Protein AF-A0A1G0HCX0-F1 (afdb_monomer_lite)

Sequence (418 aa):
MPKNKQDSFAKQKWTPLGFGRFNNVYVNQDKTLVLKIQIKAGNETDAYDVPSRSVALWNKINADITPPARVVMSEMGEGWVCPYIEGEQSTDLEIQEAIIDIYNRTGRIVVDAPSPKNFVTRVNPETGERKAVCIDIGMALKLEQREEEALNQSFTSLAAWKLHRRGYIGFLARSTIGYPETSATIKALLFIQNNRSDMYDVTFLKTNPDLVKLCRDAYDKQVLGKDDKHKAIEKARQAIDERFQEHIKQKAPNQAESKDQSHPSAENRQHRSINVNAEKNALAALQKQREQNLVNTKDSCIHALNRYIAELGVSIEEGRSKMSFFKKSILSNADIRMKGADAAMALIKIIQSASSFDVMGNEIFELSKDQALLPVMNKTNLLPCLNQCMQMVVSANKVNVELEKKIQHESRGSSPPT

Secondary structure (DSSP, 8-state):
--THHHHHHHT--EEEEEE-SSEEEEEETTSSEEEEEE---SSGGGGSS-HHHHHHHHHHHTTTSSSPPEEEEETTEEEEEEE---SEEPPHHHHHHHHHHHHHHHS-EETTTTSTTSEEEEE-TTT--EEEEE---TTEE---SHHHHHHS--HHHHHHHHHHHHHHHHHHHHHTTT-HHHHHHHHHHHHHHHH-TT----GGGGG-HHHHHHHHHHHHHHHHT-TTHHHHHHHHHHHHHHHHHHHHHHHSGGGTS---S-PPPGGGHHHHHHHHHHHHHHHHHHHHHHHSSHHHHHHHHHHHHHHHHHHTT-EEETTEEE--HHHHHH-TTHHHHHHHHHHHHHHHHHHHH-SSHHHHHHHHHHHHH-TTTHHHHHHHTHHHHHHHHHHHHHHHHHHHHHHHHHHHHHHHTTPPP-

Foldseek 3Di:
DDPVVQVVVQPFDWDFPDDDPFWTWTATPVQFKIKTDGDPPVDPLNVLQQQVNVQVQQCQLVVVFPPRKDWHQYPSGTTIMDTRDDAAWDALLLLLLSQLVSLLRPVWGQLCSLDTPQWGWDQDPVPRDIHIHGPDRSLRARCDVLVCVVPVPRPNRNVCCVVCVVVSLVVLVVSCVRRVSSSLSSQLSVLCCVQPVVDRNPVLCSVCVVLSNLSNVLSNCVVVVPPCSVVSSVVSVVVSVVSVVVVVVVVPPVVPPPPDDDDDDDPVPPVPVVVVVVVVVVVVLVVVCVCQDLVNLLVVLLVLLVVLLVVLVWDQDPLATDHDPVCCVPDPCNVLSRVSNVLSSVLNVQSVPDPALVSNLVSLVVSLVPPVNVVSCVVRVSNVSSVVSNVSSVVSVVSVVVVVVVVVVVVVPPDDDD

Radius of gyration: 26.18 Å; chains: 1; bounding box: 50×76×70 Å

pLDDT: mean 85.3, std 15.46, range [42.22, 98.75]

Structure (mmCIF, N/CA/C/O backbone):
data_AF-A0A1G0HCX0-F1
#
_entry.id   AF-A0A1G0HCX0-F1
#
loop_
_atom_site.group_PDB
_atom_site.id
_atom_site.type_symbol
_atom_site.label_atom_id
_atom_site.label_alt_id
_atom_site.label_comp_id
_atom_site.label_asym_id
_atom_site.label_entity_id
_atom_site.label_seq_id
_atom_site.pdbx_PDB_ins_code
_atom_site.Cartn_x
_atom_site.Cartn_y
_atom_site.Cartn_z
_atom_site.occupancy
_atom_site.B_iso_or_equiv
_atom_site.auth_seq_id
_atom_site.auth_comp_id
_atom_site.auth_asym_id
_atom_site.auth_atom_id
_atom_site.pdbx_PDB_model_num
ATOM 1 N N . MET A 1 1 ? 23.134 -23.210 -8.788 1.00 45.88 1 MET A N 1
ATOM 2 C CA . MET A 1 1 ? 22.511 -23.071 -10.126 1.00 45.88 1 MET A CA 1
ATOM 3 C C . MET A 1 1 ? 23.515 -23.510 -11.185 1.00 45.88 1 MET A C 1
ATOM 5 O O . MET A 1 1 ? 24.686 -23.193 -11.017 1.00 45.88 1 MET A O 1
ATOM 9 N N . PRO A 1 2 ? 23.115 -24.251 -12.231 1.00 42.75 2 PRO A N 1
ATOM 10 C CA . PRO A 1 2 ? 24.036 -24.669 -13.288 1.00 42.75 2 PRO A CA 1
ATOM 11 C C . PRO A 1 2 ? 24.553 -23.448 -14.069 1.00 42.75 2 PRO A C 1
ATOM 13 O O . PRO A 1 2 ? 23.753 -22.624 -14.515 1.00 42.75 2 PRO A O 1
ATOM 16 N N . LYS A 1 3 ? 25.880 -23.349 -14.242 1.00 50.53 3 LYS A N 1
ATOM 17 C CA . LYS A 1 3 ? 26.586 -22.229 -14.905 1.00 50.53 3 LYS A CA 1
ATOM 18 C C . LYS A 1 3 ? 26.054 -21.903 -16.317 1.00 50.53 3 LYS A C 1
ATOM 20 O O . LYS A 1 3 ? 26.098 -20.753 -16.729 1.00 50.53 3 LYS A O 1
ATOM 25 N N . ASN A 1 4 ? 25.431 -22.864 -17.003 1.00 55.81 4 ASN A N 1
ATOM 26 C CA . ASN A 1 4 ? 24.962 -22.706 -18.386 1.00 55.81 4 ASN A CA 1
ATOM 27 C C . ASN A 1 4 ? 23.764 -21.758 -18.596 1.00 55.81 4 ASN A C 1
ATOM 29 O O . ASN A 1 4 ? 23.535 -21.338 -19.725 1.00 55.81 4 ASN A O 1
ATOM 33 N N . LYS A 1 5 ? 22.977 -21.408 -17.565 1.00 56.91 5 LYS A N 1
ATOM 34 C CA . LYS A 1 5 ? 21.820 -20.495 -17.746 1.00 56.91 5 LYS A CA 1
ATOM 35 C C . LYS A 1 5 ? 22.183 -19.008 -17.687 1.00 56.91 5 LYS A C 1
ATOM 37 O O . LYS A 1 5 ? 21.382 -18.174 -18.099 1.00 56.91 5 LYS A O 1
ATOM 42 N N . GLN A 1 6 ? 23.350 -18.664 -17.146 1.00 56.62 6 GLN A N 1
ATOM 43 C CA . GLN A 1 6 ? 23.765 -17.267 -17.009 1.00 56.62 6 GLN A CA 1
ATOM 44 C C . GLN A 1 6 ? 24.312 -16.728 -18.343 1.00 56.62 6 GLN A C 1
ATOM 46 O O . GLN A 1 6 ? 23.954 -15.621 -18.742 1.00 56.62 6 GLN A O 1
ATOM 51 N N . ASP A 1 7 ? 25.034 -17.565 -19.095 1.00 59.59 7 ASP A N 1
ATOM 52 C CA . ASP A 1 7 ? 25.611 -17.214 -20.402 1.00 59.59 7 ASP A CA 1
ATOM 53 C C . ASP A 1 7 ? 24.565 -17.002 -21.509 1.00 59.59 7 ASP A C 1
ATOM 55 O O . ASP A 1 7 ? 24.807 -16.253 -22.458 1.00 59.59 7 ASP A O 1
ATOM 59 N N . SER A 1 8 ? 23.382 -17.622 -21.407 1.00 69.06 8 SER A N 1
ATOM 60 C CA . SER A 1 8 ? 22.323 -17.447 -22.412 1.00 69.06 8 SER A CA 1
ATOM 61 C C . SER A 1 8 ? 21.626 -16.090 -22.311 1.00 69.06 8 SER A C 1
ATOM 63 O O . SER A 1 8 ? 21.100 -15.598 -23.304 1.00 69.06 8 SER A O 1
ATOM 65 N N . PHE A 1 9 ? 21.610 -15.474 -21.125 1.00 77.69 9 PHE A N 1
ATOM 66 C CA . PHE A 1 9 ? 20.895 -14.217 -20.903 1.00 77.69 9 PHE A CA 1
ATOM 67 C C . PHE A 1 9 ? 21.665 -13.003 -21.438 1.00 77.69 9 PHE A C 1
ATOM 69 O O . PHE A 1 9 ? 21.061 -12.094 -22.002 1.00 77.69 9 PHE A O 1
ATOM 76 N N . ALA A 1 10 ? 22.998 -13.019 -21.331 1.00 74.50 10 ALA A N 1
ATOM 77 C CA . ALA A 1 10 ? 23.858 -11.956 -21.855 1.00 74.50 10 ALA A CA 1
ATOM 78 C C . ALA A 1 10 ? 23.746 -11.793 -23.384 1.00 74.50 10 ALA A C 1
ATOM 80 O O . ALA A 1 10 ? 23.960 -10.705 -23.894 1.00 74.50 10 ALA A O 1
ATOM 81 N N . LYS A 1 11 ? 23.361 -12.853 -24.110 1.00 80.00 11 LYS A N 1
ATOM 82 C CA . LYS A 1 11 ? 23.219 -12.854 -25.578 1.00 80.00 11 LYS A CA 1
ATOM 83 C C . LYS A 1 11 ? 21.813 -12.493 -26.072 1.00 80.00 11 LYS A C 1
ATOM 85 O O . LYS A 1 11 ? 21.563 -12.508 -27.277 1.00 80.00 11 LYS A O 1
ATOM 90 N N . GLN A 1 12 ? 20.874 -12.231 -25.165 1.00 88.69 12 GLN A N 1
ATOM 91 C CA . GLN A 1 12 ? 19.499 -11.918 -25.533 1.00 88.69 12 GLN A CA 1
ATOM 92 C C . GLN A 1 12 ? 19.423 -10.507 -26.126 1.00 88.69 12 GLN A C 1
ATOM 94 O O . GLN A 1 12 ? 19.892 -9.552 -25.513 1.00 88.69 12 GLN A O 1
ATOM 99 N N . LYS A 1 13 ? 18.817 -10.359 -27.311 1.00 94.25 13 LYS A N 1
ATOM 100 C CA . LYS A 1 13 ? 18.599 -9.033 -27.902 1.00 94.25 13 LYS A CA 1
ATOM 101 C C . LYS A 1 13 ? 17.399 -8.355 -27.239 1.00 94.25 13 LYS A C 1
ATOM 103 O O . LYS A 1 13 ? 16.316 -8.941 -27.160 1.00 94.25 13 LYS A O 1
ATOM 108 N N . TRP A 1 14 ? 17.610 -7.118 -26.803 1.00 96.50 14 TRP A N 1
ATOM 109 C CA . TRP A 1 14 ? 16.633 -6.283 -26.108 1.00 96.50 14 TRP A CA 1
ATOM 110 C C . TRP A 1 14 ? 16.195 -5.123 -26.999 1.00 96.50 14 TRP A C 1
ATOM 112 O O . TRP A 1 14 ? 17.026 -4.429 -27.582 1.00 96.50 14 TRP A O 1
ATOM 122 N N . THR A 1 15 ? 14.888 -4.900 -27.100 1.00 97.62 15 THR A N 1
ATOM 123 C CA . THR A 1 15 ? 14.296 -3.775 -27.830 1.00 97.62 15 THR A CA 1
ATOM 124 C C . THR A 1 15 ? 13.695 -2.787 -26.831 1.00 97.62 15 THR A C 1
ATOM 126 O O . THR A 1 15 ? 12.998 -3.226 -25.914 1.00 97.62 15 THR A O 1
ATOM 129 N N . PRO A 1 16 ? 13.935 -1.470 -26.967 1.00 97.75 16 PRO A N 1
ATOM 130 C CA . PRO A 1 16 ? 13.323 -0.479 -26.089 1.00 97.75 16 PRO A CA 1
ATOM 131 C C . PRO A 1 16 ? 11.795 -0.568 -26.113 1.00 97.75 16 PRO A C 1
ATOM 133 O O . PRO A 1 16 ? 11.180 -0.556 -27.178 1.00 97.75 16 PRO A O 1
ATOM 136 N N . LEU A 1 17 ? 11.193 -0.651 -24.929 1.00 96.19 17 LEU A N 1
ATOM 137 C CA . LEU A 1 17 ? 9.745 -0.662 -24.726 1.00 96.19 17 LEU A CA 1
ATOM 138 C C . LEU A 1 17 ? 9.252 0.680 -24.163 1.00 96.19 17 LEU A C 1
ATOM 140 O O . LEU A 1 17 ? 8.148 1.118 -24.482 1.00 96.19 17 LEU A O 1
ATOM 144 N N . GLY A 1 18 ? 10.067 1.348 -23.343 1.00 94.75 18 GLY A N 1
ATOM 145 C CA . GLY A 1 18 ? 9.752 2.661 -22.791 1.00 94.75 18 GLY A CA 1
ATOM 146 C C . GLY A 1 18 ? 10.887 3.243 -21.954 1.00 94.75 18 GLY A C 1
ATOM 147 O O . GLY A 1 18 ? 11.740 2.518 -21.446 1.00 94.75 18 GLY A O 1
ATOM 148 N N . PHE A 1 19 ? 10.874 4.563 -21.795 1.00 93.62 19 PHE A N 1
ATOM 149 C CA . PHE A 1 19 ? 11.854 5.308 -21.008 1.00 93.62 19 PHE A CA 1
ATOM 150 C C . PHE A 1 19 ? 11.110 6.054 -19.904 1.00 93.62 19 PHE A C 1
ATOM 152 O O . PHE A 1 19 ? 10.318 6.957 -20.175 1.00 93.62 19 PHE A O 1
ATOM 159 N N . GLY A 1 20 ? 11.300 5.610 -18.665 1.00 88.75 20 GLY A N 1
ATOM 160 C CA . GLY A 1 20 ? 10.704 6.218 -17.486 1.00 88.75 20 GLY A CA 1
ATOM 161 C C . GLY A 1 20 ? 11.662 7.182 -16.798 1.00 88.75 20 GLY A C 1
ATOM 162 O O . GLY A 1 20 ? 12.818 7.337 -17.179 1.00 88.75 20 GLY A O 1
ATOM 163 N N . ARG A 1 21 ? 11.185 7.804 -15.718 1.00 86.62 21 ARG A N 1
ATOM 164 C CA . ARG A 1 21 ? 12.019 8.672 -14.875 1.00 86.62 21 ARG A CA 1
ATOM 165 C C . ARG A 1 21 ? 13.114 7.901 -14.133 1.00 86.62 21 ARG A C 1
ATOM 167 O O . ARG A 1 21 ? 14.184 8.450 -13.900 1.00 86.62 21 ARG A O 1
ATOM 174 N N . PHE A 1 22 ? 12.816 6.667 -13.738 1.00 87.44 22 PHE A N 1
ATOM 175 C CA . PHE A 1 22 ? 13.690 5.859 -12.885 1.00 87.44 22 PHE A CA 1
ATOM 176 C C . PHE A 1 22 ? 14.270 4.641 -13.596 1.00 87.44 22 PHE A C 1
ATOM 178 O O . PHE A 1 22 ? 15.309 4.132 -13.194 1.00 87.44 22 PHE A O 1
ATOM 185 N N . ASN A 1 23 ? 13.607 4.161 -14.649 1.00 92.25 23 ASN A N 1
ATOM 186 C CA . ASN A 1 23 ? 13.986 2.935 -15.332 1.00 92.25 23 ASN A CA 1
ATOM 187 C C . ASN A 1 23 ? 13.852 3.083 -16.846 1.00 92.25 23 ASN A C 1
ATOM 189 O O . ASN A 1 23 ? 12.847 3.594 -17.344 1.00 92.25 23 ASN A O 1
ATOM 193 N N . ASN A 1 24 ? 14.826 2.534 -17.562 1.00 95.44 24 ASN A N 1
ATOM 194 C CA . ASN A 1 24 ? 14.696 2.195 -18.970 1.00 95.44 24 ASN A CA 1
ATOM 195 C C . ASN A 1 24 ? 14.147 0.773 -19.073 1.00 95.44 24 ASN A C 1
ATOM 197 O O . ASN A 1 24 ? 14.637 -0.139 -18.404 1.00 95.44 24 ASN A O 1
ATOM 201 N N . VAL A 1 25 ? 13.113 0.592 -19.887 1.00 96.94 25 VAL A N 1
ATOM 202 C CA . VAL A 1 25 ? 12.375 -0.664 -20.008 1.00 96.94 25 VAL A CA 1
ATOM 203 C C . VAL A 1 25 ? 12.590 -1.228 -21.400 1.00 96.94 25 VAL A C 1
ATOM 205 O O . VAL A 1 25 ? 12.383 -0.542 -22.401 1.00 96.94 25 VAL A O 1
ATOM 208 N N . TYR A 1 26 ? 12.959 -2.499 -21.458 1.00 97.75 26 TYR A N 1
ATOM 209 C CA . TYR A 1 26 ? 13.213 -3.236 -22.683 1.00 97.75 26 TYR A CA 1
ATOM 210 C C . TYR A 1 26 ? 12.406 -4.525 -22.697 1.00 97.75 26 TYR A C 1
ATOM 212 O O . TYR A 1 26 ? 12.069 -5.071 -21.649 1.00 97.75 26 TYR A O 1
ATOM 220 N N . VAL A 1 27 ? 12.135 -5.038 -23.887 1.00 97.81 27 VAL A N 1
ATOM 221 C CA . VAL A 1 27 ? 11.497 -6.335 -24.105 1.00 97.81 27 VAL A CA 1
ATOM 222 C C . VAL A 1 27 ? 12.426 -7.215 -24.935 1.00 97.81 27 VAL A C 1
ATOM 224 O O . VAL A 1 27 ? 13.160 -6.709 -25.786 1.00 97.81 27 VAL A O 1
ATOM 227 N N . ASN A 1 28 ? 12.449 -8.519 -24.678 1.00 96.75 28 ASN A N 1
ATOM 228 C CA . ASN A 1 28 ? 13.193 -9.436 -25.540 1.00 96.75 28 ASN A CA 1
ATOM 229 C C . ASN A 1 28 ? 12.496 -9.622 -26.898 1.00 96.75 28 ASN A C 1
ATOM 231 O O . ASN A 1 28 ? 11.321 -9.299 -27.060 1.00 96.75 28 ASN A O 1
ATOM 235 N N . GLN A 1 29 ? 13.210 -10.206 -27.864 1.00 95.62 29 GLN A N 1
ATOM 236 C CA . GLN A 1 29 ? 12.683 -10.455 -29.215 1.00 95.62 29 GLN A CA 1
ATOM 237 C C . GLN A 1 29 ? 11.360 -11.234 -29.229 1.00 95.62 29 GLN A C 1
ATOM 239 O O . GLN A 1 29 ? 10.458 -10.870 -29.977 1.00 95.62 29 GLN A O 1
ATOM 244 N N . ASP A 1 30 ? 11.228 -12.248 -28.371 1.00 95.88 30 ASP A N 1
ATOM 245 C CA . ASP A 1 30 ? 10.035 -13.104 -28.316 1.00 95.88 30 ASP A CA 1
ATOM 246 C C . ASP A 1 30 ? 8.870 -12.474 -27.536 1.00 95.88 30 ASP A C 1
ATOM 248 O O . ASP A 1 30 ? 7.823 -13.097 -27.399 1.00 95.88 30 ASP A O 1
ATOM 252 N N . LYS A 1 31 ? 9.047 -11.265 -26.978 1.00 96.38 31 LYS A N 1
ATOM 253 C CA . LYS A 1 31 ? 8.071 -10.596 -26.102 1.00 96.38 31 LYS A CA 1
ATOM 254 C C . LYS A 1 31 ? 7.579 -11.464 -24.942 1.00 96.38 31 LYS A C 1
ATOM 256 O O . LYS A 1 31 ? 6.416 -11.427 -24.565 1.00 96.38 31 LYS A O 1
ATOM 261 N N . THR A 1 32 ? 8.481 -12.231 -24.346 1.00 96.62 32 THR A N 1
ATOM 262 C CA . THR A 1 32 ? 8.193 -13.084 -23.183 1.00 96.62 32 THR A CA 1
ATOM 263 C C . THR A 1 32 ? 8.737 -12.508 -21.881 1.00 96.62 32 THR A C 1
ATOM 265 O O . THR A 1 32 ? 8.243 -12.843 -20.806 1.00 96.62 32 THR A O 1
ATOM 268 N N . LEU A 1 33 ? 9.736 -11.627 -21.950 1.00 97.38 33 LEU A N 1
ATOM 269 C CA . LEU A 1 33 ? 10.415 -11.035 -20.804 1.00 97.38 33 LEU A CA 1
ATOM 270 C C . LEU A 1 33 ? 10.581 -9.528 -20.984 1.00 97.38 33 LEU A C 1
ATOM 272 O O . LEU A 1 33 ? 10.897 -9.039 -22.069 1.00 97.38 33 LEU A O 1
ATOM 276 N N . VAL A 1 34 ? 10.449 -8.809 -19.876 1.00 97.94 34 VAL A N 1
ATOM 277 C CA . VAL A 1 34 ? 10.791 -7.394 -19.744 1.00 97.94 34 VAL A CA 1
ATOM 278 C C . VAL A 1 34 ? 12.059 -7.277 -18.919 1.00 97.94 34 VAL A C 1
ATOM 280 O O . VAL A 1 34 ? 12.172 -7.922 -17.881 1.00 97.94 34 VAL A O 1
ATOM 283 N N . LEU A 1 35 ? 12.991 -6.439 -19.360 1.00 97.62 35 LEU A N 1
ATOM 284 C CA . LEU A 1 35 ? 14.175 -6.022 -18.617 1.00 97.62 35 LEU A CA 1
ATOM 285 C C . LEU A 1 35 ? 14.013 -4.558 -18.211 1.00 97.62 35 LEU A C 1
ATOM 287 O O . LEU A 1 35 ? 13.817 -3.697 -19.067 1.00 97.62 35 LEU A O 1
ATOM 291 N N . LYS A 1 36 ? 14.120 -4.267 -16.914 1.00 96.88 36 LYS A N 1
ATOM 292 C CA . LYS A 1 36 ? 14.175 -2.899 -16.391 1.00 96.88 36 LYS A CA 1
ATOM 293 C C . LYS A 1 36 ? 15.588 -2.600 -15.891 1.00 96.88 36 LYS A C 1
ATOM 295 O O . LYS A 1 36 ? 16.108 -3.307 -15.026 1.00 96.88 36 LYS A O 1
ATOM 300 N N . ILE A 1 37 ? 16.191 -1.558 -16.456 1.00 95.50 37 ILE A N 1
ATOM 301 C CA . ILE A 1 37 ? 17.507 -1.034 -16.081 1.00 95.50 37 ILE A CA 1
ATOM 302 C C . ILE A 1 37 ? 17.296 0.284 -15.348 1.00 95.50 37 ILE A C 1
ATOM 304 O O . ILE A 1 37 ? 16.711 1.212 -15.910 1.00 95.50 37 ILE A O 1
ATOM 308 N N . GLN A 1 38 ? 17.793 0.372 -14.119 1.00 91.75 38 GLN A N 1
ATOM 309 C CA . GLN A 1 38 ? 17.706 1.594 -13.333 1.00 91.75 38 GLN A CA 1
ATOM 310 C C . GLN A 1 38 ? 18.555 2.703 -13.968 1.00 91.75 38 GLN A C 1
ATOM 312 O O . GLN A 1 38 ? 19.723 2.502 -14.306 1.00 91.75 38 GLN A O 1
ATOM 317 N N . ILE A 1 39 ? 17.981 3.896 -14.102 1.00 88.88 39 ILE A N 1
ATOM 318 C CA . ILE A 1 39 ? 18.716 5.101 -14.478 1.00 88.88 39 ILE A CA 1
ATOM 319 C C . ILE A 1 39 ? 19.408 5.595 -13.209 1.00 88.88 39 ILE A C 1
ATOM 321 O O . ILE A 1 39 ? 18.739 6.042 -12.284 1.00 88.88 39 ILE A O 1
ATOM 325 N N . LYS A 1 40 ? 20.740 5.499 -13.143 1.00 76.69 40 LYS A N 1
ATOM 326 C CA . LYS A 1 40 ? 21.513 6.054 -12.022 1.00 76.69 40 LYS A CA 1
ATOM 327 C C . LYS A 1 40 ? 21.398 7.577 -12.058 1.00 76.69 40 LYS A C 1
ATOM 329 O O . LYS A 1 40 ? 22.077 8.217 -12.860 1.00 76.69 40 LYS A O 1
ATOM 334 N N . ALA A 1 41 ? 20.533 8.150 -11.226 1.00 61.06 41 ALA A N 1
ATOM 335 C CA . ALA A 1 41 ? 20.363 9.597 -11.135 1.00 61.06 41 ALA A CA 1
ATOM 336 C C . ALA A 1 41 ? 21.360 10.239 -10.152 1.00 61.06 41 ALA A C 1
ATOM 338 O O . ALA A 1 41 ? 21.442 11.465 -10.079 1.00 61.06 41 ALA A O 1
ATOM 339 N N . GLY A 1 42 ? 22.146 9.427 -9.430 1.00 63.38 42 GLY A N 1
ATOM 340 C CA . GLY A 1 42 ? 23.210 9.896 -8.540 1.00 63.38 42 GLY A CA 1
ATOM 341 C C . GLY A 1 42 ? 22.675 10.544 -7.263 1.00 63.38 42 GLY A C 1
ATOM 342 O O . GLY A 1 42 ? 23.374 11.338 -6.639 1.00 63.38 42 GLY A O 1
ATOM 343 N N . ASN A 1 43 ? 21.429 10.247 -6.888 1.00 62.28 43 ASN A N 1
ATOM 344 C CA . ASN A 1 43 ? 20.738 10.838 -5.747 1.00 62.28 43 ASN A CA 1
ATOM 345 C C . ASN A 1 43 ? 20.115 9.757 -4.846 1.00 62.28 43 ASN A C 1
ATOM 347 O O . ASN A 1 43 ? 19.883 8.627 -5.260 1.00 62.28 43 ASN A O 1
ATOM 351 N N . GLU A 1 44 ? 19.821 10.106 -3.589 1.00 59.00 44 GLU A N 1
ATOM 352 C CA . GLU A 1 44 ? 19.268 9.175 -2.584 1.00 59.00 44 GLU A CA 1
ATOM 353 C C . GLU A 1 44 ? 17.927 8.537 -2.998 1.00 59.00 44 GLU A C 1
ATOM 355 O O . GLU A 1 44 ? 17.534 7.502 -2.460 1.00 59.00 44 GLU A O 1
ATOM 360 N N . THR A 1 45 ? 17.227 9.111 -3.984 1.00 58.47 45 THR A N 1
ATOM 361 C CA . THR A 1 45 ? 16.013 8.523 -4.567 1.00 58.47 45 THR A CA 1
ATOM 362 C C . THR A 1 45 ? 16.266 7.234 -5.352 1.00 58.47 45 THR A C 1
ATOM 364 O O . THR A 1 45 ? 15.321 6.482 -5.582 1.00 58.47 45 THR A O 1
ATOM 367 N N . ASP A 1 46 ? 17.520 6.921 -5.686 1.00 63.97 46 ASP A N 1
ATOM 368 C CA . ASP A 1 46 ? 17.900 5.670 -6.351 1.00 63.97 46 ASP A CA 1
ATOM 369 C C . ASP A 1 46 ? 17.701 4.437 -5.443 1.00 63.97 46 ASP A C 1
ATOM 371 O O . ASP A 1 46 ? 17.608 3.309 -5.926 1.00 63.97 46 ASP A O 1
ATOM 375 N N . ALA A 1 47 ? 17.561 4.614 -4.124 1.00 67.75 47 ALA A N 1
ATOM 376 C CA . ALA A 1 47 ? 17.388 3.497 -3.192 1.00 67.75 47 ALA A CA 1
ATOM 377 C C . ALA A 1 47 ? 16.045 2.750 -3.351 1.00 67.75 47 ALA A C 1
ATOM 379 O O . ALA A 1 47 ? 15.920 1.604 -2.909 1.00 67.75 47 ALA A O 1
ATOM 380 N N . TYR A 1 48 ? 15.031 3.372 -3.963 1.00 71.38 48 TYR A N 1
ATOM 381 C CA . TYR A 1 48 ? 13.691 2.784 -4.077 1.00 71.38 48 TYR A CA 1
ATOM 382 C C . TYR A 1 48 ? 13.563 1.814 -5.255 1.00 71.38 48 TYR A C 1
ATOM 384 O O . TYR A 1 48 ? 12.838 0.830 -5.140 1.00 71.38 48 TYR A O 1
ATOM 392 N N . ASP A 1 49 ? 14.303 2.020 -6.341 1.00 78.44 49 ASP A N 1
ATOM 393 C CA . ASP A 1 49 ? 14.201 1.192 -7.553 1.00 78.44 49 ASP A CA 1
ATOM 394 C C . ASP A 1 49 ? 15.372 0.223 -7.741 1.00 78.44 49 ASP A C 1
ATOM 396 O O . ASP A 1 49 ? 15.532 -0.366 -8.812 1.00 78.44 49 ASP A O 1
ATOM 400 N N . VAL A 1 50 ? 16.151 -0.009 -6.676 1.00 88.06 50 VAL A N 1
ATOM 401 C CA . VAL A 1 50 ? 17.226 -1.006 -6.684 1.00 88.06 50 VAL A CA 1
ATOM 402 C C . VAL A 1 50 ? 16.666 -2.356 -7.163 1.00 88.06 50 VAL A C 1
ATOM 404 O O . VAL A 1 50 ? 15.655 -2.825 -6.620 1.00 88.06 50 VAL A O 1
ATOM 407 N N . PRO A 1 51 ? 17.313 -3.025 -8.140 1.00 92.25 51 PRO A N 1
ATOM 408 C CA . PRO A 1 51 ? 16.786 -4.239 -8.762 1.00 92.25 51 PRO A CA 1
ATOM 409 C C . PRO A 1 51 ? 16.346 -5.328 -7.778 1.00 92.25 51 PRO A C 1
ATOM 411 O O . PRO A 1 51 ? 15.302 -5.949 -7.970 1.00 92.25 51 PRO A O 1
ATOM 414 N N . SER A 1 52 ? 17.093 -5.537 -6.691 1.00 90.50 52 SER A N 1
ATOM 415 C CA . SER A 1 52 ? 16.770 -6.538 -5.667 1.00 90.50 52 SER A CA 1
ATOM 416 C C . SER A 1 52 ? 15.441 -6.263 -4.953 1.00 90.50 52 SER A C 1
ATOM 418 O O . SER A 1 52 ? 14.639 -7.185 -4.778 1.00 90.50 52 SER A O 1
ATOM 420 N N . ARG A 1 53 ? 15.161 -5.000 -4.595 1.00 89.44 53 ARG A N 1
ATOM 421 C CA . ARG A 1 53 ? 13.877 -4.589 -4.006 1.00 89.44 53 ARG A CA 1
ATOM 422 C C . ARG A 1 53 ? 12.743 -4.806 -4.999 1.00 89.44 53 ARG A C 1
ATOM 424 O O . ARG A 1 53 ? 11.721 -5.384 -4.631 1.00 89.44 53 ARG A O 1
ATOM 431 N N . SER A 1 54 ? 12.931 -4.378 -6.244 1.00 93.94 54 SER A N 1
ATOM 432 C CA . SER A 1 54 ? 11.925 -4.514 -7.299 1.00 93.94 54 SER A CA 1
ATOM 433 C C . SER A 1 54 ? 11.563 -5.980 -7.551 1.00 93.94 54 SER A C 1
ATOM 435 O O . SER A 1 54 ? 10.390 -6.338 -7.580 1.00 93.94 54 SER A O 1
ATOM 437 N N . VAL A 1 55 ? 12.552 -6.872 -7.610 1.00 94.88 55 VAL A N 1
ATOM 438 C CA . VAL A 1 55 ? 12.319 -8.320 -7.728 1.00 94.88 55 VAL A CA 1
ATOM 439 C C . VAL A 1 55 ? 11.519 -8.871 -6.549 1.00 94.88 55 VAL A C 1
ATOM 441 O O . VAL A 1 55 ? 10.552 -9.606 -6.754 1.00 94.88 55 VAL A O 1
ATOM 444 N N . ALA A 1 56 ? 11.891 -8.515 -5.316 1.00 92.38 56 ALA A N 1
ATOM 445 C CA . ALA A 1 56 ? 11.191 -8.982 -4.122 1.00 92.38 56 ALA A CA 1
ATOM 446 C C . ALA A 1 56 ? 9.728 -8.510 -4.093 1.00 92.38 56 ALA A C 1
ATOM 448 O O . ALA A 1 56 ? 8.826 -9.288 -3.780 1.00 92.38 56 ALA A O 1
ATOM 449 N N . LEU A 1 57 ? 9.480 -7.248 -4.457 1.00 93.94 57 LEU A N 1
ATOM 450 C CA . LEU A 1 57 ? 8.133 -6.692 -4.553 1.00 93.94 57 LEU A CA 1
ATOM 451 C C . LEU A 1 57 ? 7.316 -7.352 -5.660 1.00 93.94 57 LEU A C 1
ATOM 453 O O . LEU A 1 57 ? 6.176 -7.735 -5.405 1.00 93.94 57 LEU A O 1
ATOM 457 N N . TRP A 1 58 ? 7.895 -7.535 -6.848 1.00 97.56 58 TRP A N 1
ATOM 458 C CA . TRP A 1 58 ? 7.221 -8.181 -7.969 1.00 97.56 58 TRP A CA 1
ATOM 459 C C . TRP A 1 58 ? 6.775 -9.586 -7.583 1.00 97.56 58 TRP A C 1
ATOM 461 O O . TRP A 1 58 ? 5.601 -9.915 -7.710 1.00 97.56 58 TRP A O 1
ATOM 471 N N . ASN A 1 59 ? 7.693 -10.387 -7.041 1.00 95.38 59 ASN A N 1
ATOM 472 C CA . ASN A 1 59 ? 7.412 -11.768 -6.656 1.00 95.38 59 ASN A CA 1
ATOM 473 C C . ASN A 1 59 ? 6.404 -11.868 -5.505 1.00 95.38 59 ASN A C 1
ATOM 475 O O . ASN A 1 59 ? 5.737 -12.887 -5.372 1.00 95.38 59 ASN A O 1
ATOM 479 N N . LYS A 1 60 ? 6.266 -10.822 -4.681 1.00 92.75 60 LYS A N 1
ATOM 480 C CA . LYS A 1 60 ? 5.247 -10.764 -3.626 1.00 92.75 60 LYS A CA 1
ATOM 481 C C . LYS A 1 60 ? 3.872 -10.357 -4.168 1.00 92.75 60 LYS A C 1
ATOM 483 O O . LYS A 1 60 ? 2.860 -10.929 -3.773 1.00 92.75 60 LYS A O 1
ATOM 488 N N . ILE A 1 61 ? 3.826 -9.356 -5.045 1.00 96.75 61 ILE A N 1
ATOM 489 C CA . ILE A 1 61 ? 2.582 -8.785 -5.583 1.00 96.75 61 ILE A CA 1
ATOM 490 C C . ILE A 1 61 ? 1.974 -9.711 -6.640 1.00 96.75 61 ILE A C 1
ATOM 492 O O . ILE A 1 61 ? 0.785 -10.021 -6.559 1.00 96.75 61 ILE A O 1
ATOM 496 N N . ASN A 1 62 ? 2.810 -10.210 -7.549 1.00 97.50 62 ASN A N 1
ATOM 497 C CA . ASN A 1 62 ? 2.462 -11.036 -8.703 1.00 97.50 62 ASN A CA 1
ATOM 498 C C . ASN A 1 62 ? 2.945 -12.487 -8.511 1.00 97.50 62 ASN A C 1
ATOM 500 O O . ASN A 1 62 ? 3.546 -13.072 -9.409 1.00 97.50 62 ASN A O 1
ATOM 504 N N . ALA A 1 63 ? 2.738 -13.053 -7.317 1.00 94.12 63 ALA A N 1
ATOM 505 C CA . ALA A 1 63 ? 3.271 -14.365 -6.927 1.00 94.12 63 ALA A CA 1
ATOM 506 C C . ALA A 1 63 ? 2.767 -15.535 -7.793 1.00 94.12 63 ALA A C 1
ATOM 508 O O . ALA A 1 63 ? 3.416 -16.574 -7.869 1.00 94.12 63 ALA A O 1
ATOM 509 N N . ASP A 1 64 ? 1.616 -15.371 -8.442 1.00 92.31 64 ASP A N 1
ATOM 510 C CA . ASP A 1 64 ? 1.029 -16.357 -9.349 1.00 92.31 64 ASP A CA 1
ATOM 511 C C . ASP A 1 64 ? 1.594 -16.291 -10.781 1.00 92.31 64 ASP A C 1
ATOM 513 O O . ASP A 1 64 ? 1.363 -17.191 -11.588 1.00 92.31 64 ASP A O 1
ATOM 517 N N . ILE A 1 65 ? 2.360 -15.248 -11.110 1.00 95.81 65 ILE A N 1
ATOM 518 C CA . ILE A 1 65 ? 2.919 -15.052 -12.446 1.00 95.81 65 ILE A CA 1
ATOM 519 C C . ILE A 1 65 ? 4.258 -15.790 -12.567 1.00 95.81 65 ILE A C 1
ATOM 521 O O . ILE A 1 65 ? 5.203 -15.547 -11.817 1.00 95.81 65 ILE A O 1
ATOM 525 N N . THR A 1 66 ? 4.355 -16.672 -13.565 1.00 94.75 66 THR A N 1
ATOM 526 C CA . THR A 1 66 ? 5.540 -17.501 -13.835 1.00 94.75 66 THR A CA 1
ATOM 527 C C . THR A 1 66 ? 6.192 -17.112 -15.171 1.00 94.75 66 THR A C 1
ATOM 529 O O . THR A 1 66 ? 5.469 -16.885 -16.141 1.00 94.75 66 THR A O 1
ATOM 532 N N . PRO A 1 67 ? 7.539 -17.086 -15.274 1.00 96.06 67 PRO A N 1
ATOM 533 C CA . PRO A 1 67 ? 8.519 -17.281 -14.196 1.00 96.06 67 PRO A CA 1
ATOM 534 C C . PRO A 1 67 ? 8.584 -16.106 -13.200 1.00 96.06 67 PRO A C 1
ATOM 536 O O . PRO A 1 67 ? 8.243 -14.983 -13.563 1.00 96.06 67 PRO A O 1
ATOM 539 N N . PRO A 1 68 ? 9.077 -16.323 -11.965 1.00 96.56 68 PRO A N 1
ATOM 540 C CA . PRO A 1 68 ? 9.310 -15.225 -11.033 1.00 96.56 68 PRO A CA 1
ATOM 541 C C . PRO A 1 68 ? 10.356 -14.247 -11.583 1.00 96.56 68 PRO A C 1
ATOM 543 O O . PRO A 1 68 ? 11.259 -14.620 -12.343 1.00 96.56 68 PRO A O 1
ATOM 546 N N . ALA A 1 69 ? 10.260 -12.991 -11.156 1.00 97.75 69 ALA A N 1
ATOM 547 C CA . ALA A 1 69 ? 11.257 -11.979 -11.448 1.00 97.75 69 ALA A CA 1
ATOM 548 C C . ALA A 1 69 ? 12.609 -12.320 -10.810 1.00 97.75 69 ALA A C 1
ATOM 550 O O . ALA A 1 69 ? 12.685 -12.993 -9.775 1.00 97.75 69 ALA A O 1
ATOM 551 N N . ARG A 1 70 ? 13.691 -11.830 -11.421 1.00 96.88 70 ARG A N 1
ATOM 552 C CA . ARG A 1 70 ? 15.066 -12.040 -10.945 1.00 96.88 70 ARG A CA 1
ATOM 553 C C . ARG A 1 70 ? 15.987 -10.889 -11.327 1.00 96.88 70 ARG A C 1
ATOM 555 O O . ARG A 1 70 ? 15.792 -10.247 -12.357 1.00 96.88 70 ARG A O 1
ATOM 562 N N . VAL A 1 71 ? 17.017 -10.673 -10.512 1.00 95.75 71 VAL A N 1
ATOM 563 C CA . VAL A 1 71 ? 18.105 -9.736 -10.820 1.00 95.75 71 VAL A CA 1
ATOM 564 C C . VAL A 1 71 ? 18.988 -10.351 -11.902 1.00 95.75 71 VAL A C 1
ATOM 566 O O . VAL A 1 71 ? 19.208 -11.567 -11.923 1.00 95.75 71 VAL A O 1
ATOM 569 N N . VAL A 1 72 ? 19.468 -9.520 -12.822 1.00 94.94 72 VAL A N 1
ATOM 570 C CA . VAL A 1 72 ? 20.323 -9.928 -13.937 1.00 94.94 72 VAL A CA 1
ATOM 571 C C . VAL A 1 72 ? 21.428 -8.911 -14.181 1.00 94.94 72 VAL A C 1
ATOM 573 O O . VAL A 1 72 ? 21.252 -7.716 -13.954 1.00 94.94 72 VAL A O 1
ATOM 576 N N . MET A 1 73 ? 22.549 -9.398 -14.707 1.00 93.38 73 MET A N 1
ATOM 577 C CA . MET A 1 73 ? 23.568 -8.559 -15.323 1.00 93.38 73 MET A CA 1
ATOM 578 C C . MET A 1 73 ? 23.400 -8.643 -16.841 1.00 93.38 73 MET A C 1
ATOM 580 O O . MET A 1 73 ? 23.369 -9.744 -17.394 1.00 93.38 73 MET A O 1
ATOM 584 N N . SER A 1 74 ? 23.249 -7.495 -17.496 1.00 92.00 74 SER A N 1
ATOM 585 C CA . SER A 1 74 ? 23.119 -7.372 -18.952 1.00 92.00 74 SER A CA 1
ATOM 586 C C . SER A 1 74 ? 24.226 -6.480 -19.515 1.00 92.00 74 SER A C 1
ATOM 588 O O . SER A 1 74 ? 24.949 -5.835 -18.758 1.00 92.00 74 SER A O 1
ATOM 590 N N . GLU A 1 75 ? 24.324 -6.377 -20.841 1.00 91.88 75 GLU A N 1
ATOM 591 C CA . GLU A 1 75 ? 25.224 -5.417 -21.502 1.00 91.88 75 GLU A CA 1
ATOM 592 C C . GLU A 1 75 ? 24.900 -3.953 -21.138 1.00 91.88 75 GLU A C 1
ATOM 594 O O . GLU A 1 75 ? 25.770 -3.090 -21.197 1.00 91.88 75 GLU A O 1
ATOM 599 N N . MET A 1 76 ? 23.665 -3.676 -20.703 1.00 93.12 76 MET A N 1
ATOM 600 C CA . MET A 1 76 ? 23.207 -2.354 -20.254 1.00 93.12 76 MET A CA 1
ATOM 601 C C . MET A 1 76 ? 23.435 -2.113 -18.751 1.00 93.12 76 MET A C 1
ATOM 603 O O . MET A 1 76 ? 23.037 -1.075 -18.226 1.00 93.12 76 MET A O 1
ATOM 607 N N . GLY A 1 77 ? 24.064 -3.063 -18.053 1.00 92.38 77 GLY A N 1
ATOM 608 C CA . GLY A 1 77 ? 24.310 -3.023 -16.614 1.00 92.38 77 GLY A CA 1
ATOM 609 C C . GLY A 1 77 ? 23.377 -3.922 -15.803 1.00 92.38 77 GLY A C 1
ATOM 610 O O . GLY A 1 77 ? 22.673 -4.789 -16.339 1.00 92.38 77 GLY A O 1
ATOM 611 N N . GLU A 1 78 ? 23.419 -3.728 -14.484 1.00 93.00 78 GLU A N 1
ATOM 612 C CA . GLU A 1 78 ? 22.574 -4.442 -13.529 1.00 93.00 78 GLU A CA 1
ATOM 613 C C . GLU A 1 78 ? 21.122 -3.968 -13.641 1.00 93.00 78 GLU A C 1
ATOM 615 O O . GLU A 1 78 ? 20.828 -2.773 -13.662 1.00 93.00 78 GLU A O 1
ATOM 620 N N . GLY A 1 79 ? 20.205 -4.925 -13.688 1.00 95.25 79 GLY A N 1
ATOM 621 C CA . GLY A 1 79 ? 18.778 -4.662 -13.704 1.00 95.25 79 GLY A CA 1
ATOM 622 C C . GLY A 1 79 ? 17.997 -5.861 -13.215 1.00 95.25 79 GLY A C 1
ATOM 623 O O . GLY A 1 79 ? 18.532 -6.781 -12.591 1.00 95.25 79 GLY A O 1
ATOM 624 N N . TRP A 1 80 ? 16.708 -5.873 -13.514 1.00 96.88 80 TRP A N 1
ATOM 625 C CA . TRP A 1 80 ? 15.861 -7.013 -13.207 1.00 96.88 80 TRP A CA 1
ATOM 626 C C . TRP A 1 80 ? 14.955 -7.359 -14.370 1.00 96.88 80 TRP A C 1
ATOM 628 O O . TRP A 1 80 ? 14.579 -6.499 -15.167 1.00 96.88 80 TRP A O 1
ATOM 638 N N . VAL A 1 81 ? 14.616 -8.642 -14.452 1.00 97.50 81 VAL A N 1
ATOM 639 C CA . VAL A 1 81 ? 13.672 -9.150 -15.438 1.00 97.50 81 VAL A CA 1
ATOM 640 C C . VAL A 1 81 ? 12.443 -9.734 -14.800 1.00 97.50 81 VAL A C 1
ATOM 642 O O . VAL A 1 81 ? 12.526 -10.347 -13.736 1.00 97.50 81 VAL A O 1
ATOM 645 N N . CYS A 1 82 ? 11.326 -9.592 -15.495 1.00 98.06 82 CYS A N 1
ATOM 646 C CA . CYS A 1 82 ? 10.059 -10.227 -15.181 1.00 98.06 82 CYS A CA 1
ATOM 647 C C . CYS A 1 82 ? 9.346 -10.672 -16.465 1.00 98.06 82 CYS A C 1
ATOM 649 O O . CYS A 1 82 ? 9.766 -10.289 -17.561 1.00 98.06 82 CYS A O 1
ATOM 651 N N . PRO A 1 83 ? 8.293 -11.498 -16.364 1.00 98.12 83 PRO A N 1
ATOM 652 C CA . PRO A 1 83 ? 7.486 -11.862 -17.522 1.00 98.12 83 PRO A CA 1
ATOM 653 C C . PRO A 1 83 ? 6.868 -10.636 -18.187 1.00 98.12 83 PRO A C 1
ATOM 655 O O . PRO A 1 83 ? 6.377 -9.732 -17.510 1.00 98.12 83 PRO A O 1
ATOM 658 N N . TYR A 1 84 ? 6.879 -10.622 -19.518 1.00 97.88 84 TYR A N 1
ATOM 659 C CA . TYR A 1 84 ? 6.096 -9.659 -20.279 1.00 97.88 84 TYR A CA 1
ATOM 660 C C . TYR A 1 84 ? 4.612 -9.968 -20.093 1.00 97.88 84 TYR A C 1
ATOM 662 O O . TYR A 1 84 ? 4.171 -11.105 -20.263 1.00 97.88 84 TYR A O 1
ATOM 670 N N . ILE A 1 85 ? 3.851 -8.946 -19.714 1.00 97.56 85 ILE A N 1
ATOM 671 C CA . ILE A 1 85 ? 2.415 -9.056 -19.500 1.00 97.56 85 ILE A CA 1
ATOM 672 C C . ILE A 1 85 ? 1.710 -8.465 -20.712 1.00 97.56 85 ILE A C 1
ATOM 674 O O . ILE A 1 85 ? 1.627 -7.248 -20.861 1.00 97.56 85 ILE A O 1
ATOM 678 N N . GLU A 1 86 ? 1.221 -9.344 -21.580 1.00 96.31 86 GLU A N 1
ATOM 679 C CA . GLU A 1 86 ? 0.369 -8.961 -22.700 1.00 96.31 86 GLU A CA 1
ATOM 680 C C . GLU A 1 86 ? -1.072 -8.749 -22.224 1.00 96.31 86 GLU A C 1
ATOM 682 O O . GLU A 1 86 ? -1.622 -9.575 -21.489 1.00 96.31 86 GLU A O 1
ATOM 687 N N . GLY A 1 87 ? -1.669 -7.632 -22.636 1.00 96.62 87 GLY A N 1
ATOM 688 C CA . GLY A 1 87 ? -3.027 -7.253 -22.272 1.00 96.62 87 GLY A CA 1
ATOM 689 C C . GLY A 1 87 ? -3.329 -5.793 -22.598 1.00 96.62 87 GLY A C 1
ATOM 690 O O . GLY A 1 87 ? -2.563 -5.118 -23.290 1.00 96.62 87 GLY A O 1
ATOM 691 N N . GLU A 1 88 ? -4.447 -5.305 -22.074 1.00 97.50 88 GLU A N 1
ATOM 692 C CA . GLU A 1 88 ? -4.910 -3.924 -22.242 1.00 97.50 88 GLU A CA 1
ATOM 693 C C . GLU A 1 88 ? -4.747 -3.106 -20.956 1.00 97.50 88 GLU A C 1
ATOM 695 O O . GLU A 1 88 ? -4.556 -3.657 -19.875 1.00 97.50 88 GLU A O 1
ATOM 700 N N . GLN A 1 89 ? -4.819 -1.778 -21.054 1.00 97.94 89 GLN A N 1
ATOM 701 C CA . GLN A 1 89 ? -4.863 -0.914 -19.873 1.00 97.94 89 GLN A CA 1
ATOM 702 C C . GLN A 1 89 ? -6.051 -1.310 -18.987 1.00 97.94 89 GLN A C 1
ATOM 704 O O . GLN A 1 89 ? -7.187 -1.307 -19.456 1.00 97.94 89 GLN A O 1
ATOM 709 N N . SER A 1 90 ? -5.797 -1.598 -17.710 1.00 98.50 90 SER A N 1
ATOM 710 C CA . SER A 1 90 ? -6.873 -1.895 -16.764 1.00 98.50 90 SER A CA 1
ATOM 711 C C . SER A 1 90 ? -7.815 -0.708 -16.576 1.00 98.50 90 SER A C 1
ATOM 713 O O . SER A 1 90 ? -7.379 0.449 -16.542 1.00 98.50 90 SER A O 1
ATOM 715 N N . THR A 1 91 ? -9.104 -1.009 -16.425 1.00 98.31 91 THR A N 1
ATOM 716 C CA . THR A 1 91 ? -10.135 -0.022 -16.077 1.00 98.31 91 THR A CA 1
ATOM 717 C C . THR A 1 91 ? -9.991 0.442 -14.625 1.00 98.31 91 THR A C 1
ATOM 719 O O . THR A 1 91 ? -9.341 -0.216 -13.816 1.00 98.31 91 THR A O 1
ATOM 722 N N . ASP A 1 92 ? -10.623 1.561 -14.263 1.00 98.50 92 ASP A N 1
ATOM 723 C CA . ASP A 1 92 ? -10.558 2.093 -12.895 1.00 98.50 92 ASP A CA 1
ATOM 724 C C . ASP A 1 92 ? -11.057 1.091 -11.837 1.00 98.50 92 ASP A C 1
ATOM 726 O O . ASP A 1 92 ? -10.409 0.905 -10.811 1.00 98.50 92 ASP A O 1
ATOM 730 N N . LEU A 1 93 ? -12.150 0.375 -12.118 1.00 98.12 93 LEU A N 1
ATOM 731 C CA . LEU A 1 93 ? -12.685 -0.651 -11.214 1.00 98.12 93 LEU A CA 1
ATOM 732 C C . LEU A 1 93 ? -11.750 -1.862 -11.091 1.00 98.12 93 LEU A C 1
ATOM 734 O O . LEU A 1 93 ? -11.506 -2.344 -9.989 1.00 98.12 93 LEU A O 1
ATOM 738 N N . GLU A 1 94 ? -11.166 -2.324 -12.199 1.00 98.44 94 GLU A N 1
ATOM 739 C CA . GLU A 1 94 ? -10.200 -3.429 -12.168 1.00 98.44 94 GLU A CA 1
ATOM 740 C C . GLU A 1 94 ? -8.956 -3.072 -11.340 1.00 98.44 94 GLU A C 1
ATOM 742 O O . GLU A 1 94 ? -8.461 -3.896 -10.567 1.00 98.44 94 GLU A O 1
ATOM 747 N N . ILE A 1 95 ? -8.464 -1.832 -11.458 1.00 98.69 95 ILE A N 1
ATOM 748 C CA . ILE A 1 95 ? -7.339 -1.348 -10.650 1.00 98.69 95 ILE A CA 1
ATOM 749 C C . ILE A 1 95 ? -7.752 -1.255 -9.179 1.00 98.69 95 ILE A C 1
ATOM 751 O O . ILE A 1 95 ? -7.016 -1.737 -8.317 1.00 98.69 95 ILE A O 1
ATOM 755 N N . GLN A 1 96 ? -8.925 -0.687 -8.884 1.00 98.50 96 GLN A N 1
ATOM 756 C CA . GLN A 1 96 ? -9.473 -0.575 -7.532 1.00 98.50 96 GLN A CA 1
ATOM 757 C C . GLN A 1 96 ? -9.540 -1.939 -6.825 1.00 98.50 96 GLN A C 1
ATOM 759 O O . GLN A 1 96 ? -9.090 -2.081 -5.683 1.00 98.50 96 GLN A O 1
ATOM 764 N N . GLU A 1 97 ? -10.078 -2.954 -7.497 1.00 98.38 97 GLU A N 1
ATOM 765 C CA . GLU A 1 97 ? -10.174 -4.304 -6.948 1.00 98.38 97 GLU A CA 1
ATOM 766 C C . GLU A 1 97 ? -8.798 -4.936 -6.731 1.00 98.38 97 GLU A C 1
ATOM 768 O O . GLU A 1 97 ? -8.568 -5.561 -5.687 1.00 98.38 97 GLU A O 1
ATOM 773 N N . ALA A 1 98 ? -7.880 -4.742 -7.683 1.00 98.44 98 ALA A N 1
ATOM 774 C CA . ALA A 1 98 ? -6.524 -5.263 -7.607 1.00 98.44 98 ALA A CA 1
ATOM 775 C C . ALA A 1 98 ? -5.723 -4.630 -6.461 1.00 98.44 98 ALA A C 1
ATOM 777 O O . ALA A 1 98 ? -5.022 -5.345 -5.748 1.00 98.44 98 ALA A O 1
ATOM 778 N N . ILE A 1 99 ? -5.837 -3.319 -6.213 1.00 98.50 99 ILE A N 1
ATOM 779 C CA . ILE A 1 99 ? -5.114 -2.683 -5.097 1.00 98.50 99 ILE A CA 1
ATOM 780 C C . ILE A 1 99 ? -5.642 -3.124 -3.726 1.00 98.50 99 ILE A C 1
ATOM 782 O O . ILE A 1 99 ? -4.848 -3.234 -2.792 1.00 98.50 99 ILE A O 1
ATOM 786 N N . ILE A 1 100 ? -6.940 -3.429 -3.600 1.00 98.44 100 ILE A N 1
ATOM 787 C CA . ILE A 1 100 ? -7.504 -4.014 -2.371 1.00 98.44 100 ILE A CA 1
ATOM 788 C C . ILE A 1 100 ? -6.957 -5.428 -2.162 1.00 98.44 100 ILE A C 1
ATOM 790 O O . ILE A 1 100 ? -6.543 -5.766 -1.056 1.00 98.44 100 ILE A O 1
ATOM 794 N N . ASP A 1 101 ? -6.913 -6.246 -3.216 1.00 97.69 101 ASP A N 1
ATOM 795 C CA . ASP A 1 101 ? -6.324 -7.587 -3.144 1.00 97.69 101 ASP A CA 1
ATOM 796 C C . ASP A 1 101 ? -4.834 -7.545 -2.755 1.00 97.69 101 ASP A C 1
ATOM 798 O O . ASP A 1 101 ? -4.400 -8.251 -1.841 1.00 97.69 101 ASP A O 1
ATOM 802 N N . ILE A 1 102 ? -4.055 -6.661 -3.387 1.00 97.56 102 ILE A N 1
ATOM 803 C CA . ILE A 1 102 ? -2.639 -6.455 -3.062 1.00 97.56 102 ILE A CA 1
ATOM 804 C C . ILE A 1 102 ? -2.479 -6.035 -1.600 1.00 97.56 102 ILE A C 1
ATOM 806 O O . ILE A 1 102 ? -1.613 -6.582 -0.907 1.00 97.56 102 ILE A O 1
ATOM 810 N N . TYR A 1 103 ? -3.301 -5.102 -1.114 1.00 97.19 103 TYR A N 1
ATOM 811 C CA . TYR A 1 103 ? -3.277 -4.681 0.284 1.00 97.19 103 TYR A CA 1
ATOM 812 C C . TYR A 1 103 ? -3.565 -5.856 1.216 1.00 97.19 103 TYR A C 1
ATOM 814 O O . TYR A 1 103 ? -2.742 -6.154 2.079 1.00 97.19 103 TYR A O 1
ATOM 822 N N . ASN A 1 104 ? -4.648 -6.595 0.972 1.00 93.38 104 ASN A N 1
ATOM 823 C CA . ASN A 1 104 ? -5.048 -7.727 1.803 1.00 93.38 104 ASN A CA 1
ATOM 824 C C . ASN A 1 104 ? -3.976 -8.817 1.890 1.00 93.38 104 ASN A C 1
ATOM 826 O O . ASN A 1 104 ? -3.725 -9.372 2.959 1.00 93.38 104 ASN A O 1
ATOM 830 N N . ARG A 1 105 ? -3.318 -9.132 0.768 1.00 91.25 105 ARG A N 1
ATOM 831 C CA . ARG A 1 105 ? -2.281 -10.173 0.726 1.00 91.25 105 ARG A CA 1
ATOM 832 C C . ARG A 1 105 ? -0.942 -9.720 1.293 1.00 91.25 105 ARG A C 1
ATOM 834 O O . ARG A 1 105 ? -0.172 -10.548 1.776 1.00 91.25 105 ARG A O 1
ATOM 841 N N . THR A 1 106 ? -0.598 -8.439 1.156 1.00 90.50 106 THR A N 1
ATOM 842 C CA . THR A 1 106 ? 0.796 -7.991 1.334 1.00 90.50 106 THR A CA 1
ATOM 843 C C . THR A 1 106 ? 0.995 -6.874 2.355 1.00 90.50 106 THR A C 1
ATOM 845 O O . THR A 1 106 ? 2.147 -6.634 2.742 1.00 90.50 106 THR A O 1
ATOM 848 N N . GLY A 1 107 ? -0.080 -6.205 2.777 1.00 92.12 107 GLY A N 1
ATOM 849 C CA . GLY A 1 107 ? -0.063 -4.969 3.565 1.00 92.12 107 GLY A CA 1
ATOM 850 C C . GLY A 1 107 ? 0.503 -3.767 2.801 1.00 92.12 107 GLY A C 1
ATOM 851 O O . GLY A 1 107 ? 0.995 -2.820 3.414 1.00 92.12 107 GLY A O 1
ATOM 852 N N . ARG A 1 108 ? 0.549 -3.823 1.460 1.00 94.56 108 ARG A N 1
ATOM 853 C CA . ARG A 1 108 ? 1.134 -2.767 0.617 1.00 94.56 108 ARG A CA 1
ATOM 854 C C . ARG A 1 108 ? 0.072 -1.957 -0.101 1.00 94.56 108 ARG A C 1
ATOM 856 O O . ARG A 1 108 ? -0.918 -2.496 -0.580 1.00 94.56 108 ARG A O 1
ATOM 863 N N . ILE A 1 109 ? 0.344 -0.667 -0.243 1.00 97.25 109 ILE A N 1
ATOM 864 C CA . ILE A 1 109 ? -0.476 0.287 -0.984 1.00 97.25 109 ILE A CA 1
ATOM 865 C C . ILE A 1 109 ? 0.318 0.730 -2.213 1.00 97.25 109 ILE A C 1
ATOM 867 O O . ILE A 1 109 ? 1.409 1.282 -2.076 1.00 97.25 109 ILE A O 1
ATOM 871 N N . VAL A 1 110 ? -0.223 0.497 -3.410 1.00 97.38 110 VAL A N 1
ATOM 872 C CA . VAL A 1 110 ? 0.363 0.958 -4.680 1.00 97.38 110 VAL A CA 1
ATOM 873 C C . VAL A 1 110 ? -0.118 2.387 -4.940 1.00 97.38 110 VAL A C 1
ATOM 875 O O . VAL A 1 110 ? -1.191 2.602 -5.499 1.00 97.38 110 VAL A O 1
ATOM 878 N N . VAL A 1 111 ? 0.621 3.384 -4.444 1.00 97.19 111 VAL A N 1
ATOM 879 C CA . VAL A 1 111 ? 0.131 4.782 -4.388 1.00 97.19 111 VAL A CA 1
ATOM 880 C C . VAL A 1 111 ? 0.091 5.491 -5.746 1.00 97.19 111 VAL A C 1
ATOM 882 O O . VAL A 1 111 ? -0.569 6.519 -5.886 1.00 97.19 111 VAL A O 1
ATOM 885 N N . ASP A 1 112 ? 0.785 4.951 -6.741 1.00 96.81 112 ASP A N 1
ATOM 886 C CA . ASP A 1 112 ? 0.848 5.440 -8.117 1.00 96.81 112 ASP A CA 1
ATOM 887 C C . ASP A 1 112 ? 0.006 4.602 -9.092 1.00 96.81 112 ASP A C 1
ATOM 889 O O . ASP A 1 112 ? 0.087 4.832 -10.297 1.00 96.81 112 ASP A O 1
ATOM 893 N N . ALA A 1 113 ? -0.834 3.682 -8.594 1.00 98.19 113 ALA A N 1
ATOM 894 C CA . ALA A 1 113 ? -1.685 2.815 -9.416 1.00 98.19 113 ALA A CA 1
ATOM 895 C C . ALA A 1 113 ? -2.525 3.535 -10.496 1.00 98.19 113 ALA A C 1
ATOM 897 O O . ALA A 1 113 ? -2.663 2.967 -11.577 1.00 98.19 113 ALA A O 1
ATOM 898 N N . PRO A 1 114 ? -3.029 4.774 -10.288 1.00 98.12 114 PRO A N 1
ATOM 899 C CA . PRO A 1 114 ? -3.739 5.529 -11.323 1.00 98.12 114 PRO A CA 1
ATOM 900 C C . PRO A 1 114 ? -2.882 5.957 -12.521 1.00 98.12 114 PRO A C 1
ATOM 902 O O . PRO A 1 114 ? -3.386 6.607 -13.437 1.00 98.12 114 PRO A O 1
ATOM 905 N N . SER A 1 115 ? -1.571 5.712 -12.500 1.00 96.75 115 SER A N 1
ATOM 906 C CA . SER A 1 115 ? -0.710 6.099 -13.612 1.00 96.75 115 SER A CA 1
ATOM 907 C C . SER A 1 115 ? -0.993 5.204 -14.823 1.00 96.75 115 SER A C 1
ATOM 909 O O . SER A 1 115 ? -1.099 3.981 -14.678 1.00 96.75 115 SER A O 1
ATOM 911 N N . PRO A 1 116 ? -1.096 5.779 -16.034 1.00 94.50 116 PRO A N 1
ATOM 912 C CA . PRO A 1 116 ? -1.280 4.991 -17.241 1.00 94.50 116 PRO A CA 1
ATOM 913 C C . PRO A 1 116 ? -0.191 3.929 -17.377 1.00 94.50 116 PRO A C 1
ATOM 915 O O . PRO A 1 116 ? 0.991 4.218 -17.207 1.00 94.50 116 PRO A O 1
ATOM 918 N N . LYS A 1 117 ? -0.601 2.721 -17.754 1.00 94.25 117 LYS A N 1
ATOM 919 C CA . LYS A 1 117 ? 0.238 1.538 -17.953 1.00 94.25 117 LYS A CA 1
ATOM 920 C C . LYS A 1 117 ? 0.903 1.002 -16.681 1.00 94.25 117 LYS A C 1
ATOM 922 O O . LYS A 1 117 ? 1.807 0.186 -16.802 1.00 94.25 117 LYS A O 1
ATOM 927 N N . ASN A 1 118 ? 0.461 1.380 -15.478 1.00 97.56 118 ASN A N 1
ATOM 928 C CA . ASN A 1 118 ? 0.917 0.705 -14.252 1.00 97.56 118 ASN A CA 1
ATOM 929 C C . ASN A 1 118 ? 0.183 -0.619 -14.003 1.00 97.56 118 ASN A C 1
ATOM 931 O O . ASN A 1 118 ? 0.736 -1.511 -13.360 1.00 97.56 118 ASN A O 1
ATOM 935 N N . PHE A 1 119 ? -1.030 -0.763 -14.538 1.00 98.62 119 PHE A N 1
ATOM 936 C CA . PHE A 1 119 ? -1.836 -1.979 -14.470 1.00 98.62 119 PHE A CA 1
ATOM 937 C C . PHE A 1 119 ? -2.272 -2.416 -15.867 1.00 98.62 119 PHE A C 1
ATOM 939 O O . PHE A 1 119 ? -2.704 -1.592 -16.678 1.00 98.62 119 PHE A O 1
ATOM 946 N N . VAL A 1 120 ? -2.152 -3.717 -16.128 1.00 98.44 120 VAL A N 1
ATOM 947 C CA . VAL A 1 120 ? -2.555 -4.354 -17.386 1.00 98.44 120 VAL A CA 1
ATOM 948 C C . VAL A 1 120 ? -3.544 -5.470 -17.090 1.00 98.44 120 VAL A C 1
ATOM 950 O O . VAL A 1 120 ? -3.256 -6.348 -16.275 1.00 98.44 120 VAL A O 1
ATOM 953 N N . THR A 1 121 ? -4.687 -5.467 -17.769 1.00 98.62 121 THR A N 1
ATOM 954 C CA . THR A 1 121 ? -5.677 -6.537 -17.683 1.00 98.62 121 THR A CA 1
ATOM 955 C C . THR A 1 121 ? -5.357 -7.619 -18.701 1.00 98.62 121 THR A C 1
ATOM 957 O O . THR A 1 121 ? -5.309 -7.375 -19.907 1.00 98.62 121 THR A O 1
ATOM 960 N N . ARG A 1 122 ? -5.156 -8.836 -18.193 1.00 97.06 122 ARG A N 1
ATOM 961 C CA . ARG A 1 122 ? -5.056 -10.063 -18.984 1.00 97.06 122 ARG A CA 1
ATOM 962 C C . ARG A 1 122 ? -6.417 -10.732 -19.047 1.00 97.06 122 ARG A C 1
ATOM 964 O O . ARG A 1 122 ? -7.139 -10.743 -18.052 1.00 97.06 122 ARG A O 1
ATOM 971 N N . VAL A 1 123 ? -6.713 -11.343 -20.186 1.00 96.62 123 VAL A N 1
ATOM 972 C CA . VAL A 1 123 ? -7.864 -12.230 -20.353 1.00 96.62 123 VAL A CA 1
ATOM 973 C C . VAL A 1 123 ? -7.337 -13.649 -20.489 1.00 96.62 123 VAL A C 1
ATOM 975 O O . VAL A 1 123 ? -6.491 -13.913 -21.345 1.00 96.62 123 VAL A O 1
ATOM 978 N N . ASN A 1 124 ? -7.796 -14.558 -19.633 1.00 94.19 124 ASN A N 1
ATOM 979 C CA . ASN A 1 124 ? -7.537 -15.977 -19.821 1.00 94.19 124 ASN A CA 1
ATOM 980 C C . ASN A 1 124 ? -8.329 -16.447 -21.058 1.00 94.19 124 ASN A C 1
ATOM 982 O O . ASN A 1 124 ? -9.556 -16.342 -21.049 1.00 94.19 124 ASN A O 1
ATOM 986 N N . PRO A 1 125 ? -7.671 -16.948 -22.119 1.00 94.25 125 PRO A N 1
ATOM 987 C CA . PRO A 1 125 ? -8.359 -17.322 -23.352 1.00 94.25 125 PRO A CA 1
ATOM 988 C C . PRO A 1 125 ? -9.304 -18.519 -23.180 1.00 94.25 125 PRO A C 1
ATOM 990 O O . PRO A 1 125 ? -10.240 -18.661 -23.958 1.00 94.25 125 PRO A O 1
ATOM 993 N N . GLU A 1 126 ? -9.077 -19.368 -22.175 1.00 95.50 126 GLU A N 1
ATOM 994 C CA . GLU A 1 126 ? -9.894 -20.557 -21.918 1.00 95.50 126 GLU A CA 1
ATOM 995 C C . GLU A 1 126 ? -11.133 -20.227 -21.082 1.00 95.50 126 GLU A C 1
ATOM 997 O O . GLU A 1 126 ? -12.224 -20.711 -21.370 1.00 95.50 126 GLU A O 1
ATOM 1002 N N . THR A 1 127 ? -10.978 -19.398 -20.045 1.00 96.19 127 THR A N 1
ATOM 1003 C CA . THR A 1 127 ? -12.062 -19.106 -19.088 1.00 96.19 127 THR A CA 1
ATOM 1004 C C . THR A 1 127 ? -12.760 -17.771 -19.338 1.00 96.19 127 THR A C 1
ATOM 1006 O O . THR A 1 127 ? -13.826 -17.526 -18.778 1.00 96.19 127 THR A O 1
ATOM 1009 N N . GLY A 1 128 ? -12.160 -16.880 -20.132 1.00 95.56 128 GLY A N 1
ATOM 1010 C CA . GLY A 1 128 ? -12.594 -15.488 -20.272 1.00 95.56 128 GLY A CA 1
ATOM 1011 C C . GLY A 1 128 ? -12.342 -14.631 -19.025 1.00 95.56 128 GLY A C 1
ATOM 1012 O O . GLY A 1 128 ? -12.736 -13.466 -18.993 1.00 95.56 128 GLY A O 1
ATOM 1013 N N . GLU A 1 129 ? -11.694 -15.182 -17.994 1.00 95.44 129 GLU A N 1
ATOM 1014 C CA . GLU A 1 129 ? -11.429 -14.479 -16.741 1.00 95.44 129 GLU A CA 1
ATOM 1015 C C . GLU A 1 129 ? -10.498 -13.287 -16.975 1.00 95.44 129 GLU A C 1
ATOM 1017 O O . GLU A 1 129 ? -9.434 -13.414 -17.589 1.00 95.44 129 GLU A O 1
ATOM 1022 N N . ARG A 1 130 ? -10.900 -12.123 -16.460 1.00 97.38 130 ARG A N 1
ATOM 1023 C CA . ARG A 1 130 ? -10.132 -10.881 -16.527 1.00 97.38 130 ARG A CA 1
ATOM 1024 C C . ARG A 1 130 ? -9.356 -10.690 -15.232 1.00 97.38 130 ARG A C 1
ATOM 1026 O O . ARG A 1 130 ? -9.939 -10.723 -14.153 1.00 97.38 130 ARG A O 1
ATOM 1033 N N . LYS A 1 131 ? -8.050 -10.443 -15.334 1.00 97.38 131 LYS A N 1
ATOM 1034 C CA . LYS A 1 131 ? -7.188 -10.171 -14.179 1.00 97.38 131 LYS A CA 1
ATOM 1035 C C . LYS A 1 131 ? -6.281 -8.977 -14.434 1.00 97.38 131 LYS A C 1
ATOM 1037 O O . LYS A 1 131 ? -5.442 -9.017 -15.333 1.00 97.38 131 LYS A O 1
ATOM 1042 N N . ALA A 1 132 ? -6.406 -7.950 -13.599 1.00 98.38 132 ALA A N 1
ATOM 1043 C CA . ALA A 1 132 ? -5.472 -6.833 -13.573 1.00 98.38 132 ALA A CA 1
ATOM 1044 C C . ALA A 1 132 ? -4.157 -7.233 -12.886 1.00 98.38 132 ALA A C 1
ATOM 1046 O O . ALA A 1 132 ? -4.145 -7.798 -11.792 1.00 98.38 132 ALA A O 1
ATOM 1047 N N . VAL A 1 133 ? -3.039 -6.929 -13.541 1.00 98.50 133 VAL A N 1
ATOM 1048 C CA . VAL A 1 133 ? -1.678 -7.218 -13.080 1.00 98.50 133 VAL A CA 1
ATOM 1049 C C . VAL A 1 133 ? -0.938 -5.902 -12.880 1.00 98.50 133 VAL A C 1
ATOM 1051 O O . VAL A 1 133 ? -0.866 -5.082 -13.794 1.00 98.50 133 VAL A O 1
ATOM 1054 N N . CYS A 1 134 ? -0.362 -5.710 -11.693 1.00 98.56 134 CYS A N 1
ATOM 1055 C CA . CYS A 1 134 ? 0.449 -4.541 -11.364 1.00 98.56 134 CYS A CA 1
ATOM 1056 C C . CYS A 1 134 ? 1.846 -4.687 -11.985 1.00 98.56 134 CYS A C 1
ATOM 1058 O O . CYS A 1 134 ? 2.641 -5.517 -11.535 1.00 98.56 134 CYS A O 1
ATOM 1060 N N . ILE A 1 135 ? 2.147 -3.911 -13.028 1.00 97.38 135 ILE A N 1
ATOM 1061 C CA . ILE A 1 135 ? 3.419 -3.988 -13.764 1.00 97.38 135 ILE A CA 1
ATOM 1062 C C . ILE A 1 135 ? 4.437 -2.918 -13.352 1.00 97.38 135 ILE A C 1
ATOM 1064 O O . ILE A 1 135 ? 5.642 -3.076 -13.605 1.00 97.38 135 ILE A O 1
ATOM 1068 N N . ASP A 1 136 ? 3.979 -1.856 -12.685 1.00 95.56 136 ASP A N 1
ATOM 1069 C CA . ASP A 1 136 ? 4.848 -0.910 -11.991 1.00 95.56 136 ASP A CA 1
ATOM 1070 C C . ASP A 1 136 ? 4.615 -0.948 -10.480 1.00 95.56 136 ASP A C 1
ATOM 1072 O O . ASP A 1 136 ? 3.550 -0.630 -9.965 1.00 95.56 136 ASP A O 1
ATOM 1076 N N . ILE A 1 137 ? 5.646 -1.400 -9.777 1.00 95.50 137 ILE A N 1
ATOM 1077 C CA . ILE A 1 137 ? 5.628 -1.791 -8.365 1.00 95.50 137 ILE A CA 1
ATOM 1078 C C . ILE A 1 137 ? 6.544 -0.911 -7.509 1.00 95.50 137 ILE A C 1
ATOM 1080 O O . ILE A 1 137 ? 6.628 -1.125 -6.296 1.00 95.50 137 ILE A O 1
ATOM 1084 N N . GLY A 1 138 ? 7.242 0.065 -8.109 1.00 91.31 138 GLY A N 1
ATOM 1085 C CA . GLY A 1 138 ? 8.237 0.892 -7.413 1.00 91.31 138 GLY A CA 1
ATOM 1086 C C . GLY A 1 138 ? 7.653 1.568 -6.168 1.00 91.31 138 GLY A C 1
ATOM 1087 O O . GLY A 1 138 ? 8.266 1.572 -5.091 1.00 91.31 138 GLY A O 1
ATOM 1088 N N . MET A 1 139 ? 6.394 1.998 -6.277 1.00 93.44 139 MET A N 1
ATOM 1089 C CA . MET A 1 139 ? 5.635 2.697 -5.242 1.00 93.44 139 MET A CA 1
ATOM 1090 C C . MET A 1 139 ? 4.608 1.810 -4.517 1.00 93.44 139 MET A C 1
ATOM 1092 O O . MET A 1 139 ? 3.627 2.308 -3.965 1.00 93.44 139 MET A O 1
ATOM 1096 N N . ALA A 1 140 ? 4.845 0.496 -4.453 1.00 94.88 140 ALA A N 1
ATOM 1097 C CA . ALA A 1 140 ? 4.102 -0.411 -3.579 1.00 94.88 140 ALA A CA 1
ATOM 1098 C C . ALA A 1 140 ? 4.619 -0.326 -2.129 1.00 94.88 140 ALA A C 1
ATOM 1100 O O . ALA A 1 140 ? 5.504 -1.074 -1.690 1.00 94.88 140 ALA A O 1
ATOM 1101 N N . LEU A 1 141 ? 4.079 0.620 -1.366 1.00 92.31 141 LEU A N 1
ATOM 1102 C CA . LEU A 1 141 ? 4.587 0.995 -0.050 1.00 92.31 141 LEU A CA 1
ATOM 1103 C C . LEU A 1 141 ? 3.954 0.161 1.060 1.00 92.31 141 LEU A C 1
ATOM 1105 O O . LEU A 1 141 ? 2.735 0.037 1.128 1.00 92.31 141 LEU A O 1
ATOM 1109 N N . LYS A 1 142 ? 4.784 -0.350 1.971 1.00 90.00 142 LYS A N 1
ATOM 1110 C CA . LYS A 1 142 ? 4.328 -0.843 3.273 1.00 90.00 142 LYS A CA 1
ATOM 1111 C C . LYS A 1 142 ? 4.585 0.250 4.303 1.00 90.00 142 LYS A C 1
ATOM 1113 O O . LYS A 1 142 ? 5.727 0.680 4.443 1.00 90.00 142 LYS A O 1
ATOM 1118 N N . LEU A 1 143 ? 3.533 0.739 4.955 1.00 85.94 143 LEU A N 1
ATOM 1119 C CA . LEU A 1 143 ? 3.618 1.900 5.855 1.00 85.94 143 LEU A CA 1
ATOM 1120 C C . LEU A 1 143 ? 3.482 1.522 7.340 1.00 85.94 143 LEU A C 1
ATOM 1122 O O . LEU A 1 143 ? 3.394 2.398 8.197 1.00 85.94 143 LEU A O 1
ATOM 1126 N N . GLU A 1 144 ? 3.467 0.227 7.653 1.00 78.38 144 GLU A N 1
ATOM 1127 C CA . GLU A 1 144 ? 3.536 -0.273 9.027 1.00 78.38 144 GLU A CA 1
ATOM 1128 C C . GLU A 1 144 ? 4.943 -0.074 9.582 1.00 78.38 144 GLU A C 1
ATOM 1130 O O . GLU A 1 144 ? 5.913 -0.574 9.017 1.00 78.38 144 GLU A O 1
ATOM 1135 N N . GLN A 1 145 ? 5.052 0.618 10.715 1.00 63.50 145 GLN A N 1
ATOM 1136 C CA . GLN A 1 145 ? 6.335 0.799 11.403 1.00 63.50 145 GLN A CA 1
ATOM 1137 C C . GLN A 1 145 ? 6.793 -0.471 12.138 1.00 63.50 145 GLN A C 1
ATOM 1139 O O . GLN A 1 145 ? 7.992 -0.701 12.237 1.00 63.50 145 GLN A O 1
ATOM 1144 N N . ARG A 1 146 ? 5.869 -1.345 12.578 1.00 57.56 146 ARG A N 1
ATOM 1145 C CA . ARG A 1 146 ? 6.212 -2.564 13.345 1.00 57.56 146 ARG A CA 1
ATOM 1146 C C . ARG A 1 146 ? 7.174 -3.508 12.606 1.00 57.56 146 ARG A C 1
ATOM 1148 O O . ARG A 1 146 ? 8.031 -4.118 13.230 1.00 57.56 146 ARG A O 1
ATOM 1155 N N . GLU A 1 147 ? 7.075 -3.625 11.280 1.00 49.12 147 GLU A N 1
ATOM 1156 C CA . GLU A 1 147 ? 8.014 -4.457 10.505 1.00 49.12 147 GLU A CA 1
ATOM 1157 C C . GLU A 1 147 ? 9.368 -3.781 10.239 1.00 49.12 147 GLU A C 1
ATOM 1159 O O . GLU A 1 147 ? 10.350 -4.479 9.981 1.00 49.12 147 GLU A O 1
ATOM 1164 N N . GLU A 1 148 ? 9.448 -2.446 10.288 1.00 51.97 148 GLU A N 1
ATOM 1165 C CA . GLU A 1 148 ? 10.721 -1.721 10.171 1.00 51.97 148 GLU A CA 1
ATOM 1166 C C . GLU A 1 148 ? 11.645 -2.088 11.340 1.00 51.97 148 GLU A C 1
ATOM 1168 O O . GLU A 1 148 ? 12.819 -2.388 11.127 1.00 51.97 148 GLU A O 1
ATOM 1173 N N . GLU A 1 149 ? 11.068 -2.170 12.541 1.00 47.75 149 GLU A N 1
ATOM 1174 C CA . GLU A 1 149 ? 11.752 -2.517 13.789 1.00 47.75 149 GLU A CA 1
ATOM 1175 C C . GLU A 1 149 ? 12.103 -4.014 13.867 1.00 47.75 149 GLU A C 1
ATOM 1177 O O . GLU A 1 149 ? 13.177 -4.372 14.346 1.00 47.75 149 GLU A O 1
ATOM 1182 N N . ALA A 1 150 ? 11.242 -4.896 13.346 1.00 49.78 150 ALA A N 1
ATOM 1183 C CA . ALA A 1 150 ? 11.456 -6.342 13.423 1.00 49.78 150 ALA A CA 1
ATOM 1184 C C . ALA A 1 150 ? 12.492 -6.886 12.421 1.00 49.78 150 ALA A C 1
ATOM 1186 O O . ALA A 1 150 ? 13.073 -7.944 12.664 1.00 49.78 150 ALA A O 1
ATOM 1187 N N . LEU A 1 151 ? 12.699 -6.224 11.273 1.00 47.03 151 LEU A N 1
ATOM 1188 C CA . LEU A 1 151 ? 13.444 -6.826 10.157 1.00 47.03 151 LEU A CA 1
ATOM 1189 C C . LEU A 1 151 ? 14.579 -5.975 9.575 1.00 47.03 151 LEU A C 1
ATOM 1191 O O . LEU A 1 151 ? 15.283 -6.492 8.713 1.00 47.03 151 LEU A O 1
ATOM 1195 N N . ASN A 1 152 ? 14.783 -4.706 9.968 1.00 48.72 152 ASN A N 1
ATOM 1196 C CA . ASN A 1 152 ? 15.762 -3.791 9.333 1.00 48.72 152 ASN A CA 1
ATOM 1197 C C . ASN A 1 152 ? 15.640 -3.687 7.786 1.00 48.72 152 ASN A C 1
ATOM 1199 O O . ASN A 1 152 ? 16.511 -3.131 7.120 1.00 48.72 152 ASN A O 1
ATOM 1203 N N . GLN A 1 153 ? 14.566 -4.215 7.185 1.00 47.75 153 GLN A N 1
ATOM 1204 C CA . GLN A 1 153 ? 14.422 -4.408 5.733 1.00 47.75 153 GLN A CA 1
ATOM 1205 C C . GLN A 1 153 ? 13.466 -3.398 5.075 1.00 47.75 153 GLN A C 1
ATOM 1207 O O . GLN A 1 153 ? 13.460 -3.269 3.852 1.00 47.75 153 GLN A O 1
ATOM 1212 N N . SER A 1 154 ? 12.662 -2.666 5.856 1.00 51.41 154 SER A N 1
ATOM 1213 C CA . SER A 1 154 ? 11.577 -1.810 5.337 1.00 51.41 154 SER A CA 1
ATOM 1214 C C . SER A 1 154 ? 11.838 -0.300 5.389 1.00 51.41 154 SER A C 1
ATOM 1216 O O . SER A 1 154 ? 10.970 0.456 4.942 1.00 51.41 154 SER A O 1
ATOM 1218 N N . PHE A 1 155 ? 13.026 0.143 5.827 1.00 53.59 155 PHE A N 1
ATOM 1219 C CA . PHE A 1 155 ? 13.418 1.566 5.914 1.00 53.59 155 PHE A CA 1
ATOM 1220 C C . PHE A 1 155 ? 13.079 2.352 4.635 1.00 53.59 155 PHE A C 1
ATOM 1222 O O . PHE A 1 155 ? 12.574 3.475 4.657 1.00 53.59 155 PHE A O 1
ATOM 1229 N N . THR A 1 156 ? 13.237 1.692 3.491 1.00 68.56 156 THR A N 1
ATOM 1230 C CA . THR A 1 156 ? 12.975 2.217 2.154 1.00 68.56 156 THR A CA 1
ATOM 1231 C C . THR A 1 156 ? 11.512 2.639 1.928 1.00 68.56 156 THR A C 1
ATOM 1233 O O . THR A 1 156 ? 11.280 3.645 1.272 1.00 68.56 156 THR A O 1
ATOM 1236 N N . SER A 1 157 ? 10.493 1.948 2.463 1.00 77.94 157 SER A N 1
ATOM 1237 C CA . SER A 1 157 ? 9.083 2.298 2.159 1.00 77.94 157 SER A CA 1
ATOM 1238 C C . SER A 1 157 ? 8.593 3.527 2.932 1.00 77.94 157 SER A C 1
ATOM 1240 O O . SER A 1 157 ? 7.924 4.395 2.368 1.00 77.94 157 SER A O 1
ATOM 1242 N N . LEU A 1 158 ? 8.943 3.633 4.216 1.00 80.44 158 LEU A N 1
ATOM 1243 C CA . LEU A 1 158 ? 8.556 4.771 5.050 1.00 80.44 158 LEU A CA 1
ATOM 1244 C C . LEU A 1 158 ? 9.374 6.021 4.725 1.00 80.44 158 LEU A C 1
ATOM 1246 O O . LEU A 1 158 ? 8.807 7.116 4.687 1.00 80.44 158 LEU A O 1
ATOM 1250 N N . ALA A 1 159 ? 10.669 5.869 4.430 1.00 79.19 159 ALA A N 1
ATOM 1251 C CA . ALA A 1 159 ? 11.492 6.956 3.908 1.00 79.19 159 ALA A CA 1
ATOM 1252 C C . ALA A 1 159 ? 10.948 7.468 2.562 1.00 79.19 159 ALA A C 1
ATOM 1254 O O . ALA A 1 159 ? 10.708 8.673 2.437 1.00 79.19 159 ALA A O 1
ATOM 1255 N N . ALA A 1 160 ? 10.626 6.562 1.621 1.00 82.38 160 ALA A N 1
ATOM 1256 C CA . ALA A 1 160 ? 9.992 6.921 0.348 1.00 82.38 160 ALA A CA 1
ATOM 1257 C C . ALA A 1 160 ? 8.718 7.726 0.580 1.00 82.38 160 ALA A C 1
ATOM 1259 O O . ALA A 1 160 ? 8.526 8.793 -0.001 1.00 82.38 160 ALA A O 1
ATOM 1260 N N . TRP A 1 161 ? 7.844 7.239 1.464 1.00 89.50 161 TRP A N 1
ATOM 1261 C CA . TRP A 1 161 ? 6.590 7.921 1.732 1.00 89.50 161 TRP A CA 1
ATOM 1262 C C . TRP A 1 161 ? 6.805 9.301 2.349 1.00 89.50 161 TRP A C 1
ATOM 1264 O O . TRP A 1 161 ? 6.221 10.277 1.886 1.00 89.50 161 TRP A O 1
ATOM 1274 N N . LYS A 1 162 ? 7.675 9.429 3.357 1.00 86.31 162 LYS A N 1
ATOM 1275 C CA . LYS A 1 162 ? 7.993 10.724 3.982 1.00 86.31 162 LYS A CA 1
ATOM 1276 C C . LYS A 1 162 ? 8.504 11.737 2.954 1.00 86.31 162 LYS A C 1
ATOM 1278 O O . LYS A 1 162 ? 8.087 12.897 3.012 1.00 86.31 162 LYS A O 1
ATOM 1283 N N . LEU A 1 163 ? 9.345 11.290 2.019 1.00 84.75 163 LEU A N 1
ATOM 1284 C CA . LEU A 1 163 ? 9.914 12.116 0.958 1.00 84.75 163 LEU A CA 1
ATOM 1285 C C . LEU A 1 163 ? 8.868 12.506 -0.098 1.00 84.75 163 LEU A C 1
ATOM 1287 O O . LEU A 1 163 ? 8.739 13.680 -0.445 1.00 84.75 163 LEU A O 1
ATOM 1291 N N . HIS A 1 164 ? 8.082 11.542 -0.582 1.00 87.31 164 HIS A N 1
ATOM 1292 C CA . HIS A 1 164 ? 7.218 11.733 -1.747 1.00 87.31 164 HIS A CA 1
ATOM 1293 C C . HIS A 1 164 ? 5.766 12.103 -1.422 1.00 87.31 164 HIS A C 1
ATOM 1295 O O . HIS A 1 164 ? 5.071 12.613 -2.305 1.00 87.31 164 HIS A O 1
ATOM 1301 N N . ARG A 1 165 ? 5.294 11.927 -0.177 1.00 91.38 165 ARG A N 1
ATOM 1302 C CA . ARG A 1 165 ? 3.882 12.140 0.212 1.00 91.38 165 ARG A CA 1
ATOM 1303 C C . ARG A 1 165 ? 3.305 13.461 -0.285 1.00 91.38 165 ARG A C 1
ATOM 1305 O O . ARG A 1 165 ? 2.178 13.492 -0.759 1.00 91.38 165 ARG A O 1
ATOM 1312 N N . ARG A 1 166 ? 4.078 14.553 -0.223 1.00 90.12 166 ARG A N 1
ATOM 1313 C CA . ARG A 1 166 ? 3.611 15.885 -0.641 1.00 90.12 166 ARG A CA 1
ATOM 1314 C C . ARG A 1 166 ? 3.270 15.931 -2.129 1.00 90.12 166 ARG A C 1
ATOM 1316 O O . ARG A 1 166 ? 2.236 16.480 -2.492 1.00 90.12 166 ARG A O 1
ATOM 1323 N N . GLY A 1 167 ? 4.108 15.324 -2.969 1.00 91.00 167 GLY A N 1
ATOM 1324 C CA . GLY A 1 167 ? 3.841 15.202 -4.402 1.00 91.00 167 GLY A CA 1
ATOM 1325 C C . GLY A 1 167 ? 2.623 14.321 -4.679 1.00 91.00 167 GLY A C 1
ATOM 1326 O O . GLY A 1 167 ? 1.794 14.664 -5.524 1.00 91.00 167 GLY A O 1
ATOM 1327 N N . TYR A 1 168 ? 2.469 13.240 -3.908 1.00 94.25 168 TYR A N 1
ATOM 1328 C CA . TYR A 1 168 ? 1.361 12.301 -4.073 1.00 94.25 168 TYR A CA 1
ATOM 1329 C C . TYR A 1 168 ? -0.010 12.867 -3.693 1.00 94.25 168 TYR A C 1
ATOM 1331 O O . TYR A 1 168 ? -0.993 12.487 -4.318 1.00 94.25 168 TYR A O 1
ATOM 1339 N N . ILE A 1 169 ? -0.101 13.827 -2.766 1.00 94.25 169 ILE A N 1
ATOM 1340 C CA . ILE A 1 169 ? -1.372 14.521 -2.474 1.00 94.25 169 ILE A CA 1
ATOM 1341 C C . ILE A 1 169 ? -1.922 15.183 -3.742 1.00 94.25 169 ILE A C 1
ATOM 1343 O O . ILE A 1 169 ? -3.077 14.977 -4.110 1.00 94.25 169 ILE A O 1
ATOM 1347 N N . GLY A 1 170 ? -1.078 15.960 -4.430 1.00 94.56 170 GLY A N 1
ATOM 1348 C CA . GLY A 1 170 ? -1.460 16.643 -5.664 1.00 94.56 170 GLY A CA 1
ATOM 1349 C C . GLY A 1 170 ? -1.678 15.680 -6.831 1.00 94.56 170 GLY A C 1
ATOM 1350 O O . GLY A 1 170 ? -2.586 15.893 -7.628 1.00 94.56 170 GLY A O 1
ATOM 1351 N N . PHE A 1 171 ? -0.875 14.616 -6.925 1.00 96.44 171 PHE A N 1
ATOM 1352 C CA . PHE A 1 171 ? -1.079 13.552 -7.910 1.00 96.44 171 PHE A CA 1
ATOM 1353 C C . PHE A 1 171 ? -2.447 12.887 -7.734 1.00 96.44 171 PHE A C 1
ATOM 1355 O O . PHE A 1 171 ? -3.253 12.950 -8.653 1.00 96.44 171 PHE A O 1
ATOM 1362 N N . LEU A 1 172 ? -2.759 12.360 -6.545 1.00 96.81 172 LEU A N 1
ATOM 1363 C CA . LEU A 1 172 ? -4.030 11.681 -6.274 1.00 96.81 172 LEU A CA 1
ATOM 1364 C C . LEU A 1 172 ? -5.235 12.609 -6.451 1.00 96.81 172 LEU A C 1
ATOM 1366 O O . LEU A 1 172 ? -6.301 12.147 -6.836 1.00 96.81 172 LEU A O 1
ATOM 1370 N N . ALA A 1 173 ? -5.086 13.910 -6.190 1.00 96.12 173 ALA A N 1
ATOM 1371 C CA . ALA A 1 173 ? -6.137 14.889 -6.457 1.00 96.12 173 ALA A CA 1
ATOM 1372 C C . ALA A 1 173 ? -6.400 15.106 -7.958 1.00 96.12 173 ALA A C 1
ATOM 1374 O O . ALA A 1 173 ? -7.537 15.379 -8.321 1.00 96.12 173 ALA A O 1
ATOM 1375 N N . ARG A 1 174 ? -5.381 14.991 -8.822 1.00 96.69 174 ARG A N 1
ATOM 1376 C CA . ARG A 1 174 ? -5.537 15.085 -10.287 1.00 96.69 174 ARG A CA 1
ATOM 1377 C C . ARG A 1 174 ? -5.983 13.768 -10.912 1.00 96.69 174 ARG A C 1
ATOM 1379 O O . ARG A 1 174 ? -6.737 13.778 -11.880 1.00 96.69 174 ARG A O 1
ATOM 1386 N N . SER A 1 175 ? -5.534 12.645 -10.357 1.00 96.44 175 SER A N 1
ATOM 1387 C CA . SER A 1 175 ? -5.867 11.307 -10.849 1.00 96.44 175 SER A CA 1
ATOM 1388 C C . SER A 1 175 ? -7.358 10.985 -10.750 1.00 96.44 175 SER A C 1
ATOM 1390 O O . SER A 1 175 ? -7.826 10.117 -11.476 1.00 96.44 175 SER A O 1
ATOM 1392 N N . THR A 1 176 ? -8.131 11.726 -9.949 1.00 95.75 176 THR A N 1
ATOM 1393 C CA . THR A 1 176 ? -9.596 11.591 -9.881 1.00 95.75 176 THR A CA 1
ATOM 1394 C C . THR A 1 176 ? -10.315 11.879 -11.200 1.00 95.75 176 THR A C 1
ATOM 1396 O O . THR A 1 176 ? -11.464 11.481 -11.338 1.00 95.75 176 THR A O 1
ATOM 1399 N N . ILE A 1 177 ? -9.670 12.550 -12.162 1.00 96.12 177 ILE A N 1
ATOM 1400 C CA . ILE A 1 177 ? -10.262 12.832 -13.479 1.00 96.12 177 ILE A CA 1
ATOM 1401 C C . ILE A 1 177 ? -10.390 11.550 -14.315 1.00 96.12 177 ILE A C 1
ATOM 1403 O O . ILE A 1 177 ? -11.392 11.369 -14.997 1.00 96.12 177 ILE A O 1
ATOM 1407 N N . GLY A 1 178 ? -9.377 10.678 -14.282 1.00 96.69 178 GLY A N 1
ATOM 1408 C CA . GLY A 1 178 ? -9.357 9.433 -15.064 1.00 96.69 178 GLY A CA 1
ATOM 1409 C C . GLY A 1 178 ? -9.631 8.175 -14.242 1.00 96.69 178 GLY A C 1
ATOM 1410 O O . GLY A 1 178 ? -10.133 7.197 -14.782 1.00 96.69 178 GLY A O 1
ATOM 1411 N N . TYR A 1 179 ? -9.305 8.214 -12.949 1.00 98.19 179 TYR A N 1
ATOM 1412 C CA . TYR A 1 179 ? -9.354 7.074 -12.035 1.00 98.19 179 TYR A CA 1
ATOM 1413 C C . TYR A 1 179 ? -9.915 7.485 -10.656 1.00 98.19 179 TYR A C 1
ATOM 1415 O O . TYR A 1 179 ? -9.184 7.459 -9.649 1.00 98.19 179 TYR A O 1
ATOM 1423 N N . PRO A 1 180 ? -11.164 7.988 -10.586 1.00 98.19 180 PRO A N 1
ATOM 1424 C CA . PRO A 1 180 ? -11.788 8.422 -9.337 1.00 98.19 180 PRO A CA 1
ATOM 1425 C C . PRO A 1 180 ? -11.864 7.323 -8.272 1.00 98.19 180 PRO A C 1
ATOM 1427 O O . PRO A 1 180 ? -11.547 7.608 -7.112 1.00 98.19 180 PRO A O 1
ATOM 1430 N N . GLU A 1 181 ? -12.221 6.094 -8.644 1.00 98.44 181 GLU A N 1
ATOM 1431 C CA . GLU A 1 181 ? -12.427 4.985 -7.708 1.00 98.44 181 GLU A CA 1
ATOM 1432 C C . GLU A 1 181 ? -11.096 4.479 -7.157 1.00 98.44 181 GLU A C 1
ATOM 1434 O O . GLU A 1 181 ? -10.920 4.381 -5.939 1.00 98.44 181 GLU A O 1
ATOM 1439 N N . THR A 1 182 ? -10.100 4.275 -8.023 1.00 98.56 182 THR A N 1
ATOM 1440 C CA . THR A 1 182 ? -8.740 3.919 -7.595 1.00 98.56 182 THR A CA 1
ATOM 1441 C C . THR A 1 182 ? -8.161 4.990 -6.674 1.00 98.56 182 THR A C 1
ATOM 1443 O O . THR A 1 182 ? -7.621 4.678 -5.611 1.00 98.56 182 THR A O 1
ATOM 1446 N N . SER A 1 183 ? -8.289 6.270 -7.038 1.00 98.38 183 SER A N 1
ATOM 1447 C CA . SER A 1 183 ? -7.749 7.375 -6.235 1.00 98.38 183 SER A CA 1
ATOM 1448 C C . SER A 1 183 ? -8.432 7.472 -4.866 1.00 98.38 183 SER A C 1
ATOM 1450 O O . SER A 1 183 ? -7.764 7.719 -3.856 1.00 98.38 183 SER A O 1
ATOM 1452 N N . ALA A 1 184 ? -9.752 7.265 -4.809 1.00 98.56 184 ALA A N 1
ATOM 1453 C CA . ALA A 1 184 ? -10.507 7.233 -3.561 1.00 98.56 184 ALA A CA 1
ATOM 1454 C C . ALA A 1 184 ? -10.089 6.047 -2.681 1.00 98.56 184 ALA A C 1
ATOM 1456 O O . ALA A 1 184 ? -9.821 6.241 -1.493 1.00 98.56 184 ALA A O 1
ATOM 1457 N N . THR A 1 185 ? -9.942 4.857 -3.266 1.00 98.75 185 THR A N 1
ATOM 1458 C CA . THR A 1 185 ? -9.496 3.656 -2.554 1.00 98.75 185 THR A CA 1
ATOM 1459 C C . THR A 1 185 ? -8.075 3.802 -2.024 1.00 98.75 185 THR A C 1
ATOM 1461 O O . THR A 1 185 ? -7.851 3.504 -0.857 1.00 98.75 185 THR A O 1
ATOM 1464 N N . ILE A 1 186 ? -7.119 4.345 -2.788 1.00 98.62 186 ILE A N 1
ATOM 1465 C CA . ILE A 1 186 ? -5.757 4.598 -2.276 1.00 98.62 186 ILE A CA 1
ATOM 1466 C C . ILE A 1 186 ? -5.794 5.504 -1.045 1.00 98.62 186 ILE A C 1
ATOM 1468 O O . ILE A 1 186 ? -5.156 5.205 -0.037 1.00 98.62 186 ILE A O 1
ATOM 1472 N N . LYS A 1 187 ? -6.560 6.600 -1.094 1.00 98.44 187 LYS A N 1
ATOM 1473 C CA . LYS A 1 187 ? -6.713 7.508 0.053 1.00 98.44 187 LYS A CA 1
ATOM 1474 C C . LYS A 1 187 ? -7.380 6.815 1.246 1.00 98.44 187 LYS A C 1
ATOM 1476 O O . LYS A 1 187 ? -6.951 7.032 2.376 1.00 98.44 187 LYS A O 1
ATOM 1481 N N . ALA A 1 188 ? -8.376 5.961 1.009 1.00 98.56 188 ALA A N 1
ATOM 1482 C CA . ALA A 1 188 ? -9.006 5.158 2.054 1.00 98.56 188 ALA A CA 1
ATOM 1483 C C . ALA A 1 188 ? -8.021 4.161 2.692 1.00 98.56 188 ALA A C 1
ATOM 1485 O O . ALA A 1 188 ? -7.947 4.079 3.915 1.00 98.56 188 ALA A O 1
ATOM 1486 N N . LEU A 1 189 ? -7.199 3.471 1.897 1.00 98.06 189 LEU A N 1
ATOM 1487 C CA . LEU A 1 189 ? -6.156 2.575 2.404 1.00 98.06 189 LEU A CA 1
ATOM 1488 C C . LEU A 1 189 ? -5.101 3.342 3.211 1.00 98.06 189 LEU A C 1
ATOM 1490 O O . LEU A 1 189 ? -4.729 2.915 4.300 1.00 98.06 189 LEU A O 1
ATOM 1494 N N . LEU A 1 190 ? -4.662 4.512 2.735 1.00 97.00 190 LEU A N 1
ATOM 1495 C CA . LEU A 1 190 ? -3.746 5.385 3.479 1.00 97.00 190 LEU A CA 1
ATOM 1496 C C . LEU A 1 190 ? -4.363 5.870 4.802 1.00 97.00 190 LEU A C 1
ATOM 1498 O O . LEU A 1 190 ? -3.652 6.004 5.799 1.00 97.00 190 LEU A O 1
ATOM 1502 N N . PHE A 1 191 ? -5.673 6.129 4.828 1.00 97.06 191 PHE A N 1
ATOM 1503 C CA . PHE A 1 191 ? -6.401 6.453 6.054 1.00 97.06 191 PHE A CA 1
ATOM 1504 C C . PHE A 1 191 ? -6.394 5.288 7.044 1.00 97.06 191 PHE A C 1
ATOM 1506 O O . PHE A 1 191 ? -6.002 5.482 8.196 1.00 97.06 191 PHE A O 1
ATOM 1513 N N . ILE A 1 192 ? -6.802 4.096 6.595 1.00 96.19 192 ILE A N 1
ATOM 1514 C CA . ILE A 1 192 ? -6.846 2.875 7.411 1.00 96.19 192 ILE A CA 1
ATOM 1515 C C . ILE A 1 192 ? -5.460 2.598 7.979 1.00 96.19 192 ILE A C 1
ATOM 1517 O O . ILE A 1 192 ? -5.298 2.503 9.189 1.00 96.19 192 ILE A O 1
ATOM 1521 N N . GLN A 1 193 ? -4.432 2.627 7.140 1.00 93.50 193 GLN A N 1
ATOM 1522 C CA . GLN A 1 193 ? -3.060 2.364 7.548 1.00 93.50 193 GLN A CA 1
ATOM 1523 C C . GLN A 1 193 ? -2.542 3.311 8.644 1.00 93.50 193 GLN A C 1
ATOM 1525 O O . GLN A 1 193 ? -1.746 2.903 9.488 1.00 93.50 193 GLN A O 1
ATOM 1530 N N . ASN A 1 194 ? -2.996 4.568 8.652 1.00 91.50 194 ASN A N 1
ATOM 1531 C CA . ASN A 1 194 ? -2.605 5.557 9.659 1.00 91.50 194 ASN A CA 1
ATOM 1532 C C . ASN A 1 194 ? -3.422 5.475 10.961 1.00 91.50 194 ASN A C 1
ATOM 1534 O O . ASN A 1 194 ? -2.957 5.968 11.988 1.00 91.50 194 ASN A O 1
ATOM 1538 N N . ASN A 1 195 ? -4.640 4.921 10.926 1.00 92.94 195 ASN A N 1
ATOM 1539 C CA . ASN A 1 195 ? -5.611 5.029 12.028 1.00 92.94 195 ASN A CA 1
ATOM 1540 C C . ASN A 1 195 ? -6.117 3.676 12.579 1.00 92.94 195 ASN A C 1
ATOM 1542 O O . ASN A 1 195 ? -6.702 3.646 13.665 1.00 92.94 195 ASN A O 1
ATOM 1546 N N . ARG A 1 196 ? -5.901 2.585 11.837 1.00 90.19 196 ARG A N 1
ATOM 1547 C CA . ARG A 1 196 ? -6.283 1.182 12.083 1.00 90.19 196 ARG A CA 1
ATOM 1548 C C . ARG A 1 196 ? -5.260 0.246 11.412 1.00 90.19 196 ARG A C 1
ATOM 1550 O O . ARG A 1 196 ? -5.600 -0.575 10.567 1.00 90.19 196 ARG A O 1
ATOM 1557 N N . SER A 1 197 ? -3.980 0.398 11.757 1.00 87.00 197 SER A N 1
ATOM 1558 C CA . SER A 1 197 ? -2.879 -0.414 11.200 1.00 87.00 197 SER A CA 1
ATOM 1559 C C . SER A 1 197 ? -2.949 -1.903 11.561 1.00 87.00 197 SER A C 1
ATOM 1561 O O . SER A 1 197 ? -2.170 -2.698 11.052 1.00 87.00 197 SER A O 1
ATOM 1563 N N . ASP A 1 198 ? -3.863 -2.283 12.450 1.00 82.19 198 ASP A N 1
ATOM 1564 C CA . ASP A 1 198 ? -4.210 -3.660 12.786 1.00 82.19 198 ASP A CA 1
ATOM 1565 C C . ASP A 1 198 ? -5.140 -4.324 11.750 1.00 82.19 198 ASP A C 1
ATOM 1567 O O . ASP A 1 198 ? -5.375 -5.529 11.816 1.00 82.19 198 ASP A O 1
ATOM 1571 N N . MET A 1 199 ? -5.677 -3.560 10.794 1.00 88.44 199 MET A N 1
ATOM 1572 C CA . MET A 1 199 ? -6.644 -4.041 9.813 1.00 88.44 199 MET A CA 1
ATOM 1573 C C . MET A 1 199 ? -5.980 -4.462 8.500 1.00 88.44 199 MET A C 1
ATOM 1575 O O . MET A 1 199 ? -5.735 -3.640 7.623 1.00 88.44 199 MET A O 1
ATOM 1579 N N . TYR A 1 200 ? -5.762 -5.767 8.340 1.00 86.50 200 TYR A N 1
ATOM 1580 C CA . TYR A 1 200 ? -5.152 -6.336 7.132 1.00 86.50 200 TYR A CA 1
ATOM 1581 C C . TYR A 1 200 ? -6.167 -6.786 6.079 1.00 86.50 200 TYR A C 1
ATOM 1583 O O . TYR A 1 200 ? -5.823 -6.839 4.908 1.00 86.50 200 TYR A O 1
ATOM 1591 N N . ASP A 1 201 ? -7.403 -7.116 6.464 1.00 90.69 201 ASP A N 1
ATOM 1592 C CA . ASP A 1 201 ? -8.466 -7.487 5.521 1.00 90.69 201 ASP A CA 1
ATOM 1593 C C . ASP A 1 201 ? -9.475 -6.348 5.385 1.00 90.69 201 ASP A C 1
ATOM 1595 O O . ASP A 1 201 ? -10.302 -6.117 6.269 1.00 90.69 201 ASP A O 1
ATOM 1599 N N . VAL A 1 202 ? -9.421 -5.668 4.244 1.00 96.44 202 VAL A N 1
ATOM 1600 C CA . VAL A 1 202 ? -10.326 -4.578 3.866 1.00 96.44 202 VAL A CA 1
ATOM 1601 C C . VAL A 1 202 ? -11.219 -4.964 2.687 1.00 96.44 202 VAL A C 1
ATOM 1603 O O . VAL A 1 202 ? -11.686 -4.106 1.941 1.00 96.44 202 VAL A O 1
ATOM 1606 N N . THR A 1 203 ? -11.496 -6.263 2.503 1.00 95.94 203 THR A N 1
ATOM 1607 C CA . THR A 1 203 ? -12.368 -6.764 1.418 1.00 95.94 203 THR A CA 1
ATOM 1608 C C . THR A 1 203 ? -13.736 -6.077 1.408 1.00 95.94 203 THR A C 1
ATOM 1610 O O . THR A 1 203 ? -14.282 -5.824 0.336 1.00 95.94 203 THR A O 1
ATOM 1613 N N . PHE A 1 204 ? -14.261 -5.705 2.581 1.00 95.31 204 PHE A N 1
ATOM 1614 C CA . PHE A 1 204 ? -15.530 -4.987 2.707 1.00 95.31 204 PHE A CA 1
ATOM 1615 C C . PHE A 1 204 ? -15.543 -3.637 1.966 1.00 95.31 204 PHE A C 1
ATOM 1617 O O . PHE A 1 204 ? -16.619 -3.154 1.626 1.00 95.31 204 PHE A O 1
ATOM 1624 N N . LEU A 1 205 ? -14.392 -3.027 1.656 1.00 97.00 205 LEU A N 1
ATOM 1625 C CA . LEU A 1 205 ? -14.349 -1.792 0.863 1.00 97.00 205 LEU A CA 1
ATOM 1626 C C . LEU A 1 205 ? -14.881 -1.985 -0.562 1.00 97.00 205 LEU A C 1
ATOM 1628 O O . LEU A 1 205 ? -15.462 -1.049 -1.105 1.00 97.00 205 LEU A O 1
ATOM 1632 N N . LYS A 1 206 ? -14.756 -3.191 -1.140 1.00 95.81 206 LYS A N 1
ATOM 1633 C CA . LYS A 1 206 ? -15.230 -3.497 -2.504 1.00 95.81 206 LYS A CA 1
ATOM 1634 C C . LYS A 1 206 ? -16.735 -3.281 -2.669 1.00 95.81 206 LYS A C 1
ATOM 1636 O O . LYS A 1 206 ? -17.196 -2.916 -3.740 1.00 95.81 206 LYS A O 1
ATOM 1641 N N . THR A 1 207 ? -17.502 -3.494 -1.602 1.00 94.94 207 THR A N 1
ATOM 1642 C CA . THR A 1 207 ? -18.969 -3.417 -1.618 1.00 94.94 207 THR A CA 1
ATOM 1643 C C . THR A 1 207 ? -19.511 -2.204 -0.860 1.00 94.94 207 THR A C 1
ATOM 1645 O O . THR A 1 207 ? -20.716 -2.105 -0.656 1.00 94.94 207 THR A O 1
ATOM 1648 N N . ASN A 1 208 ? -18.645 -1.292 -0.399 1.00 97.19 208 ASN A N 1
ATOM 1649 C CA . ASN A 1 208 ? -19.028 -0.146 0.431 1.00 97.19 208 ASN A CA 1
ATOM 1650 C C . ASN A 1 208 ? -18.417 1.170 -0.102 1.00 97.19 208 ASN A C 1
ATOM 1652 O O . ASN A 1 208 ? -17.571 1.772 0.568 1.00 97.19 208 ASN A O 1
ATOM 1656 N N . PRO A 1 209 ? -18.849 1.661 -1.280 1.00 96.69 209 PRO A N 1
ATOM 1657 C CA . PRO A 1 209 ? -18.300 2.881 -1.886 1.00 96.69 209 PRO A CA 1
ATOM 1658 C C . PRO A 1 209 ? -18.478 4.129 -1.003 1.00 96.69 209 PRO A C 1
ATOM 1660 O O . PRO A 1 209 ? -17.589 4.981 -0.938 1.00 96.69 209 PRO A O 1
ATOM 1663 N N . ASP A 1 210 ? -19.570 4.216 -0.237 1.00 97.94 210 ASP A N 1
ATOM 1664 C CA . ASP A 1 210 ? -19.782 5.312 0.720 1.00 97.94 210 ASP A CA 1
ATOM 1665 C C . ASP A 1 210 ? -18.737 5.322 1.840 1.00 97.94 210 ASP A C 1
ATOM 1667 O O . ASP A 1 210 ? -18.288 6.388 2.271 1.00 97.94 210 ASP A O 1
ATOM 1671 N N . LEU A 1 211 ? -18.301 4.140 2.288 1.00 97.94 211 LEU A N 1
ATOM 1672 C CA . LEU A 1 211 ? -17.238 4.028 3.278 1.00 97.94 211 LEU A CA 1
ATOM 1673 C C . LEU A 1 211 ? -15.895 4.453 2.684 1.00 97.94 211 LEU A C 1
ATOM 1675 O O . LEU A 1 211 ? -15.164 5.204 3.329 1.00 97.94 211 LEU A O 1
ATOM 1679 N N . VAL A 1 212 ? -15.587 4.042 1.449 1.00 98.38 212 VAL A N 1
ATOM 1680 C CA . VAL A 1 212 ? -14.385 4.495 0.727 1.00 98.38 212 VAL A CA 1
ATOM 1681 C C . VAL A 1 212 ? -14.366 6.023 0.640 1.00 98.38 212 VAL A C 1
ATOM 1683 O O . VAL A 1 212 ? -13.365 6.652 0.992 1.00 98.38 212 VAL A O 1
ATOM 1686 N N . LYS A 1 213 ? -15.493 6.638 0.264 1.00 98.06 213 LYS A N 1
ATOM 1687 C CA . LYS A 1 213 ? -15.655 8.096 0.204 1.00 98.06 213 LYS A CA 1
ATOM 1688 C C . LYS A 1 213 ? -15.449 8.762 1.568 1.00 98.06 213 LYS A C 1
ATOM 1690 O O . LYS A 1 213 ? -14.717 9.746 1.657 1.00 98.06 213 LYS A O 1
ATOM 1695 N N . LEU A 1 214 ? -16.038 8.213 2.632 1.00 98.12 214 LEU A N 1
ATOM 1696 C CA . LEU A 1 214 ? -15.877 8.723 3.995 1.00 98.12 214 LEU A CA 1
ATOM 1697 C C . LEU A 1 214 ? -14.408 8.682 4.453 1.00 98.12 214 LEU A C 1
ATOM 1699 O O . LEU A 1 214 ? -13.903 9.671 4.987 1.00 98.12 214 LEU A O 1
ATOM 1703 N N . CYS A 1 215 ? -13.709 7.571 4.206 1.00 98.19 215 CYS A N 1
ATOM 1704 C CA . CYS A 1 215 ? -12.296 7.407 4.557 1.00 98.19 215 CYS A CA 1
ATOM 1705 C C . CYS A 1 215 ? -11.395 8.345 3.747 1.00 98.19 215 CYS A C 1
ATOM 1707 O O . CYS A 1 215 ? -10.497 8.979 4.301 1.00 98.19 215 CYS A O 1
ATOM 1709 N N . ARG A 1 216 ? -11.663 8.480 2.444 1.00 97.81 216 ARG A N 1
ATOM 1710 C CA . ARG A 1 216 ? -10.996 9.440 1.558 1.00 97.81 216 ARG A CA 1
ATOM 1711 C C . ARG A 1 216 ? -11.137 10.872 2.077 1.00 97.81 216 ARG A C 1
ATOM 1713 O O . ARG A 1 216 ? -10.145 11.593 2.157 1.00 97.81 216 ARG A O 1
ATOM 1720 N N . ASP A 1 217 ? -12.347 11.285 2.445 1.00 97.69 217 ASP A N 1
ATOM 1721 C CA . ASP A 1 217 ? -12.605 12.642 2.936 1.00 97.69 217 ASP A CA 1
ATOM 1722 C C . ASP A 1 217 ? -11.906 12.897 4.279 1.00 97.69 217 ASP A C 1
ATOM 1724 O O . ASP A 1 217 ? -11.366 13.983 4.511 1.00 97.69 217 ASP A O 1
ATOM 1728 N N . ALA A 1 218 ? -11.872 11.889 5.155 1.00 97.62 218 ALA A N 1
ATOM 1729 C CA . ALA A 1 218 ? -11.130 11.952 6.408 1.00 97.62 218 ALA A CA 1
ATOM 1730 C C . ALA A 1 218 ? -9.612 12.049 6.174 1.00 97.62 218 ALA A C 1
ATOM 1732 O O . ALA A 1 218 ? -8.958 12.871 6.819 1.00 97.62 218 ALA A O 1
ATOM 1733 N N . TYR A 1 219 ? -9.063 11.297 5.212 1.00 97.19 219 TYR A N 1
ATOM 1734 C CA . TYR A 1 219 ? -7.664 11.410 4.787 1.00 97.19 219 TYR A CA 1
ATOM 1735 C C . TYR A 1 219 ? -7.330 12.818 4.286 1.00 97.19 219 TYR A C 1
ATOM 1737 O O . TYR A 1 219 ? -6.366 13.431 4.747 1.00 97.19 219 TYR A O 1
ATOM 1745 N N . ASP A 1 220 ? -8.147 13.364 3.384 1.00 96.50 220 ASP A N 1
ATOM 1746 C CA . ASP A 1 220 ? -7.912 14.693 2.819 1.00 96.50 220 ASP A CA 1
ATOM 1747 C C . ASP A 1 220 ? -7.934 15.768 3.917 1.00 96.50 220 ASP A C 1
ATOM 1749 O O . ASP A 1 220 ? -7.057 16.632 3.961 1.00 96.50 220 ASP A O 1
ATOM 1753 N N . LYS A 1 221 ? -8.871 15.690 4.871 1.00 95.88 221 LYS A N 1
ATOM 1754 C CA . LYS A 1 221 ? -8.899 16.589 6.041 1.00 95.88 221 LYS A CA 1
ATOM 1755 C C . LYS A 1 221 ? -7.680 16.419 6.945 1.00 95.88 221 LYS A C 1
ATOM 1757 O O . LYS A 1 221 ? -7.117 17.420 7.395 1.00 95.88 221 LYS A O 1
ATOM 1762 N N . GLN A 1 222 ? -7.268 15.175 7.200 1.00 93.56 222 GLN A N 1
ATOM 1763 C CA . GLN A 1 222 ? -6.102 14.845 8.020 1.00 93.56 222 GLN A CA 1
ATOM 1764 C C . GLN A 1 222 ? -4.828 15.467 7.438 1.00 93.56 222 GLN A C 1
ATOM 1766 O O . GLN A 1 222 ? -4.060 16.094 8.167 1.00 93.56 222 GLN A O 1
ATOM 1771 N N . VAL A 1 223 ? -4.623 15.329 6.128 1.00 92.31 223 VAL A N 1
ATOM 1772 C CA . VAL A 1 223 ? -3.401 15.772 5.451 1.00 92.31 223 VAL A CA 1
ATOM 1773 C C . VAL A 1 223 ? -3.389 17.277 5.174 1.00 92.31 223 VAL A C 1
ATOM 1775 O O . VAL A 1 223 ? -2.330 17.898 5.263 1.00 92.31 223 VAL A O 1
ATOM 1778 N N . LEU A 1 224 ? -4.546 17.883 4.892 1.00 91.19 224 LEU A N 1
ATOM 1779 C CA . LEU A 1 224 ? -4.670 19.335 4.714 1.00 91.19 224 LEU A CA 1
ATOM 1780 C C . LEU A 1 224 ? -4.676 20.109 6.040 1.00 91.19 224 LEU A C 1
ATOM 1782 O O . LEU A 1 224 ? -4.627 21.334 6.025 1.00 91.19 224 LEU A O 1
ATOM 1786 N N . GLY A 1 225 ? -4.738 19.417 7.182 1.00 87.81 225 GLY A N 1
ATOM 1787 C CA . GLY A 1 225 ? -4.686 20.047 8.499 1.00 87.81 225 GLY A CA 1
ATOM 1788 C C . GLY A 1 225 ? -5.908 20.905 8.829 1.00 87.81 225 GLY A C 1
ATOM 1789 O O . GLY A 1 225 ? -5.758 21.884 9.549 1.00 87.81 225 GLY A O 1
ATOM 1790 N N . LYS A 1 226 ? -7.096 20.549 8.323 1.00 85.69 226 LYS A N 1
ATOM 1791 C CA . LYS A 1 226 ? -8.341 21.304 8.562 1.00 85.69 226 LYS A CA 1
ATOM 1792 C C . LYS A 1 226 ? -8.793 21.223 10.027 1.00 85.69 226 LYS A C 1
ATOM 1794 O O . LYS A 1 226 ? -8.570 20.205 10.684 1.00 85.69 226 LYS A O 1
ATOM 1799 N N . ASP A 1 227 ? -9.483 22.257 10.508 1.00 86.50 227 ASP A N 1
ATOM 1800 C CA . ASP A 1 227 ? -9.918 22.373 11.912 1.00 86.50 227 ASP A CA 1
ATOM 1801 C C . ASP A 1 227 ? -10.854 21.234 12.347 1.00 86.50 227 ASP A C 1
ATOM 1803 O O . ASP A 1 227 ? -10.779 20.736 13.469 1.00 86.50 227 ASP A O 1
ATOM 1807 N N . ASP A 1 228 ? -11.693 20.742 11.434 1.00 89.50 228 ASP A N 1
ATOM 1808 C CA . ASP A 1 228 ? -12.660 19.674 11.694 1.00 89.50 228 ASP A CA 1
ATOM 1809 C C . ASP A 1 228 ? -12.097 18.252 11.497 1.00 89.50 228 ASP A C 1
ATOM 1811 O O . ASP A 1 228 ? -12.846 17.268 11.566 1.00 89.50 228 ASP A O 1
ATOM 1815 N N . LYS A 1 229 ? -10.781 18.112 11.272 1.00 92.81 229 LYS A N 1
ATOM 1816 C CA . LYS A 1 229 ? -10.149 16.817 10.972 1.00 92.81 229 LYS A CA 1
ATOM 1817 C C . LYS A 1 229 ? -10.398 15.771 12.053 1.00 92.81 229 LYS A C 1
ATOM 1819 O O . LYS A 1 229 ? -10.659 14.627 11.713 1.00 92.81 229 LYS A O 1
ATOM 1824 N N . HIS A 1 230 ? -10.377 16.144 13.335 1.00 91.19 230 HIS A N 1
ATOM 1825 C CA . HIS A 1 230 ? -10.555 15.189 14.434 1.00 91.19 230 HIS A CA 1
ATOM 1826 C C . HIS A 1 230 ? -11.932 14.524 14.385 1.00 91.19 230 HIS A C 1
ATOM 1828 O O . HIS A 1 230 ? -12.028 13.303 14.463 1.00 91.19 230 HIS A O 1
ATOM 1834 N N . LYS A 1 231 ? -12.985 15.316 14.154 1.00 94.62 231 LYS A N 1
ATOM 1835 C CA . LYS A 1 231 ? -14.354 14.810 14.007 1.00 94.62 231 LYS A CA 1
ATOM 1836 C C . LYS A 1 231 ? -14.490 13.900 12.785 1.00 94.62 231 LYS A C 1
ATOM 1838 O O . LYS A 1 231 ? -15.164 12.879 12.855 1.00 94.62 231 LYS A O 1
ATOM 1843 N N . ALA A 1 232 ? -13.861 14.265 11.668 1.00 95.19 232 ALA A N 1
ATOM 1844 C CA . ALA A 1 232 ? -13.898 13.461 10.450 1.00 95.19 232 ALA A CA 1
ATOM 1845 C C . ALA A 1 232 ? -13.139 12.133 10.592 1.00 95.19 232 ALA A C 1
ATOM 1847 O O . ALA A 1 232 ? -13.659 11.099 10.181 1.00 95.19 232 ALA A O 1
ATOM 1848 N N . ILE A 1 233 ? -11.949 12.165 11.201 1.00 95.69 233 ILE A N 1
ATOM 1849 C CA . ILE A 1 233 ? -11.146 10.975 11.502 1.00 95.69 233 ILE A CA 1
ATOM 1850 C C . ILE A 1 233 ? -11.947 10.038 12.403 1.00 95.69 233 ILE A C 1
ATOM 1852 O O . ILE A 1 233 ? -12.092 8.868 12.072 1.00 95.69 233 ILE A O 1
ATOM 1856 N N . GLU A 1 234 ? -12.510 10.546 13.498 1.00 94.94 234 GLU A N 1
ATOM 1857 C CA . GLU A 1 234 ? -13.247 9.713 14.447 1.00 94.94 234 GLU A CA 1
ATOM 1858 C C . GLU A 1 234 ? -14.495 9.086 13.814 1.00 94.94 234 GLU A C 1
ATOM 1860 O O . GLU A 1 234 ? -14.700 7.881 13.923 1.00 94.94 234 GLU A O 1
ATOM 1865 N N . LYS A 1 235 ? -15.265 9.864 13.042 1.00 97.00 235 LYS A N 1
ATOM 1866 C CA . LYS A 1 235 ? -16.419 9.345 12.294 1.00 97.00 235 LYS A CA 1
ATOM 1867 C C . LYS A 1 235 ? -16.022 8.231 11.317 1.00 97.00 235 LYS A C 1
ATOM 1869 O O . LYS A 1 235 ? -16.713 7.222 11.225 1.00 97.00 235 LYS A O 1
ATOM 1874 N N . ALA A 1 236 ? -14.940 8.420 10.562 1.00 97.56 236 ALA A N 1
ATOM 1875 C CA . ALA A 1 236 ? -14.472 7.420 9.606 1.00 97.56 236 ALA A CA 1
ATOM 1876 C C . ALA A 1 236 ? -13.946 6.159 10.307 1.00 97.56 236 ALA A C 1
ATOM 1878 O O . ALA A 1 236 ? -14.229 5.058 9.844 1.00 97.56 236 ALA A O 1
ATOM 1879 N N . ARG A 1 237 ? -13.239 6.305 11.437 1.00 96.56 237 ARG A N 1
ATOM 1880 C CA . ARG A 1 237 ? -12.784 5.174 12.260 1.00 96.56 237 ARG A CA 1
ATOM 1881 C C . ARG A 1 237 ? -13.965 4.354 12.762 1.00 96.56 237 ARG A C 1
ATOM 1883 O O . ARG A 1 237 ? -14.009 3.168 12.483 1.00 96.56 237 ARG A O 1
ATOM 1890 N N . GLN A 1 238 ? -14.955 4.987 13.388 1.00 96.12 238 GLN A N 1
ATOM 1891 C CA . GLN A 1 238 ? -16.152 4.293 13.879 1.00 96.12 238 GLN A CA 1
ATOM 1892 C C . GLN A 1 238 ? -16.864 3.513 12.764 1.00 96.12 238 GLN A C 1
ATOM 1894 O O . GLN A 1 238 ? -17.152 2.333 12.929 1.00 96.12 238 GLN A O 1
ATOM 1899 N N . ALA A 1 239 ? -17.052 4.129 11.593 1.00 97.12 239 ALA A N 1
ATOM 1900 C CA . ALA A 1 239 ? -17.686 3.465 10.455 1.00 97.12 239 ALA A CA 1
ATOM 1901 C C . ALA A 1 239 ? -16.872 2.269 9.919 1.00 97.12 239 ALA A C 1
ATOM 1903 O O . ALA A 1 239 ? -17.447 1.250 9.535 1.00 97.12 239 ALA A O 1
ATOM 1904 N N . ILE A 1 240 ? -15.537 2.371 9.888 1.00 96.88 240 ILE A N 1
ATOM 1905 C CA . ILE A 1 240 ? -14.663 1.241 9.541 1.00 96.88 240 ILE A CA 1
ATOM 1906 C C . ILE A 1 240 ? -14.784 0.132 10.590 1.00 96.88 240 ILE A C 1
ATOM 1908 O O . ILE A 1 240 ? -14.906 -1.035 10.222 1.00 96.88 240 ILE A O 1
ATOM 1912 N N . ASP A 1 241 ? -14.745 0.478 11.877 1.00 93.62 241 ASP A N 1
ATOM 1913 C CA . ASP A 1 241 ? -14.811 -0.475 12.985 1.00 93.62 241 ASP A CA 1
ATOM 1914 C C . ASP A 1 241 ? -16.116 -1.279 12.926 1.00 93.62 241 ASP A C 1
ATOM 1916 O O . ASP A 1 241 ? -16.077 -2.508 12.964 1.00 93.62 241 ASP A O 1
ATOM 1920 N N . GLU A 1 242 ? -17.254 -0.606 12.748 1.00 95.00 242 GLU A N 1
ATOM 1921 C CA . GLU A 1 242 ? -18.570 -1.234 12.591 1.00 95.00 242 GLU A CA 1
ATOM 1922 C C . GLU A 1 242 ? -18.594 -2.216 11.412 1.00 95.00 242 GLU A C 1
ATOM 1924 O O . GLU A 1 242 ? -18.924 -3.393 11.587 1.00 95.00 242 GLU A O 1
ATOM 1929 N N . ARG A 1 243 ? -18.167 -1.773 10.222 1.00 94.94 243 ARG A 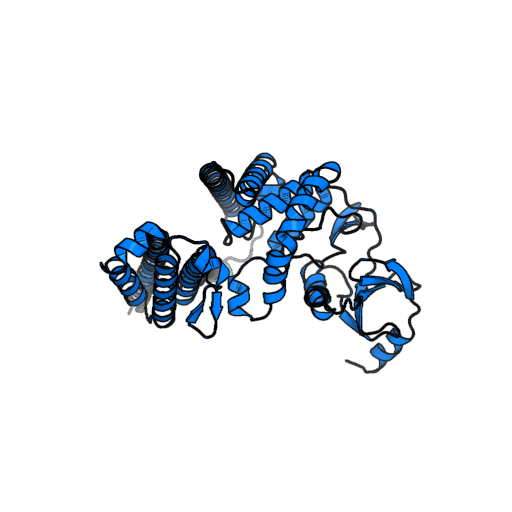N 1
ATOM 1930 C CA . ARG A 1 243 ? -18.162 -2.615 9.013 1.00 94.94 243 ARG A CA 1
ATOM 1931 C C . ARG A 1 243 ? -17.198 -3.786 9.106 1.00 94.94 243 ARG A C 1
ATOM 1933 O O . ARG A 1 243 ? -17.503 -4.876 8.626 1.00 94.94 243 ARG A O 1
ATOM 1940 N N . PHE A 1 244 ? -16.057 -3.595 9.753 1.00 92.56 244 PHE A N 1
ATOM 1941 C CA . PHE A 1 244 ? -15.108 -4.671 9.990 1.00 92.56 244 PHE A CA 1
ATOM 1942 C C . PHE A 1 244 ? -15.681 -5.734 10.936 1.00 92.56 244 PHE A C 1
ATOM 1944 O O . PHE A 1 244 ? -15.546 -6.928 10.669 1.00 92.56 244 PHE A O 1
ATOM 1951 N N . GLN A 1 245 ? -16.383 -5.329 12.000 1.00 91.00 245 GLN A N 1
ATOM 1952 C CA . GLN A 1 245 ? -17.058 -6.274 12.896 1.00 91.00 245 GLN A CA 1
ATOM 1953 C C . GLN A 1 245 ? -18.183 -7.042 12.188 1.00 91.00 245 GLN A C 1
ATOM 1955 O O . GLN A 1 245 ? -18.332 -8.245 12.405 1.00 91.00 245 GLN A O 1
ATOM 1960 N N . GLU A 1 246 ? -18.959 -6.386 11.321 1.00 93.12 246 GLU A N 1
ATOM 1961 C CA . GLU A 1 246 ? -19.954 -7.058 10.473 1.00 93.12 246 GLU A CA 1
ATOM 1962 C C . GLU A 1 246 ? -19.307 -8.089 9.542 1.00 93.12 246 GLU A C 1
ATOM 1964 O O . GLU A 1 246 ? -19.761 -9.231 9.476 1.00 93.12 246 GLU A O 1
ATOM 1969 N N . HIS A 1 247 ? -18.211 -7.718 8.879 1.00 90.06 247 HIS A N 1
ATOM 1970 C CA . HIS A 1 247 ? -17.459 -8.604 7.988 1.00 90.06 247 HIS A CA 1
ATOM 1971 C C . HIS A 1 247 ? -16.920 -9.842 8.719 1.00 90.06 247 HIS A C 1
ATOM 1973 O O . HIS A 1 247 ? -17.055 -10.965 8.229 1.00 90.06 247 HIS A O 1
ATOM 1979 N N . ILE A 1 248 ? -16.380 -9.674 9.933 1.00 87.50 248 ILE A N 1
ATOM 1980 C CA . ILE A 1 248 ? -15.958 -10.799 10.785 1.00 87.50 248 ILE A CA 1
ATOM 1981 C C . ILE A 1 248 ? -17.151 -11.706 11.115 1.00 87.50 248 ILE A C 1
ATOM 1983 O O . ILE A 1 248 ? -17.055 -12.929 10.979 1.00 87.50 248 ILE A O 1
ATOM 1987 N N . LYS A 1 249 ? -18.287 -11.123 11.516 1.00 90.69 249 LYS A N 1
ATOM 1988 C CA . LYS A 1 249 ? -19.507 -11.877 11.845 1.00 90.69 249 LYS A CA 1
ATOM 1989 C C . LYS A 1 249 ? -20.060 -12.651 10.654 1.00 90.69 249 LYS A C 1
ATOM 1991 O O . LYS A 1 249 ? -20.591 -13.729 10.869 1.00 90.69 249 LYS A O 1
ATOM 1996 N N . GLN A 1 250 ? -19.932 -12.138 9.431 1.00 89.50 250 GLN A N 1
ATOM 1997 C CA . GLN A 1 250 ? -20.372 -12.824 8.210 1.00 89.50 250 GLN A CA 1
ATOM 1998 C C . GLN A 1 250 ? -19.441 -13.974 7.804 1.00 89.50 250 GLN A C 1
ATOM 2000 O O . GLN A 1 250 ? -19.900 -14.959 7.232 1.00 89.50 250 GLN A O 1
ATOM 2005 N N . LYS A 1 251 ? -18.142 -13.891 8.118 1.00 84.75 251 LYS A N 1
ATOM 2006 C CA . LYS A 1 251 ? -17.185 -14.982 7.859 1.00 84.75 251 LYS A CA 1
ATOM 2007 C C . LYS A 1 251 ? -17.286 -16.137 8.861 1.00 84.75 251 LYS A C 1
ATOM 2009 O O . LYS A 1 251 ? -16.939 -17.266 8.525 1.00 84.75 251 LYS A O 1
ATOM 2014 N N . ALA A 1 252 ? -17.754 -15.871 10.077 1.00 81.25 252 ALA A N 1
ATOM 2015 C CA . ALA A 1 252 ? -17.866 -16.856 11.153 1.00 81.25 252 ALA A CA 1
ATOM 2016 C C . ALA A 1 252 ? -18.850 -18.043 10.930 1.00 81.25 252 ALA A C 1
ATOM 2018 O O . ALA A 1 252 ? -18.501 -19.146 11.358 1.00 81.25 252 ALA A O 1
ATOM 2019 N N . PRO A 1 253 ? -20.038 -17.911 10.295 1.00 61.91 253 PRO A N 1
ATOM 2020 C CA . PRO A 1 253 ? -21.076 -18.949 10.353 1.00 61.91 253 PRO A CA 1
ATOM 2021 C C . PRO A 1 253 ? -20.839 -20.119 9.386 1.00 61.91 253 PRO A C 1
ATOM 2023 O O . PRO A 1 253 ? -21.165 -21.260 9.702 1.00 61.91 253 PRO A O 1
ATOM 2026 N N . ASN A 1 254 ? -20.174 -19.892 8.251 1.00 54.44 254 ASN A N 1
ATOM 2027 C CA . ASN A 1 254 ? -20.065 -20.899 7.184 1.00 54.44 254 ASN A CA 1
ATOM 2028 C C . ASN A 1 254 ? -19.014 -22.002 7.428 1.00 54.44 254 ASN A C 1
ATOM 2030 O O . ASN A 1 254 ? -18.788 -22.836 6.557 1.00 54.44 254 ASN A O 1
ATOM 2034 N N . GLN A 1 255 ? -18.362 -22.041 8.595 1.00 54.06 255 GLN A N 1
ATOM 2035 C CA . GLN A 1 255 ? -17.433 -23.124 8.958 1.00 54.06 255 GLN A CA 1
ATOM 2036 C C . GLN A 1 255 ? -17.995 -24.103 9.997 1.00 54.06 255 GLN A C 1
ATOM 2038 O O . GLN A 1 255 ? -17.325 -25.085 10.318 1.00 54.06 255 GLN A O 1
ATOM 2043 N N . ALA A 1 256 ? -19.184 -23.844 10.549 1.00 56.44 256 ALA A N 1
ATOM 2044 C CA . ALA A 1 256 ? -19.810 -24.733 11.527 1.00 56.44 256 ALA A CA 1
ATOM 2045 C C . ALA A 1 256 ? -20.741 -25.781 10.885 1.00 56.44 256 ALA A C 1
ATOM 2047 O O . ALA A 1 256 ? -20.958 -26.829 11.488 1.00 56.44 256 ALA A O 1
ATOM 2048 N N . GLU A 1 257 ? -21.231 -25.549 9.660 1.00 54.66 257 GLU A N 1
ATOM 2049 C CA . GLU A 1 257 ? -22.303 -26.360 9.054 1.00 54.66 257 GLU A CA 1
ATOM 2050 C C . GLU A 1 257 ? -21.871 -27.313 7.919 1.00 54.66 257 GLU A C 1
ATOM 2052 O O . GLU A 1 257 ? -22.707 -28.036 7.391 1.00 54.66 257 GLU A O 1
ATOM 2057 N N . SER A 1 258 ? -20.581 -27.445 7.575 1.00 50.91 258 SER A N 1
ATOM 2058 C CA . SER A 1 258 ? -20.134 -28.427 6.557 1.00 50.91 258 SER A CA 1
ATOM 2059 C C . SER A 1 258 ? -19.903 -29.859 7.086 1.00 50.91 258 SER A C 1
ATOM 2061 O O . SER A 1 258 ? -19.075 -30.605 6.560 1.00 50.91 258 SER A O 1
ATOM 2063 N N . LYS A 1 259 ? -20.644 -30.278 8.122 1.00 53.97 259 LYS A N 1
ATOM 2064 C CA . LYS A 1 259 ? -20.654 -31.660 8.642 1.00 53.97 259 LYS A CA 1
ATOM 2065 C C . LYS A 1 259 ? -21.959 -32.389 8.294 1.00 53.97 259 LYS A C 1
ATOM 2067 O O . LYS A 1 259 ? -22.737 -32.684 9.184 1.00 53.97 259 LYS A O 1
ATOM 2072 N N . ASP A 1 260 ? -22.171 -32.670 7.014 1.00 53.34 260 ASP A N 1
ATOM 2073 C CA . ASP A 1 260 ? -22.997 -33.765 6.460 1.00 53.34 260 ASP A CA 1
ATOM 2074 C C . ASP A 1 260 ? -23.075 -33.496 4.948 1.00 53.34 260 ASP A C 1
ATOM 2076 O O . ASP A 1 260 ? -23.460 -32.409 4.543 1.00 53.34 260 ASP A O 1
ATOM 2080 N N . GLN A 1 261 ? -22.637 -34.345 4.016 1.00 47.56 261 GLN A N 1
ATOM 2081 C CA . GLN A 1 261 ? -23.024 -35.737 3.811 1.00 47.56 261 GLN A CA 1
ATOM 2082 C C . GLN A 1 261 ? -21.895 -36.489 3.074 1.00 47.56 261 GLN A C 1
ATOM 2084 O O . GLN A 1 261 ? -21.698 -36.339 1.872 1.00 47.56 261 GLN A O 1
ATOM 2089 N N . SER A 1 262 ? -21.135 -37.323 3.774 1.00 43.94 262 SER A N 1
ATOM 2090 C CA . SER A 1 262 ? -20.518 -38.530 3.201 1.00 43.94 262 SER A CA 1
ATOM 2091 C C . SER A 1 262 ? -20.069 -39.389 4.371 1.00 43.94 262 SER A C 1
ATOM 2093 O O . SER A 1 262 ? -19.243 -38.964 5.165 1.00 43.94 262 SER A O 1
ATOM 2095 N N . HIS A 1 263 ? -20.692 -40.553 4.551 1.00 46.38 263 HIS A N 1
ATOM 2096 C CA . HIS A 1 263 ? -20.464 -41.442 5.689 1.00 46.38 263 HIS A CA 1
ATOM 2097 C C . HIS A 1 263 ? -19.042 -42.034 5.687 1.00 46.38 263 HIS A C 1
ATOM 2099 O O . HIS A 1 263 ? -18.745 -42.851 4.818 1.00 46.38 263 HIS A O 1
ATOM 2105 N N . PRO A 1 264 ? -18.214 -41.792 6.725 1.00 42.22 264 PRO A N 1
ATOM 2106 C CA . PRO A 1 264 ? -17.151 -42.706 7.110 1.00 42.22 264 PRO A CA 1
ATOM 2107 C C . PRO A 1 264 ? -17.631 -43.511 8.329 1.00 42.22 264 PRO A C 1
ATOM 2109 O O . PRO A 1 264 ? -18.442 -43.030 9.136 1.00 42.22 264 PRO A O 1
ATOM 2112 N N . SER A 1 265 ? -17.143 -44.742 8.434 1.00 47.56 265 SER A N 1
ATOM 2113 C CA . SER A 1 265 ? -17.496 -45.756 9.430 1.00 47.56 265 SER A CA 1
ATOM 2114 C C . SER A 1 265 ? -17.402 -45.271 10.888 1.00 47.56 265 SER A C 1
ATOM 2116 O O . SER A 1 265 ? -16.600 -44.402 11.238 1.00 47.56 265 SER A O 1
ATOM 2118 N N . ALA A 1 266 ? -18.273 -45.831 11.736 1.00 52.16 266 ALA A N 1
ATOM 2119 C CA . ALA A 1 266 ? -18.599 -45.344 13.079 1.00 52.16 266 ALA A CA 1
ATOM 2120 C C . ALA A 1 266 ? -17.433 -45.367 14.087 1.00 52.16 266 ALA A C 1
ATOM 2122 O O . ALA A 1 266 ? -17.428 -44.561 15.013 1.00 52.16 266 ALA A O 1
ATOM 2123 N N . GLU A 1 267 ? -16.412 -46.198 13.884 1.00 48.84 267 GLU A N 1
ATOM 2124 C CA . GLU A 1 267 ? -15.311 -46.352 14.849 1.00 48.84 267 GLU A CA 1
ATOM 2125 C C . GLU A 1 267 ? -14.238 -45.253 14.764 1.00 48.84 267 GLU A C 1
ATOM 2127 O O . GLU A 1 267 ? -13.531 -45.011 15.736 1.00 48.84 267 GLU A O 1
ATOM 2132 N N . ASN A 1 268 ? -14.160 -44.494 13.664 1.00 48.78 268 ASN A N 1
ATOM 2133 C CA . ASN A 1 268 ? -13.172 -43.411 13.512 1.00 48.78 268 ASN A CA 1
ATOM 2134 C C . ASN A 1 268 ? -13.703 -42.015 13.910 1.00 48.78 268 ASN A C 1
ATOM 2136 O O . ASN A 1 268 ? -12.982 -41.017 13.814 1.00 48.78 268 ASN A O 1
ATOM 2140 N N . ARG A 1 269 ? -14.972 -41.912 14.338 1.00 44.38 269 ARG A N 1
ATOM 2141 C CA . ARG A 1 269 ? -15.642 -40.623 14.605 1.00 44.38 269 ARG A CA 1
ATOM 2142 C C . ARG A 1 269 ? -15.306 -40.032 15.972 1.00 44.38 269 ARG A C 1
ATOM 2144 O O . ARG A 1 269 ? -15.144 -38.819 16.064 1.00 44.38 269 ARG A O 1
ATOM 2151 N N . GLN A 1 270 ? -15.151 -40.855 17.007 1.00 49.00 270 GLN A N 1
ATOM 2152 C CA . GLN A 1 270 ? -14.999 -40.349 18.376 1.00 49.00 270 GLN A CA 1
ATOM 2153 C C . GLN A 1 270 ? -13.603 -39.763 18.642 1.00 49.00 270 GLN A C 1
ATOM 2155 O O . GLN A 1 270 ? -13.491 -38.723 19.285 1.00 49.00 270 GLN A O 1
ATOM 2160 N N . HIS A 1 271 ? -12.543 -40.337 18.062 1.00 48.50 271 HIS A N 1
ATOM 2161 C CA . HIS A 1 271 ? -11.186 -39.806 18.238 1.00 48.50 271 HIS A CA 1
ATOM 2162 C C . HIS A 1 271 ? -10.877 -38.583 17.363 1.00 48.50 271 HIS A C 1
ATOM 2164 O O . HIS A 1 271 ? -10.120 -37.705 17.779 1.00 48.50 271 HIS A O 1
ATOM 2170 N N . ARG A 1 272 ? -11.478 -38.467 16.170 1.00 44.00 272 ARG A N 1
ATOM 2171 C CA . ARG A 1 272 ? -11.150 -37.381 15.229 1.00 44.00 272 ARG A CA 1
ATOM 2172 C C . ARG A 1 272 ? -11.914 -36.082 15.511 1.00 44.00 272 ARG A C 1
ATOM 2174 O O . ARG A 1 272 ? -11.365 -35.005 15.295 1.00 44.00 272 ARG A O 1
ATOM 2181 N N . SER A 1 273 ? -13.145 -36.143 16.034 1.00 48.28 273 SER A N 1
ATOM 2182 C CA . SER A 1 273 ? -13.927 -34.936 16.357 1.00 48.28 273 SER A CA 1
ATOM 2183 C C . SER A 1 273 ? -13.444 -34.207 17.612 1.00 48.28 273 SER A C 1
ATOM 2185 O O . SER A 1 273 ? -13.590 -32.989 17.693 1.00 48.28 273 SER A O 1
ATOM 2187 N N . ILE A 1 274 ? -12.863 -34.935 18.570 1.00 53.28 274 ILE A N 1
ATOM 2188 C CA . ILE A 1 274 ? -12.286 -34.352 19.788 1.00 53.28 274 ILE A CA 1
ATOM 2189 C C . ILE A 1 274 ? -10.997 -33.586 19.443 1.00 53.28 274 ILE A C 1
ATOM 2191 O O . ILE A 1 274 ? -10.787 -32.485 19.945 1.00 53.28 274 ILE A O 1
ATOM 2195 N N . ASN A 1 275 ? -10.194 -34.098 18.503 1.00 51.28 275 ASN A N 1
ATOM 2196 C CA . ASN A 1 275 ? -8.897 -33.508 18.160 1.00 51.28 275 ASN A CA 1
ATOM 2197 C C . ASN A 1 275 ? -9.006 -32.216 17.322 1.00 51.28 275 ASN A C 1
ATOM 2199 O O . ASN A 1 275 ? -8.309 -31.245 17.592 1.00 51.28 275 ASN A O 1
ATOM 2203 N N . VAL A 1 276 ? -9.944 -32.143 16.367 1.00 51.47 276 VAL A N 1
ATOM 2204 C CA . VAL A 1 276 ? -10.100 -30.957 15.491 1.00 51.47 276 VAL A CA 1
ATOM 2205 C C . VAL A 1 276 ? -10.656 -29.737 16.243 1.00 51.47 276 VAL A C 1
ATOM 2207 O O . VAL A 1 276 ? -10.253 -28.603 15.984 1.00 51.47 276 VAL A O 1
ATOM 2210 N N . ASN A 1 277 ? -11.559 -29.945 17.207 1.00 55.41 277 ASN A N 1
ATOM 2211 C CA . ASN A 1 277 ? -12.069 -28.850 18.041 1.00 55.41 277 ASN A CA 1
ATOM 2212 C C . ASN A 1 277 ? -11.023 -28.372 19.059 1.00 55.41 277 ASN A C 1
ATOM 2214 O O . ASN A 1 277 ? -10.942 -27.173 19.326 1.00 55.41 277 ASN A O 1
ATOM 22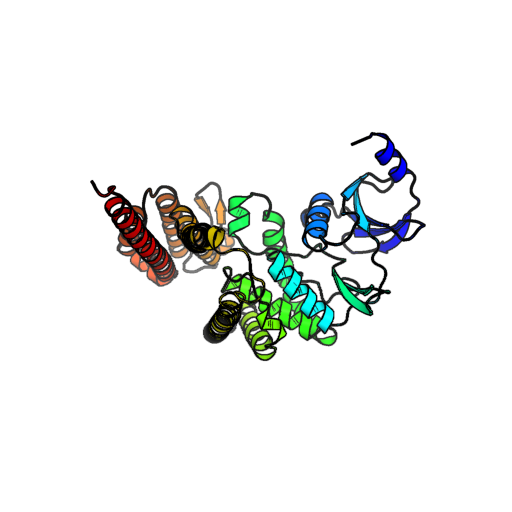18 N N . ALA A 1 278 ? -10.203 -29.285 19.589 1.00 56.84 278 ALA A N 1
ATOM 2219 C CA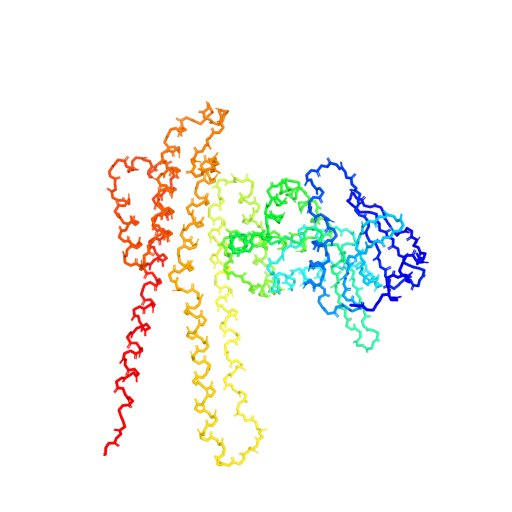 . ALA A 1 278 ? -9.085 -28.940 20.460 1.00 56.84 278 ALA A CA 1
ATOM 2220 C C . ALA A 1 278 ? -8.015 -28.129 19.707 1.00 56.84 278 ALA A C 1
ATOM 2222 O O . ALA A 1 278 ? -7.620 -27.072 20.189 1.00 56.84 278 ALA A O 1
ATOM 2223 N N . GLU A 1 279 ? -7.628 -28.537 18.492 1.00 50.25 279 GLU A N 1
ATOM 2224 C CA . GLU A 1 279 ? -6.675 -27.789 17.656 1.00 50.25 279 GLU A CA 1
ATOM 2225 C C . GLU A 1 279 ? -7.198 -26.409 17.245 1.00 50.25 279 GLU A C 1
ATOM 2227 O O . GLU A 1 279 ? -6.453 -25.433 17.296 1.00 50.25 279 GLU A O 1
ATOM 2232 N N . LYS A 1 280 ? -8.483 -26.279 16.886 1.00 58.09 280 LYS A N 1
ATOM 2233 C CA . LYS A 1 280 ? -9.075 -24.983 16.510 1.00 58.09 280 LYS A CA 1
ATOM 2234 C C . LYS A 1 280 ? -9.130 -24.013 17.693 1.00 58.09 280 LYS A C 1
ATOM 2236 O O . LYS A 1 280 ? -8.796 -22.837 17.541 1.00 58.09 280 LYS A O 1
ATOM 2241 N N . ASN A 1 281 ? -9.507 -24.506 18.872 1.00 63.75 281 ASN A N 1
ATOM 2242 C CA . ASN A 1 281 ? -9.506 -23.709 20.098 1.00 63.75 281 ASN A CA 1
ATOM 2243 C C . ASN A 1 281 ? -8.078 -23.356 20.534 1.00 63.75 281 ASN A C 1
ATOM 2245 O O . ASN A 1 281 ? -7.842 -22.222 20.947 1.00 63.75 281 ASN A O 1
ATOM 2249 N N . ALA A 1 282 ? -7.123 -24.275 20.371 1.00 58.56 282 ALA A N 1
ATOM 2250 C CA . ALA A 1 282 ? -5.710 -24.028 20.629 1.00 58.56 282 ALA A CA 1
ATOM 2251 C C . ALA A 1 282 ? -5.123 -22.994 19.657 1.00 58.56 282 ALA A C 1
ATOM 2253 O O . ALA A 1 282 ? -4.400 -22.109 20.095 1.00 58.56 282 ALA A O 1
ATOM 2254 N N . LEU A 1 283 ? -5.471 -23.033 18.365 1.00 50.03 283 LEU A N 1
ATOM 2255 C CA . LEU A 1 283 ? -4.990 -22.078 17.362 1.00 50.03 283 LEU A CA 1
ATOM 2256 C C . LEU A 1 283 ? -5.582 -20.675 17.566 1.00 50.03 283 LEU A C 1
ATOM 2258 O O . LEU A 1 283 ? -4.854 -19.691 17.467 1.00 50.03 283 LEU A O 1
ATOM 2262 N N . ALA A 1 284 ? -6.872 -20.571 17.903 1.00 61.69 284 ALA A N 1
ATOM 2263 C CA . ALA A 1 284 ? -7.513 -19.296 18.235 1.00 61.69 284 ALA A CA 1
ATOM 2264 C C . ALA A 1 284 ? -6.986 -18.717 19.561 1.00 61.69 284 ALA A C 1
ATOM 2266 O O . ALA A 1 284 ? -6.768 -17.509 19.670 1.00 61.69 284 ALA A O 1
ATOM 2267 N N . ALA A 1 285 ? -6.724 -19.572 20.556 1.00 55.78 285 ALA A N 1
ATOM 2268 C CA . ALA A 1 285 ? -6.051 -19.177 21.790 1.00 55.78 285 ALA A CA 1
ATOM 2269 C C . ALA A 1 285 ? -4.610 -18.724 21.516 1.00 55.78 285 ALA A C 1
ATOM 2271 O O . ALA A 1 285 ? -4.221 -17.670 22.006 1.00 55.78 285 ALA A O 1
ATOM 2272 N N . LEU A 1 286 ? -3.864 -19.442 20.670 1.00 50.66 286 LEU A N 1
ATOM 2273 C CA . LEU A 1 286 ? -2.510 -19.089 20.242 1.00 50.66 286 LEU A CA 1
ATOM 2274 C C . LEU A 1 286 ? -2.480 -17.788 19.440 1.00 50.66 286 LEU A C 1
ATOM 2276 O O . LEU A 1 286 ? -1.585 -16.992 19.663 1.00 50.66 286 LEU A O 1
ATOM 2280 N N . GLN A 1 287 ? -3.433 -17.522 18.543 1.00 52.88 287 GLN A N 1
ATOM 2281 C CA . GLN A 1 287 ? -3.516 -16.252 17.806 1.00 52.88 287 GLN A CA 1
ATOM 2282 C C . GLN A 1 287 ? -3.830 -15.081 18.742 1.00 52.88 287 GLN A C 1
ATOM 2284 O O . GLN A 1 287 ? -3.122 -14.078 18.71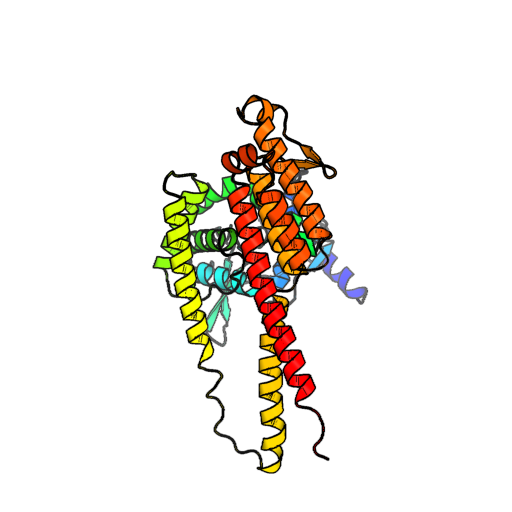3 1.00 52.88 287 GLN A O 1
ATOM 2289 N N . LYS A 1 288 ? -4.787 -15.250 19.663 1.00 55.69 288 LYS A N 1
ATOM 2290 C CA . LYS A 1 288 ? -5.078 -14.260 20.711 1.00 55.69 288 LYS A CA 1
ATOM 2291 C C . LYS A 1 288 ? -3.869 -14.029 21.639 1.00 55.69 288 LYS A C 1
ATOM 2293 O O . LYS A 1 288 ? -3.577 -12.897 22.013 1.00 55.69 288 LYS A O 1
ATOM 2298 N N . GLN A 1 289 ? -3.118 -15.086 21.951 1.00 52.25 289 GLN A N 1
ATOM 2299 C CA . GLN A 1 289 ? -1.874 -15.053 22.733 1.00 52.25 289 GLN A CA 1
ATOM 2300 C C . GLN A 1 289 ? -0.709 -14.420 21.950 1.00 52.25 289 GLN A C 1
ATOM 2302 O O . GLN A 1 289 ? 0.145 -13.749 22.528 1.00 52.25 289 GLN A O 1
ATOM 2307 N N . ARG A 1 290 ? -0.687 -14.591 20.623 1.00 54.19 290 ARG A N 1
ATOM 2308 C CA . ARG A 1 290 ? 0.307 -14.024 19.704 1.00 54.19 290 ARG A CA 1
ATOM 2309 C C . ARG A 1 290 ? 0.042 -12.561 19.389 1.00 54.19 290 ARG A C 1
ATOM 2311 O O . ARG A 1 290 ? 0.953 -11.923 18.888 1.00 54.19 290 ARG A O 1
ATOM 2318 N N . GLU A 1 291 ? -1.145 -12.038 19.684 1.00 57.38 291 GLU A N 1
ATOM 2319 C CA . GLU A 1 291 ? -1.488 -10.618 19.553 1.00 57.38 291 GLU A CA 1
ATOM 2320 C C . GLU A 1 291 ? -1.237 -9.835 20.853 1.00 57.38 291 GLU A C 1
ATOM 2322 O O . GLU A 1 291 ? -0.868 -8.664 20.785 1.00 57.38 291 GLU A O 1
ATOM 2327 N N . GLN A 1 292 ? -1.337 -10.474 22.026 1.00 68.12 292 GLN A N 1
ATOM 2328 C CA . GLN A 1 292 ? -1.319 -9.799 23.335 1.00 68.12 292 GLN A CA 1
ATOM 2329 C C . GLN A 1 292 ? -0.289 -10.371 24.322 1.00 68.12 292 GLN A C 1
ATOM 2331 O O . GLN A 1 292 ? -0.561 -10.515 25.512 1.00 68.12 292 GLN A O 1
ATOM 2336 N N . ASN A 1 293 ? 0.913 -10.699 23.848 1.00 82.69 293 ASN A N 1
ATOM 2337 C CA . ASN A 1 293 ? 2.030 -11.005 24.742 1.00 82.69 293 ASN A CA 1
ATOM 2338 C C . ASN A 1 293 ? 2.769 -9.719 25.171 1.00 82.69 293 ASN A C 1
ATOM 2340 O O . ASN A 1 293 ? 2.571 -8.633 24.611 1.00 82.69 293 ASN A O 1
ATOM 2344 N N . LEU A 1 294 ? 3.620 -9.843 26.194 1.00 88.06 294 LEU A N 1
ATOM 2345 C CA . LEU A 1 294 ? 4.383 -8.719 26.742 1.00 88.06 294 LEU A CA 1
ATOM 2346 C C . LEU A 1 294 ? 5.214 -8.012 25.661 1.00 88.06 294 LEU A C 1
ATOM 2348 O O . LEU A 1 294 ? 5.240 -6.787 25.634 1.00 88.06 294 LEU A O 1
ATOM 2352 N N . VAL A 1 295 ? 5.838 -8.769 24.754 1.00 87.25 295 VAL A N 1
ATOM 2353 C CA . VAL A 1 295 ? 6.687 -8.234 23.676 1.00 87.25 295 VAL A CA 1
ATOM 2354 C C . VAL A 1 295 ? 5.886 -7.310 22.756 1.00 87.25 295 VAL A C 1
ATOM 2356 O O . VAL A 1 295 ? 6.208 -6.134 22.651 1.00 87.25 295 VAL A O 1
ATOM 2359 N N . ASN A 1 296 ? 4.770 -7.774 22.196 1.00 79.69 296 ASN A N 1
ATOM 2360 C CA . ASN A 1 296 ? 3.947 -6.947 21.308 1.00 79.69 296 ASN A CA 1
ATOM 2361 C C . ASN A 1 296 ? 3.369 -5.711 22.001 1.00 79.69 296 ASN A C 1
ATOM 2363 O O . ASN A 1 296 ? 3.134 -4.673 21.373 1.00 79.69 296 ASN A O 1
ATOM 2367 N N . THR A 1 297 ? 3.071 -5.838 23.295 1.00 87.12 297 THR A N 1
ATOM 2368 C CA . THR A 1 297 ? 2.539 -4.728 24.086 1.00 87.12 297 THR A CA 1
ATOM 2369 C C . THR A 1 297 ? 3.620 -3.676 24.306 1.00 87.12 297 THR A C 1
ATOM 2371 O O . THR A 1 297 ? 3.347 -2.493 24.106 1.00 87.12 297 THR A O 1
ATOM 2374 N N . LYS A 1 298 ? 4.860 -4.094 24.613 1.00 92.62 298 LYS A N 1
ATOM 2375 C CA . LYS A 1 298 ? 6.025 -3.199 24.646 1.00 92.62 298 LYS A CA 1
ATOM 2376 C C . LYS A 1 298 ? 6.185 -2.475 23.317 1.00 92.62 298 LYS A C 1
ATOM 2378 O O . LYS A 1 298 ? 6.207 -1.248 23.318 1.00 92.62 298 LYS A O 1
ATOM 2383 N N . ASP A 1 299 ? 6.202 -3.206 22.205 1.00 84.75 299 ASP A N 1
ATOM 2384 C CA . ASP A 1 299 ? 6.376 -2.631 20.865 1.00 84.75 299 ASP A CA 1
ATOM 2385 C C . ASP A 1 299 ? 5.279 -1.606 20.550 1.00 84.75 299 ASP A C 1
ATOM 2387 O O . ASP A 1 299 ? 5.544 -0.514 20.052 1.00 84.75 299 ASP A O 1
ATOM 2391 N N . SER A 1 300 ? 4.031 -1.904 20.918 1.00 83.81 300 SER A N 1
ATOM 2392 C CA . SER A 1 300 ? 2.900 -0.990 20.718 1.00 83.81 300 SER A CA 1
ATOM 2393 C C . SER A 1 300 ? 3.019 0.293 21.544 1.00 83.81 300 SER A C 1
ATOM 2395 O O . SER A 1 300 ? 2.749 1.381 21.028 1.00 83.81 300 SER A O 1
ATOM 2397 N N . CYS A 1 301 ? 3.445 0.191 22.806 1.00 90.06 301 CYS A N 1
ATOM 2398 C CA . CYS A 1 301 ? 3.690 1.355 23.655 1.00 90.06 301 CYS A CA 1
ATOM 2399 C C . CYS A 1 301 ? 4.885 2.185 23.157 1.00 90.06 301 CYS A C 1
ATOM 2401 O O . CYS A 1 301 ? 4.782 3.407 23.046 1.00 90.06 301 CYS A O 1
ATOM 2403 N N . ILE A 1 302 ? 6.000 1.532 22.813 1.00 92.19 302 ILE A N 1
ATOM 2404 C CA . ILE A 1 302 ? 7.204 2.179 22.268 1.00 92.19 302 ILE A CA 1
ATOM 2405 C C . ILE A 1 302 ? 6.858 2.930 20.984 1.00 92.19 302 ILE A C 1
ATOM 2407 O O . ILE A 1 302 ? 7.237 4.087 20.820 1.00 92.19 302 ILE A O 1
ATOM 2411 N N . HIS A 1 303 ? 6.061 2.319 20.110 1.00 79.12 303 HIS A N 1
ATOM 2412 C CA . HIS A 1 303 ? 5.596 2.946 18.882 1.00 79.12 303 HIS A CA 1
ATOM 2413 C C . HIS A 1 303 ? 4.739 4.195 19.145 1.00 79.12 303 HIS A C 1
ATOM 2415 O O . HIS A 1 303 ? 4.958 5.243 18.528 1.00 79.12 303 HIS A O 1
ATOM 2421 N N . ALA A 1 304 ? 3.789 4.125 20.085 1.00 80.56 304 ALA A N 1
ATOM 2422 C CA . ALA A 1 304 ? 2.982 5.283 20.466 1.00 80.56 304 ALA A CA 1
ATOM 2423 C C . ALA A 1 304 ? 3.859 6.445 20.976 1.00 80.56 304 ALA A C 1
ATOM 2425 O O . ALA A 1 304 ? 3.635 7.595 20.587 1.00 80.56 304 ALA A O 1
ATOM 2426 N N . LEU A 1 305 ? 4.895 6.136 21.766 1.00 91.50 305 LEU A N 1
ATOM 2427 C CA . LEU A 1 305 ? 5.860 7.107 22.290 1.00 91.50 305 LEU A CA 1
ATOM 2428 C C . LEU A 1 305 ? 6.769 7.685 21.194 1.00 91.50 305 LEU A C 1
ATOM 2430 O O . LEU A 1 305 ? 6.966 8.898 21.143 1.00 91.50 305 LEU A O 1
ATOM 2434 N N . ASN A 1 306 ? 7.264 6.861 20.267 1.00 85.62 306 ASN A N 1
ATOM 2435 C CA . ASN A 1 306 ? 8.055 7.312 19.117 1.00 85.62 306 ASN A CA 1
ATOM 2436 C C . ASN A 1 306 ? 7.255 8.262 18.217 1.00 85.62 306 ASN A C 1
ATOM 2438 O O . ASN A 1 306 ? 7.769 9.298 17.784 1.00 85.62 306 ASN A O 1
ATOM 2442 N N . ARG A 1 307 ? 5.976 7.954 17.968 1.00 77.19 307 ARG A N 1
ATOM 2443 C CA . ARG A 1 307 ? 5.070 8.841 17.227 1.00 77.19 307 ARG A CA 1
ATOM 2444 C C . ARG A 1 307 ? 4.901 10.180 17.940 1.00 77.19 307 ARG A C 1
ATOM 2446 O O . ARG A 1 307 ? 5.030 11.219 17.299 1.00 77.19 307 ARG A O 1
ATOM 2453 N N . TYR A 1 308 ? 4.682 10.154 19.253 1.00 88.69 308 TYR A N 1
ATOM 2454 C CA . TYR A 1 308 ? 4.615 11.362 20.070 1.00 88.69 308 TYR A CA 1
ATOM 2455 C C . TYR A 1 308 ? 5.908 12.202 19.961 1.00 88.69 308 TYR A C 1
ATOM 2457 O O . TYR A 1 308 ? 5.835 13.398 19.683 1.00 88.69 308 TYR A O 1
ATOM 2465 N N . ILE A 1 309 ? 7.098 11.594 20.063 1.00 88.12 309 ILE A N 1
ATOM 2466 C CA . ILE A 1 309 ? 8.387 12.301 19.901 1.00 88.12 309 ILE A CA 1
ATOM 2467 C C . ILE A 1 309 ? 8.488 12.955 18.513 1.00 88.12 309 ILE A C 1
ATOM 2469 O O . ILE A 1 309 ? 8.881 14.121 18.390 1.00 88.12 309 ILE A O 1
ATOM 2473 N N . ALA A 1 310 ? 8.083 12.237 17.462 1.00 77.19 310 ALA A N 1
ATOM 2474 C CA . ALA A 1 310 ? 8.086 12.759 16.100 1.00 77.19 310 ALA A CA 1
ATOM 2475 C C . ALA A 1 310 ? 7.127 13.954 15.923 1.00 77.19 310 ALA A C 1
ATOM 2477 O O . ALA A 1 310 ? 7.474 14.920 15.236 1.00 77.19 310 ALA A O 1
ATOM 2478 N N . GLU A 1 311 ? 5.953 13.930 16.562 1.00 79.62 311 GLU A N 1
ATOM 2479 C CA . GLU A 1 311 ? 4.974 15.030 16.556 1.00 79.62 311 GLU A CA 1
ATOM 2480 C C . GLU A 1 311 ? 5.504 16.300 17.240 1.00 79.62 311 GLU A C 1
ATOM 2482 O O . GLU A 1 311 ? 5.185 17.416 16.818 1.00 79.62 311 GLU A O 1
ATOM 2487 N N . LEU A 1 312 ? 6.393 16.157 18.228 1.00 84.56 312 LEU A N 1
ATOM 2488 C CA . LEU A 1 312 ? 7.098 17.289 18.837 1.00 84.56 312 LEU A CA 1
ATOM 2489 C C . LEU A 1 312 ? 8.119 17.938 17.891 1.00 84.56 312 LEU A C 1
ATOM 2491 O O . LEU A 1 312 ? 8.550 19.071 18.131 1.00 84.56 312 LEU A O 1
ATOM 2495 N N . GLY A 1 313 ? 8.474 17.253 16.800 1.00 78.12 313 GLY A N 1
ATOM 2496 C CA . GLY A 1 313 ? 9.461 17.694 15.822 1.00 78.12 313 GLY A CA 1
ATOM 2497 C C . GLY A 1 313 ? 10.908 17.462 16.260 1.00 78.12 313 GLY A C 1
ATOM 2498 O O . GLY A 1 313 ? 11.797 18.112 15.698 1.00 78.12 313 GLY A O 1
ATOM 2499 N N . VAL A 1 314 ? 11.117 16.566 17.225 1.00 83.81 314 VAL A N 1
ATOM 2500 C CA . VAL A 1 314 ? 12.407 16.169 17.802 1.00 83.81 314 VAL A CA 1
ATOM 2501 C C . VAL A 1 314 ? 12.932 14.928 17.068 1.00 83.81 314 VAL A C 1
ATOM 2503 O O . VAL A 1 314 ? 12.162 14.012 16.782 1.00 83.81 314 VAL A O 1
ATOM 2506 N N . SER A 1 315 ? 14.221 14.906 16.720 1.00 79.25 315 SER A N 1
ATOM 2507 C CA . SER A 1 315 ? 14.919 13.704 16.242 1.00 79.25 315 SER A CA 1
ATOM 2508 C C . SER A 1 315 ? 15.578 12.974 17.412 1.00 79.25 315 SER A C 1
ATOM 2510 O O . SER A 1 315 ? 15.920 13.585 18.423 1.00 79.25 315 SER A O 1
ATOM 2512 N N . ILE A 1 316 ? 15.751 11.660 17.275 1.00 81.56 316 ILE A N 1
ATOM 2513 C CA . ILE A 1 316 ? 16.531 10.847 18.210 1.00 81.56 316 ILE A CA 1
ATOM 2514 C C . ILE A 1 316 ? 17.858 10.538 17.518 1.00 81.56 316 ILE A C 1
ATOM 2516 O O . ILE A 1 316 ? 17.875 9.872 16.486 1.00 81.56 316 ILE A O 1
ATOM 2520 N N . GLU A 1 317 ? 18.957 11.045 18.066 1.00 81.12 317 GLU A N 1
ATOM 2521 C CA . GLU A 1 317 ? 20.319 10.825 17.572 1.00 81.12 317 GLU A CA 1
ATOM 2522 C C . GLU A 1 317 ? 21.143 10.238 18.722 1.00 81.12 317 GLU A C 1
ATOM 2524 O O . GLU A 1 317 ? 21.207 10.829 19.798 1.00 81.12 317 GLU A O 1
ATOM 2529 N N . GLU A 1 318 ? 21.727 9.050 18.527 1.00 82.00 318 GLU A N 1
ATOM 2530 C CA . GLU A 1 318 ? 22.590 8.383 19.525 1.00 82.00 318 GLU A CA 1
ATOM 2531 C C . GLU A 1 318 ? 21.937 8.224 20.917 1.00 82.00 318 GLU A C 1
ATOM 2533 O O . GLU A 1 318 ? 22.574 8.356 21.964 1.00 82.00 318 GLU A O 1
ATOM 2538 N N . GLY A 1 319 ? 20.624 7.970 20.948 1.00 78.50 319 GLY A N 1
ATOM 2539 C CA . GLY A 1 319 ? 19.866 7.822 22.195 1.00 78.50 319 GLY A CA 1
ATOM 2540 C C . GLY A 1 319 ? 19.637 9.132 22.959 1.00 78.50 319 GLY A C 1
ATOM 2541 O O . GLY A 1 319 ? 19.254 9.090 24.132 1.00 78.50 319 GLY A O 1
ATOM 2542 N N . ARG A 1 320 ? 19.866 10.281 22.313 1.00 80.38 320 ARG A N 1
ATOM 2543 C CA . ARG A 1 320 ? 19.561 11.618 22.827 1.00 80.38 320 ARG A CA 1
ATOM 2544 C C . ARG A 1 320 ? 18.535 12.306 21.936 1.00 80.38 320 ARG A C 1
ATOM 2546 O O . ARG A 1 320 ? 18.525 12.138 20.717 1.00 80.38 320 ARG A O 1
ATOM 2553 N N . SER A 1 321 ? 17.676 13.102 22.556 1.00 85.00 321 SER A N 1
ATOM 2554 C CA . SER A 1 321 ? 16.736 13.952 21.847 1.00 85.00 321 SER A CA 1
ATOM 2555 C C . SER A 1 321 ? 17.504 15.146 21.283 1.00 85.00 321 SER A C 1
ATOM 2557 O O . SER A 1 321 ? 18.342 15.760 21.951 1.00 85.00 321 SER A O 1
ATOM 2559 N N . LYS A 1 322 ? 17.238 15.490 20.028 1.00 85.75 322 LYS A N 1
ATOM 2560 C CA . LYS A 1 322 ? 17.823 16.661 19.388 1.00 85.75 322 LYS A CA 1
ATOM 2561 C C . LYS A 1 322 ? 16.748 17.408 18.627 1.00 85.75 322 LYS A C 1
ATOM 2563 O O . LYS A 1 322 ? 15.945 16.843 17.891 1.00 85.75 322 LYS A O 1
ATOM 2568 N N . MET A 1 323 ? 16.727 18.719 18.807 1.00 85.31 323 MET A N 1
ATOM 2569 C CA . MET A 1 323 ? 15.889 19.606 18.016 1.00 85.31 323 MET A CA 1
ATOM 2570 C C . MET A 1 323 ? 16.798 20.508 17.199 1.00 85.31 323 MET A C 1
ATOM 2572 O O . MET A 1 323 ? 17.787 21.029 17.717 1.00 85.31 323 MET A O 1
ATOM 2576 N N . SER A 1 324 ? 16.483 20.690 15.916 1.00 81.69 324 SER A N 1
ATOM 2577 C CA . SER A 1 324 ? 17.271 21.591 15.080 1.00 81.69 324 SER A CA 1
ATOM 2578 C C . SER A 1 324 ? 17.215 23.014 15.639 1.00 81.69 324 SER A C 1
ATOM 2580 O O . SER A 1 324 ? 16.174 23.462 16.128 1.00 81.69 324 SER A O 1
ATOM 2582 N N . PHE A 1 325 ? 18.331 23.739 15.536 1.00 75.62 325 PHE A N 1
ATOM 2583 C CA . PHE A 1 325 ? 18.448 25.114 16.031 1.00 75.62 325 PHE A CA 1
ATOM 2584 C C . PHE A 1 325 ? 17.318 26.015 15.507 1.00 75.62 325 PHE A C 1
ATOM 2586 O O . PHE A 1 325 ? 16.690 26.743 16.269 1.00 75.62 325 PHE A O 1
ATOM 2593 N N . PHE A 1 326 ? 16.980 25.867 14.223 1.00 72.38 326 PHE A N 1
ATOM 2594 C CA . PHE A 1 326 ? 15.889 26.594 13.575 1.00 72.38 326 PHE A CA 1
ATOM 2595 C C . PHE A 1 326 ? 14.503 26.280 14.166 1.00 72.38 326 PHE A C 1
ATOM 2597 O O . PHE A 1 326 ? 13.666 27.163 14.305 1.00 72.38 326 PHE A O 1
ATOM 2604 N N . LYS A 1 327 ? 14.233 25.028 14.556 1.00 75.94 327 LYS A N 1
ATOM 2605 C CA . LYS A 1 327 ? 12.973 24.683 15.235 1.00 75.94 327 LYS A CA 1
ATOM 2606 C C . LYS A 1 327 ? 12.940 25.225 16.661 1.00 75.94 327 LYS A C 1
ATOM 2608 O O . LYS A 1 327 ? 11.881 25.651 17.116 1.00 75.94 327 LYS A O 1
ATOM 2613 N N . LYS A 1 328 ? 14.090 25.239 17.343 1.00 76.38 328 LYS A N 1
ATOM 2614 C CA . LYS A 1 328 ? 14.214 25.774 18.702 1.00 76.38 328 LYS A CA 1
ATOM 2615 C C . LYS A 1 328 ? 13.913 27.277 18.755 1.00 76.38 328 LYS A C 1
ATOM 2617 O O . LYS A 1 328 ? 13.278 27.713 19.705 1.00 76.38 328 LYS A O 1
ATOM 2622 N N . SER A 1 329 ? 14.310 28.046 17.738 1.00 71.62 329 SER A N 1
ATOM 2623 C CA . SER A 1 329 ? 14.051 29.494 17.678 1.00 71.62 329 SER A CA 1
ATOM 2624 C C . SER A 1 329 ? 12.610 29.863 17.307 1.00 71.62 329 SER A C 1
ATOM 2626 O O . SER A 1 329 ? 12.152 30.940 17.671 1.00 71.62 329 SER A O 1
ATOM 2628 N N . ILE A 1 330 ? 11.885 28.989 16.601 1.00 76.56 330 ILE A N 1
ATOM 2629 C CA . ILE A 1 330 ? 10.518 29.269 16.119 1.00 76.56 330 ILE A CA 1
ATOM 2630 C C . ILE A 1 330 ? 9.446 28.788 17.102 1.00 76.56 330 ILE A C 1
ATOM 2632 O O . ILE A 1 330 ? 8.364 29.368 17.192 1.00 76.56 330 ILE A O 1
ATOM 2636 N N . LEU A 1 331 ? 9.710 27.708 17.837 1.00 79.25 331 LEU A N 1
ATOM 2637 C CA . LEU A 1 331 ? 8.730 27.114 18.736 1.00 79.25 331 LEU A CA 1
ATOM 2638 C C . LEU A 1 331 ? 8.829 27.752 20.124 1.00 79.25 331 LEU A C 1
ATOM 2640 O O . LEU A 1 331 ? 9.728 27.431 20.895 1.00 79.25 331 LEU A O 1
ATOM 2644 N N . SER A 1 332 ? 7.835 28.565 20.489 1.00 75.19 332 SER A N 1
ATOM 2645 C CA . SER A 1 332 ? 7.729 29.242 21.797 1.00 75.19 332 SER A CA 1
ATOM 2646 C C . SER A 1 332 ? 7.748 28.314 23.025 1.00 75.19 332 SER A C 1
ATOM 2648 O O . SER A 1 332 ? 7.870 28.784 24.149 1.00 75.19 332 SER A O 1
ATOM 2650 N N . ASN A 1 333 ? 7.653 26.995 22.823 1.00 88.00 333 ASN A N 1
ATOM 2651 C CA . ASN A 1 333 ? 7.674 25.968 23.866 1.00 88.00 333 ASN A CA 1
ATOM 2652 C C . ASN A 1 333 ? 8.765 24.904 23.634 1.00 88.00 333 ASN A C 1
ATOM 2654 O O . ASN A 1 333 ? 8.586 23.752 24.033 1.00 88.00 333 ASN A O 1
ATOM 2658 N N . ALA A 1 334 ? 9.868 25.246 22.958 1.00 87.88 334 ALA A N 1
ATOM 2659 C CA . ALA A 1 334 ? 10.909 24.280 22.600 1.00 87.88 334 ALA A CA 1
ATOM 2660 C C . ALA A 1 334 ? 11.447 23.495 23.811 1.00 87.88 334 ALA A C 1
ATOM 2662 O O . ALA A 1 334 ? 11.540 22.273 23.740 1.00 87.88 334 ALA A O 1
ATOM 2663 N N . ASP A 1 335 ? 11.706 24.156 24.942 1.00 89.69 335 ASP A N 1
ATOM 2664 C CA . ASP A 1 335 ? 12.218 23.485 26.146 1.00 89.69 335 ASP A CA 1
ATOM 2665 C C . ASP A 1 335 ? 11.198 22.512 26.756 1.00 89.69 335 ASP A C 1
ATOM 2667 O O . ASP A 1 335 ? 11.554 21.419 27.191 1.00 89.69 335 ASP A O 1
ATOM 2671 N N . ILE A 1 336 ? 9.910 22.869 26.738 1.00 90.94 336 ILE A N 1
ATOM 2672 C CA . ILE A 1 336 ? 8.829 21.994 27.215 1.00 90.94 336 ILE A CA 1
ATOM 2673 C C . ILE A 1 336 ? 8.709 20.767 26.306 1.00 90.94 336 ILE A C 1
ATOM 2675 O O . ILE A 1 336 ? 8.566 19.649 26.795 1.00 90.94 336 ILE A O 1
ATOM 2679 N N . ARG A 1 337 ? 8.815 20.954 24.985 1.00 91.19 337 ARG A N 1
ATOM 2680 C CA . ARG A 1 337 ? 8.804 19.848 24.019 1.00 91.19 337 ARG A CA 1
ATOM 2681 C C . ARG A 1 337 ? 10.019 18.936 24.181 1.00 91.19 337 ARG A C 1
ATOM 2683 O O . ARG A 1 337 ? 9.846 17.725 24.156 1.00 91.19 337 ARG A O 1
ATOM 2690 N N . MET A 1 338 ? 11.215 19.487 24.401 1.00 92.31 338 MET A N 1
ATOM 2691 C CA . MET A 1 338 ? 12.415 18.686 24.685 1.00 92.31 338 MET A CA 1
ATOM 2692 C C . MET A 1 338 ? 12.228 17.825 25.930 1.00 92.31 338 MET A C 1
ATOM 2694 O O . MET A 1 338 ? 12.380 16.613 25.845 1.00 92.31 338 MET A O 1
ATOM 2698 N N . LYS A 1 339 ? 11.777 18.421 27.044 1.00 93.50 339 LYS A N 1
ATOM 2699 C CA . LYS A 1 339 ? 11.465 17.670 28.272 1.00 93.50 339 LYS A CA 1
ATOM 2700 C C . LYS A 1 339 ? 10.428 16.574 28.031 1.00 93.50 339 LYS A C 1
ATOM 2702 O O . LYS A 1 339 ? 10.547 15.481 28.574 1.00 93.50 339 LYS A O 1
ATOM 2707 N N . GLY A 1 340 ? 9.425 16.855 27.198 1.00 92.56 340 GLY A N 1
ATOM 2708 C CA . GLY A 1 340 ? 8.424 15.875 26.793 1.00 92.56 340 GLY A CA 1
ATOM 2709 C C . GLY A 1 340 ? 9.030 14.699 26.029 1.00 92.56 340 GLY A C 1
ATOM 2710 O O . GLY A 1 340 ? 8.695 13.555 26.324 1.00 92.56 340 GLY A O 1
ATOM 2711 N N . ALA A 1 341 ? 9.923 14.968 25.076 1.00 93.12 341 ALA A N 1
ATOM 2712 C CA . ALA A 1 341 ? 10.625 13.934 24.322 1.00 93.12 341 ALA A CA 1
ATOM 2713 C C . ALA A 1 341 ? 11.581 13.120 25.210 1.00 93.12 341 ALA A C 1
ATOM 2715 O O . ALA A 1 341 ? 11.617 11.898 25.095 1.00 93.12 341 ALA A O 1
ATOM 2716 N N . ASP A 1 342 ? 12.297 13.772 26.127 1.00 93.81 342 ASP A N 1
ATOM 2717 C CA . ASP A 1 342 ? 13.195 13.112 27.080 1.00 93.81 342 ASP A CA 1
ATOM 2718 C C . ASP A 1 342 ? 12.441 12.166 28.016 1.00 93.81 342 ASP A C 1
ATOM 2720 O O . ASP A 1 342 ? 12.854 11.018 28.188 1.00 93.81 342 ASP A O 1
ATOM 2724 N N . ALA A 1 343 ? 11.300 12.606 28.556 1.00 94.12 343 ALA A N 1
ATOM 2725 C CA . ALA A 1 343 ? 10.435 11.764 29.378 1.00 94.12 343 ALA A CA 1
ATOM 2726 C C . ALA A 1 343 ? 9.924 10.541 28.597 1.00 94.12 343 ALA A C 1
ATOM 2728 O O . ALA A 1 343 ? 9.971 9.419 29.100 1.00 94.12 343 ALA A O 1
ATOM 2729 N N . ALA A 1 344 ? 9.499 10.731 27.343 1.00 94.56 344 ALA A N 1
ATOM 2730 C CA . ALA A 1 344 ? 9.068 9.627 26.487 1.00 94.56 344 ALA A CA 1
ATOM 2731 C C . ALA A 1 344 ? 10.211 8.642 26.180 1.00 94.56 344 ALA A C 1
ATOM 2733 O O . ALA A 1 344 ? 9.999 7.433 26.233 1.00 94.56 344 ALA A O 1
ATOM 2734 N N . MET A 1 345 ? 11.431 9.123 25.917 1.00 94.19 345 MET A N 1
ATOM 2735 C CA . MET A 1 345 ? 12.595 8.251 25.706 1.00 94.19 345 MET A CA 1
ATOM 2736 C C . MET A 1 345 ? 12.999 7.482 26.967 1.00 94.19 345 MET A C 1
ATOM 2738 O O . MET A 1 345 ? 13.368 6.311 26.873 1.00 94.19 345 MET A O 1
ATOM 2742 N N . ALA A 1 346 ? 12.947 8.119 28.140 1.00 93.44 346 ALA A N 1
ATOM 2743 C CA . ALA A 1 346 ? 13.193 7.442 29.410 1.00 93.44 346 ALA A CA 1
ATOM 2744 C C . ALA A 1 346 ? 12.185 6.302 29.610 1.00 93.44 346 ALA A C 1
ATOM 2746 O O . ALA A 1 346 ? 12.578 5.175 29.907 1.00 93.44 346 ALA A O 1
ATOM 2747 N N . LEU A 1 347 ? 10.906 6.565 29.326 1.00 94.31 347 LEU A N 1
ATOM 2748 C CA . LEU A 1 347 ? 9.864 5.552 29.399 1.00 94.31 347 LEU A CA 1
ATOM 2749 C C . LEU A 1 347 ? 10.057 4.418 28.387 1.00 94.31 347 LEU A C 1
ATOM 2751 O O . LEU A 1 347 ? 9.863 3.263 28.746 1.00 94.31 347 LEU A O 1
ATOM 2755 N N . ILE A 1 348 ? 10.480 4.709 27.151 1.00 94.44 348 ILE A N 1
ATOM 2756 C CA . ILE A 1 348 ? 10.807 3.671 26.158 1.00 94.44 348 ILE A CA 1
ATOM 2757 C C . ILE A 1 348 ? 11.838 2.692 26.730 1.00 94.44 348 ILE A C 1
ATOM 2759 O O . ILE A 1 348 ? 11.635 1.483 26.639 1.00 94.44 348 ILE A O 1
ATOM 2763 N N . LYS A 1 349 ? 12.904 3.190 27.371 1.00 94.94 349 LYS A N 1
ATOM 2764 C CA . LYS A 1 349 ? 13.935 2.333 27.984 1.00 94.94 349 LYS A CA 1
ATOM 2765 C C . LYS A 1 349 ? 13.363 1.456 29.098 1.00 94.94 349 LYS A C 1
ATOM 2767 O O . LYS A 1 349 ? 13.702 0.278 29.171 1.00 94.94 349 LYS A O 1
ATOM 2772 N N . ILE A 1 350 ? 12.485 2.016 29.929 1.00 93.75 350 ILE A N 1
ATOM 2773 C CA . ILE A 1 350 ? 11.824 1.283 31.015 1.00 93.75 350 ILE 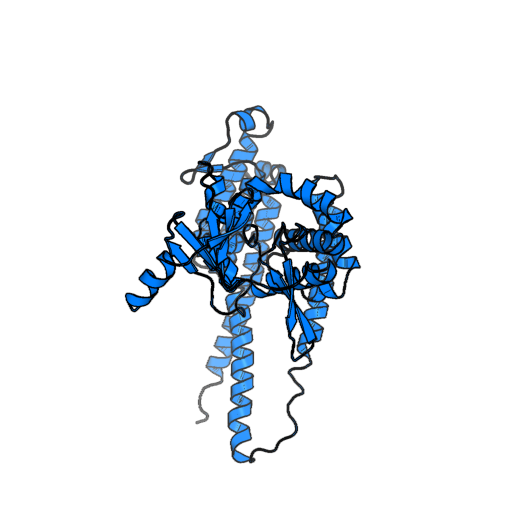A CA 1
ATOM 2774 C C . ILE A 1 350 ? 10.883 0.203 30.459 1.00 93.75 350 ILE A C 1
ATOM 2776 O O . ILE A 1 350 ? 10.915 -0.946 30.890 1.00 93.75 350 ILE A O 1
ATOM 2780 N N . ILE A 1 351 ? 10.086 0.534 29.442 1.00 94.06 351 ILE A N 1
ATOM 2781 C CA . ILE A 1 351 ? 9.192 -0.418 28.771 1.00 94.06 351 ILE A CA 1
ATOM 2782 C C . ILE A 1 351 ? 10.001 -1.549 28.130 1.00 94.06 351 ILE A C 1
ATOM 2784 O O . ILE A 1 351 ? 9.641 -2.718 28.264 1.00 94.06 351 ILE A O 1
ATOM 2788 N N . GLN A 1 352 ? 11.121 -1.234 27.476 1.00 94.38 352 GLN A N 1
ATOM 2789 C CA . GLN A 1 352 ? 12.010 -2.238 26.890 1.00 94.38 352 GLN A CA 1
ATOM 2790 C C . GLN A 1 352 ? 12.546 -3.214 27.946 1.00 94.38 352 GLN A C 1
ATOM 2792 O O . GLN A 1 352 ? 12.535 -4.424 27.704 1.00 94.38 352 GLN A O 1
ATOM 2797 N N . SER A 1 353 ? 12.947 -2.726 29.124 1.00 95.06 353 SER A N 1
ATOM 2798 C CA . SER A 1 353 ? 13.507 -3.557 30.199 1.00 95.06 353 SER A CA 1
ATOM 2799 C C . SER A 1 353 ? 12.466 -4.265 31.076 1.00 95.06 353 SER A C 1
ATOM 2801 O O . SER A 1 353 ? 12.822 -5.218 31.768 1.00 95.06 353 SER A O 1
ATOM 2803 N N . ALA A 1 354 ? 11.191 -3.867 31.036 1.00 96.44 354 ALA A N 1
ATOM 2804 C CA . ALA A 1 354 ? 10.152 -4.422 31.905 1.00 96.44 354 ALA A CA 1
ATOM 2805 C C . ALA A 1 354 ? 9.998 -5.948 31.753 1.00 96.44 354 ALA A C 1
ATOM 2807 O O . ALA A 1 354 ? 9.799 -6.462 30.654 1.00 96.44 354 ALA A O 1
ATOM 2808 N N . SER A 1 355 ? 10.056 -6.703 32.847 1.00 94.62 355 SER A N 1
ATOM 2809 C CA . SER A 1 355 ? 9.960 -8.172 32.810 1.00 94.62 355 SER A CA 1
ATOM 2810 C C . SER A 1 355 ? 8.524 -8.705 32.851 1.00 94.62 355 SER A C 1
ATOM 2812 O O . SER A 1 355 ? 8.301 -9.874 32.547 1.00 94.62 355 SER A O 1
ATOM 2814 N N . SER A 1 356 ? 7.545 -7.865 33.197 1.00 95.62 356 SER A N 1
ATOM 2815 C CA . SER A 1 356 ? 6.129 -8.231 33.291 1.00 95.62 356 SER A CA 1
ATOM 2816 C C . SER A 1 356 ? 5.209 -7.051 32.966 1.00 95.62 356 SER A C 1
ATOM 2818 O O . SER A 1 356 ? 5.649 -5.898 32.899 1.00 95.62 356 SER A O 1
ATOM 2820 N N . PHE A 1 357 ? 3.914 -7.335 32.786 1.00 94.88 357 PHE A N 1
ATOM 2821 C CA . PHE A 1 357 ? 2.895 -6.296 32.625 1.00 94.88 357 PHE A CA 1
ATOM 2822 C C . PHE A 1 357 ? 2.761 -5.411 33.865 1.00 94.88 357 PHE A C 1
ATOM 2824 O O . PHE A 1 357 ? 2.568 -4.211 33.712 1.00 94.88 357 PHE A O 1
ATOM 2831 N N . ASP A 1 358 ? 2.906 -5.971 35.067 1.00 94.69 358 ASP A N 1
ATOM 2832 C CA . ASP A 1 358 ? 2.796 -5.205 36.313 1.00 94.69 358 ASP A CA 1
ATOM 2833 C C . ASP A 1 358 ? 3.956 -4.221 36.467 1.00 94.69 358 ASP A C 1
ATOM 2835 O O . ASP A 1 358 ? 3.731 -3.058 36.791 1.00 94.69 358 ASP A O 1
ATOM 2839 N N . VAL A 1 359 ? 5.189 -4.651 36.160 1.00 95.31 359 VAL A N 1
ATOM 2840 C CA . VAL A 1 359 ? 6.357 -3.755 36.141 1.00 95.31 359 VAL A CA 1
ATOM 2841 C C . VAL A 1 359 ? 6.123 -2.636 35.130 1.00 95.31 359 VAL A C 1
ATOM 2843 O O . VAL A 1 359 ? 6.214 -1.465 35.474 1.00 95.31 359 VAL A O 1
ATOM 2846 N N . MET A 1 360 ? 5.738 -2.980 33.898 1.00 96.44 360 MET A N 1
ATOM 2847 C CA . MET A 1 360 ? 5.474 -1.989 32.852 1.00 96.44 360 MET A CA 1
ATOM 2848 C C . MET A 1 360 ? 4.353 -1.008 33.236 1.00 96.44 360 MET A C 1
ATOM 2850 O O . MET A 1 360 ? 4.488 0.195 33.024 1.00 96.44 360 MET A O 1
ATOM 2854 N N . GLY A 1 361 ? 3.251 -1.506 33.802 1.00 95.81 361 GLY A N 1
ATOM 2855 C CA . GLY A 1 361 ? 2.109 -0.701 34.229 1.00 95.81 361 GLY A CA 1
ATOM 2856 C C . GLY A 1 361 ? 2.457 0.239 35.379 1.00 95.81 361 GLY A C 1
ATOM 2857 O O . GLY A 1 361 ? 2.146 1.424 35.304 1.00 95.81 361 GLY A O 1
ATOM 2858 N N . ASN A 1 362 ? 3.159 -0.250 36.402 1.00 96.19 362 ASN A N 1
ATOM 2859 C CA . ASN A 1 362 ? 3.585 0.577 37.531 1.00 96.19 362 ASN A CA 1
ATOM 2860 C C . ASN A 1 362 ? 4.505 1.715 37.079 1.00 96.19 362 ASN A C 1
ATOM 2862 O O . ASN A 1 362 ? 4.302 2.855 37.475 1.00 96.19 362 ASN A O 1
ATOM 2866 N N . GLU A 1 363 ? 5.451 1.443 36.187 1.00 95.25 363 GLU A N 1
ATOM 2867 C CA . GLU A 1 363 ? 6.381 2.461 35.689 1.00 95.25 363 GLU A CA 1
ATOM 2868 C C . GLU A 1 363 ? 5.678 3.550 34.860 1.00 95.25 363 GLU A C 1
ATOM 2870 O O . GLU A 1 363 ? 5.923 4.744 35.045 1.00 95.25 363 GLU A O 1
ATOM 2875 N N . ILE A 1 364 ? 4.740 3.165 33.981 1.00 94.94 364 ILE A N 1
ATOM 2876 C CA . ILE A 1 364 ? 3.912 4.133 33.240 1.00 94.94 364 ILE A CA 1
ATOM 2877 C C . ILE A 1 364 ? 3.080 4.978 34.220 1.00 94.94 364 ILE A C 1
ATOM 2879 O O . ILE A 1 364 ? 2.919 6.186 34.026 1.00 94.94 364 ILE A O 1
ATOM 2883 N N . PHE A 1 365 ? 2.550 4.353 35.273 1.00 95.31 365 PHE A N 1
ATOM 2884 C CA . PHE A 1 365 ? 1.721 5.012 36.276 1.00 95.31 365 PHE A CA 1
ATOM 2885 C C . PHE A 1 365 ? 2.514 6.007 37.123 1.00 95.31 365 PHE A C 1
ATOM 2887 O O . PHE A 1 365 ? 2.075 7.147 37.273 1.00 95.31 365 PHE A O 1
ATOM 2894 N N . GLU A 1 366 ? 3.683 5.621 37.628 1.00 93.88 366 GLU A N 1
ATOM 2895 C CA . GLU A 1 366 ? 4.540 6.505 38.418 1.00 93.88 366 GLU A CA 1
ATOM 2896 C C . GLU A 1 366 ? 4.997 7.712 37.594 1.00 93.88 366 GLU A C 1
ATOM 2898 O O . GLU A 1 366 ? 4.890 8.849 38.057 1.00 93.88 366 GLU A O 1
ATOM 2903 N N . LEU A 1 367 ? 5.355 7.513 36.320 1.00 91.75 367 LEU A N 1
ATOM 2904 C CA . LEU A 1 367 ? 5.670 8.630 35.429 1.00 91.75 367 LEU A CA 1
ATOM 2905 C C . LEU A 1 367 ? 4.468 9.563 35.222 1.00 91.75 367 LEU A C 1
ATOM 2907 O O . LEU A 1 367 ? 4.633 10.781 35.189 1.00 91.75 367 LEU A O 1
ATOM 2911 N N . SER A 1 368 ? 3.250 9.018 35.111 1.00 91.94 368 SER A N 1
ATOM 2912 C CA . SER A 1 368 ? 2.027 9.824 34.959 1.00 91.94 368 SER A CA 1
ATOM 2913 C C . SER A 1 368 ? 1.698 10.677 36.192 1.00 91.94 368 SER A C 1
ATOM 2915 O O . SER A 1 368 ? 0.963 11.661 36.083 1.00 91.94 368 SER A O 1
ATOM 2917 N N . LYS A 1 369 ? 2.257 10.325 37.355 1.00 93.12 369 LYS A N 1
ATOM 2918 C CA . LYS A 1 369 ? 2.107 11.055 38.619 1.00 93.12 369 LYS A CA 1
ATOM 2919 C C . LYS A 1 369 ? 3.229 12.041 38.905 1.00 93.12 369 LYS A C 1
ATOM 2921 O O . LYS A 1 369 ? 3.102 12.817 39.854 1.00 93.12 369 LYS A O 1
ATOM 2926 N N . ASP A 1 370 ? 4.310 12.018 38.131 1.00 93.81 370 ASP A N 1
ATOM 2927 C CA . ASP A 1 370 ? 5.450 12.895 38.362 1.00 93.81 370 ASP A CA 1
ATOM 2928 C C . ASP A 1 370 ? 5.020 14.370 38.243 1.00 93.81 370 ASP A C 1
ATOM 2930 O O . ASP A 1 370 ? 4.747 14.896 37.156 1.00 93.81 370 ASP A O 1
ATOM 2934 N N . GLN A 1 371 ? 4.961 15.053 39.392 1.00 91.81 371 GLN A N 1
ATOM 2935 C CA . GLN A 1 371 ? 4.543 16.451 39.476 1.00 91.81 371 GLN A CA 1
ATOM 2936 C C . GLN A 1 371 ? 5.472 17.382 38.691 1.00 91.81 371 GLN A C 1
ATOM 2938 O O . GLN A 1 371 ? 5.013 18.408 38.182 1.00 91.81 371 GLN A O 1
ATOM 2943 N N . ALA A 1 372 ? 6.752 17.027 38.536 1.00 90.44 372 ALA A N 1
ATOM 2944 C CA . ALA A 1 372 ? 7.697 17.806 37.744 1.00 90.44 372 ALA A CA 1
ATOM 2945 C C . ALA A 1 372 ? 7.388 17.719 36.239 1.00 90.44 372 ALA A C 1
ATOM 2947 O O . ALA A 1 372 ? 7.658 18.664 35.489 1.00 90.44 372 ALA A O 1
ATOM 2948 N N . LEU A 1 373 ? 6.779 16.615 35.796 1.00 90.81 373 LEU A N 1
ATOM 2949 C CA . LEU A 1 373 ? 6.381 16.394 34.407 1.00 90.81 373 LEU A CA 1
ATOM 2950 C C . LEU A 1 373 ? 4.945 16.832 34.109 1.00 90.81 373 LEU A C 1
ATOM 2952 O O . LEU A 1 373 ? 4.617 17.028 32.939 1.00 90.81 373 LEU A O 1
ATOM 2956 N N . LEU A 1 374 ? 4.095 17.059 35.112 1.00 89.94 374 LEU A N 1
ATOM 2957 C CA . LEU A 1 374 ? 2.692 17.438 34.908 1.00 89.94 374 LEU A CA 1
ATOM 2958 C C . LEU A 1 374 ? 2.502 18.664 33.978 1.00 89.94 374 LEU A C 1
ATOM 2960 O O . LEU A 1 374 ? 1.673 18.597 33.061 1.00 89.94 374 LEU A O 1
ATOM 2964 N N . PRO A 1 375 ? 3.286 19.760 34.094 1.00 90.00 375 PRO A N 1
ATOM 2965 C CA . PRO A 1 375 ? 3.176 20.890 33.168 1.00 90.00 375 PRO A CA 1
ATOM 2966 C C . PRO A 1 375 ? 3.573 20.530 31.731 1.00 90.00 375 PRO A C 1
ATOM 2968 O O . PRO A 1 375 ? 3.012 21.073 30.778 1.00 90.00 375 PRO A O 1
ATOM 2971 N N . VAL A 1 376 ? 4.543 19.624 31.571 1.00 89.81 376 VAL A N 1
ATOM 2972 C CA . VAL A 1 376 ? 4.983 19.115 30.266 1.00 89.81 376 VAL A CA 1
ATOM 2973 C C . VAL A 1 376 ? 3.879 18.260 29.664 1.00 89.81 376 VAL A C 1
ATOM 2975 O O . VAL A 1 376 ? 3.470 18.498 28.528 1.00 89.81 376 VAL A O 1
ATOM 2978 N N . MET A 1 377 ? 3.344 17.325 30.446 1.00 89.12 377 MET A N 1
ATOM 2979 C CA . MET A 1 377 ? 2.306 16.392 30.036 1.00 89.12 377 MET A CA 1
ATOM 2980 C C . MET A 1 377 ? 1.050 17.090 29.513 1.00 89.12 377 MET A C 1
ATOM 2982 O O . MET A 1 377 ? 0.562 16.742 28.435 1.00 89.12 377 MET A O 1
ATOM 2986 N N . ASN A 1 378 ? 0.595 18.128 30.217 1.00 86.88 378 ASN A N 1
ATOM 2987 C CA . ASN A 1 378 ? -0.589 18.899 29.838 1.00 86.88 378 ASN A CA 1
ATOM 2988 C C . ASN A 1 378 ? -0.379 19.748 28.575 1.00 86.88 378 ASN A C 1
ATOM 2990 O O . ASN A 1 378 ? -1.328 20.006 27.840 1.00 86.88 378 ASN A O 1
ATOM 2994 N N . LYS A 1 379 ? 0.855 20.187 28.301 1.00 89.06 379 LYS A N 1
ATOM 2995 C CA . LYS A 1 379 ? 1.169 21.065 27.159 1.00 89.06 379 LYS A CA 1
ATOM 2996 C C . LYS A 1 379 ? 1.586 20.323 25.889 1.00 89.06 379 LYS A C 1
ATOM 2998 O O . LYS A 1 379 ? 1.608 20.933 24.823 1.00 89.06 379 LYS A O 1
ATOM 3003 N N . THR A 1 380 ? 1.966 19.051 25.991 1.00 84.69 380 THR A N 1
ATOM 3004 C CA . THR A 1 380 ? 2.570 18.290 24.881 1.00 84.69 380 THR A CA 1
ATOM 3005 C C . THR A 1 380 ? 1.715 17.132 24.378 1.00 84.69 380 THR A C 1
ATOM 3007 O O . THR A 1 380 ? 2.066 16.554 23.360 1.00 84.69 380 THR A O 1
ATOM 3010 N N . ASN A 1 381 ? 0.588 16.817 25.028 1.00 88.31 381 ASN A N 1
ATOM 3011 C CA . ASN A 1 381 ? -0.207 15.600 24.796 1.00 88.31 381 ASN A CA 1
ATOM 3012 C C . ASN A 1 381 ? 0.502 14.290 25.193 1.00 88.31 381 ASN A C 1
ATOM 3014 O O . ASN A 1 381 ? 0.087 13.214 24.760 1.00 88.31 381 ASN A O 1
ATOM 3018 N N . LEU A 1 382 ? 1.523 14.346 26.058 1.00 92.12 382 LEU A N 1
ATOM 3019 C CA . LEU A 1 382 ? 2.144 13.131 26.595 1.00 92.12 382 LEU A CA 1
ATOM 3020 C C . LEU A 1 382 ? 1.150 12.322 27.439 1.00 92.12 382 LEU A C 1
ATOM 3022 O O . LEU A 1 382 ? 1.101 11.107 27.306 1.00 92.12 382 LEU A O 1
ATOM 3026 N N . LEU A 1 383 ? 0.313 12.975 28.255 1.00 92.56 383 LEU A N 1
ATOM 3027 C CA . LEU A 1 383 ? -0.636 12.278 29.136 1.00 92.56 383 LEU A CA 1
ATOM 3028 C C . LEU A 1 383 ? -1.629 11.376 28.370 1.00 92.56 383 LEU A C 1
ATOM 3030 O O . LEU A 1 383 ? -1.747 10.206 28.731 1.00 92.56 383 LEU A O 1
ATOM 3034 N N . PRO A 1 384 ? -2.294 11.833 27.288 1.00 87.44 384 PRO A N 1
ATOM 3035 C CA . PRO A 1 384 ? -3.068 10.946 26.418 1.00 87.44 384 PRO A CA 1
ATOM 3036 C C . PRO A 1 384 ? -2.279 9.740 25.888 1.00 87.44 384 PRO A C 1
ATOM 3038 O O . PRO A 1 384 ? -2.818 8.636 25.847 1.00 87.44 384 PRO A O 1
ATOM 3041 N N . CYS A 1 385 ? -1.008 9.928 25.515 1.00 88.69 385 CYS A N 1
ATOM 3042 C CA . CYS A 1 385 ? -0.143 8.842 25.051 1.00 88.69 385 CYS A CA 1
ATOM 3043 C C . CYS A 1 385 ? 0.141 7.827 26.173 1.00 88.69 385 CYS A C 1
ATOM 3045 O O . CYS A 1 385 ? -0.014 6.626 25.961 1.00 88.69 385 CYS A O 1
ATOM 3047 N N . LEU A 1 386 ? 0.456 8.298 27.385 1.00 92.94 386 LEU A N 1
ATOM 3048 C CA . LEU A 1 386 ? 0.649 7.443 28.563 1.00 92.94 386 LEU A CA 1
ATOM 3049 C C . LEU A 1 386 ? -0.620 6.658 28.911 1.00 92.94 386 LEU A C 1
ATOM 3051 O O . LEU A 1 386 ? -0.550 5.455 29.151 1.00 92.94 386 LEU A O 1
ATOM 3055 N N . ASN A 1 387 ? -1.784 7.309 28.868 1.00 89.88 387 ASN A N 1
ATOM 3056 C CA . ASN A 1 387 ? -3.072 6.657 29.102 1.00 89.88 387 ASN A CA 1
ATOM 3057 C C . ASN A 1 387 ? -3.357 5.573 28.055 1.00 89.88 387 ASN A C 1
ATOM 3059 O O . ASN A 1 387 ? -3.841 4.498 28.406 1.00 89.88 387 ASN A O 1
ATOM 3063 N N . GLN A 1 388 ? -3.018 5.819 26.786 1.00 86.56 388 GLN A N 1
ATOM 3064 C CA . GLN A 1 388 ? -3.127 4.811 25.732 1.00 86.56 388 GLN A CA 1
ATOM 3065 C C . GLN A 1 388 ? -2.215 3.609 26.022 1.00 86.56 388 GLN A C 1
ATOM 3067 O O . GLN A 1 388 ? -2.670 2.467 25.953 1.00 86.56 388 GLN A O 1
ATOM 3072 N N . CYS A 1 389 ? -0.950 3.847 26.388 1.00 89.81 389 CYS A N 1
ATOM 3073 C CA . CYS A 1 389 ? -0.020 2.787 26.787 1.00 89.81 389 CYS A CA 1
ATOM 3074 C C . CYS A 1 389 ? -0.559 1.983 27.975 1.00 89.81 389 CYS A C 1
ATOM 3076 O O . CYS A 1 389 ? -0.594 0.756 27.919 1.00 89.81 389 CYS A O 1
ATOM 3078 N N . MET A 1 390 ? -1.069 2.663 29.003 1.00 95.38 390 MET A N 1
ATOM 3079 C CA . MET A 1 390 ? -1.669 2.027 30.175 1.00 95.38 390 MET A CA 1
ATOM 3080 C C . MET A 1 390 ? -2.850 1.125 29.806 1.00 95.38 390 MET A C 1
ATOM 3082 O O . MET A 1 390 ? -2.935 -0.010 30.266 1.00 95.38 390 MET A O 1
ATOM 3086 N N . GLN A 1 391 ? -3.752 1.594 28.941 1.00 86.88 391 GLN A N 1
ATOM 3087 C CA . GLN A 1 391 ? -4.891 0.796 28.483 1.00 86.88 391 GLN A CA 1
ATOM 3088 C C . GLN A 1 391 ? -4.449 -0.464 27.732 1.00 86.88 391 GLN A C 1
ATOM 3090 O O . GLN A 1 391 ? -5.047 -1.526 27.928 1.00 86.88 391 GLN A O 1
ATOM 3095 N N . MET A 1 392 ? -3.393 -0.370 26.914 1.00 88.00 392 MET A N 1
ATOM 3096 C CA . MET A 1 392 ? -2.802 -1.531 26.239 1.00 88.00 392 MET A CA 1
ATOM 3097 C C . MET A 1 392 ? -2.239 -2.533 27.256 1.00 88.00 392 MET A C 1
ATOM 3099 O O . MET A 1 392 ? -2.548 -3.721 27.165 1.00 88.00 392 MET A O 1
ATOM 3103 N N . VAL A 1 393 ? -1.500 -2.055 28.266 1.00 92.44 393 VAL A N 1
ATOM 3104 C CA . VAL A 1 393 ? -0.937 -2.889 29.344 1.00 92.44 393 VAL A CA 1
ATOM 3105 C C . VAL A 1 393 ? -2.037 -3.607 30.124 1.00 92.44 393 VAL A C 1
ATOM 3107 O O . VAL A 1 393 ? -1.989 -4.825 30.267 1.00 92.44 393 VAL A O 1
ATOM 3110 N N . VAL A 1 394 ? -3.050 -2.876 30.598 1.00 91.56 394 VAL A N 1
ATOM 3111 C CA . VAL A 1 394 ? -4.150 -3.430 31.405 1.00 91.56 394 VAL A CA 1
ATOM 3112 C C . VAL A 1 394 ? -4.947 -4.465 30.612 1.00 91.56 394 VAL A C 1
ATOM 3114 O O . VAL A 1 394 ? -5.271 -5.533 31.137 1.00 91.56 394 VAL A O 1
ATOM 3117 N N . SER A 1 395 ? -5.237 -4.176 29.341 1.00 86.00 395 SER A N 1
ATOM 3118 C CA . SER A 1 395 ? -5.981 -5.094 28.473 1.00 86.00 395 SER A CA 1
ATOM 3119 C C . SER A 1 395 ? -5.208 -6.391 28.235 1.00 86.00 395 SER A C 1
ATOM 3121 O O . SER A 1 395 ? -5.780 -7.472 28.368 1.00 86.00 395 SER A O 1
ATOM 3123 N N . ALA A 1 396 ? -3.907 -6.292 27.945 1.00 84.88 396 ALA A N 1
ATOM 3124 C CA . ALA A 1 396 ? -3.048 -7.453 27.738 1.00 84.88 396 ALA A CA 1
ATOM 3125 C C . ALA A 1 396 ? -2.858 -8.268 29.030 1.00 84.88 396 ALA A C 1
ATOM 3127 O O . ALA A 1 396 ? -2.977 -9.493 29.006 1.00 84.88 396 ALA A O 1
ATOM 3128 N N . ASN A 1 397 ? -2.670 -7.602 30.177 1.00 91.50 397 ASN A N 1
ATOM 3129 C CA . ASN A 1 397 ? -2.524 -8.273 31.470 1.00 91.50 397 ASN A CA 1
ATOM 3130 C C . ASN A 1 397 ? -3.787 -9.054 31.853 1.00 91.50 397 ASN A C 1
ATOM 3132 O O . ASN A 1 397 ? -3.706 -10.203 32.280 1.00 91.50 397 ASN A O 1
ATOM 3136 N N . LYS A 1 398 ? -4.975 -8.471 31.636 1.00 89.25 398 LYS A N 1
ATOM 3137 C CA . LYS A 1 398 ? -6.250 -9.156 31.895 1.00 89.25 398 LYS A CA 1
ATOM 3138 C C . LYS A 1 398 ? -6.350 -10.468 31.114 1.00 89.25 398 LYS A C 1
ATOM 3140 O O . LYS A 1 398 ? -6.741 -11.487 31.680 1.00 89.25 398 LYS A O 1
ATOM 3145 N N . VAL A 1 399 ? -5.975 -10.450 29.835 1.00 83.50 399 VAL A N 1
ATOM 3146 C CA . VAL A 1 399 ? -5.994 -11.651 28.989 1.00 83.50 399 VAL A CA 1
ATOM 3147 C C . VAL A 1 399 ? -4.947 -12.670 29.439 1.00 83.50 399 VAL A C 1
ATOM 3149 O O . VAL A 1 399 ? -5.255 -13.861 29.474 1.00 83.50 399 VAL A O 1
ATOM 3152 N N . ASN A 1 400 ? -3.761 -12.220 29.858 1.00 84.56 400 ASN A N 1
ATOM 3153 C CA . ASN A 1 400 ? -2.729 -13.099 30.408 1.00 84.56 400 ASN A CA 1
ATOM 3154 C C . ASN A 1 400 ? -3.196 -13.806 31.697 1.00 84.56 400 ASN A C 1
ATOM 3156 O O . ASN A 1 400 ? -3.101 -15.026 31.800 1.00 84.56 400 ASN A O 1
ATOM 3160 N N . VAL A 1 401 ? -3.803 -13.072 32.636 1.00 87.94 401 VAL A N 1
ATOM 3161 C CA . VAL A 1 401 ? -4.338 -13.633 33.892 1.00 87.94 401 VAL A CA 1
ATOM 3162 C C . VAL A 1 401 ? -5.483 -14.622 33.638 1.00 87.94 401 VAL A C 1
ATOM 3164 O O . VAL A 1 401 ? -5.567 -15.666 34.287 1.00 87.94 401 VAL A O 1
ATOM 3167 N N . GLU A 1 402 ? -6.392 -14.323 32.703 1.00 86.56 402 GLU A N 1
ATOM 3168 C CA . GLU A 1 402 ? -7.460 -15.258 32.319 1.00 86.56 402 GLU A CA 1
ATOM 3169 C C . GLU A 1 402 ? -6.899 -16.558 31.725 1.00 86.56 402 GLU A C 1
ATOM 3171 O O . GLU A 1 402 ? -7.442 -17.637 31.978 1.00 86.56 402 GLU A O 1
ATOM 3176 N N . LEU A 1 403 ? -5.808 -16.468 30.961 1.00 79.75 403 LEU A N 1
ATOM 3177 C CA . LEU A 1 403 ? -5.139 -17.623 30.372 1.00 79.75 403 LEU A CA 1
ATOM 3178 C C . LEU A 1 403 ? -4.451 -18.486 31.436 1.00 79.75 403 LEU A C 1
ATOM 3180 O O . LEU A 1 403 ? -4.646 -19.700 31.453 1.00 79.75 403 LEU A O 1
ATOM 3184 N N . GLU A 1 404 ? -3.715 -17.873 32.361 1.00 82.38 404 GLU A N 1
ATOM 3185 C CA . GLU A 1 404 ? -3.074 -18.580 33.476 1.00 82.38 404 GLU A CA 1
ATOM 3186 C C . GLU A 1 404 ? -4.099 -19.344 34.325 1.00 82.38 404 GLU A C 1
ATOM 3188 O O . GLU A 1 404 ? -3.881 -20.507 34.670 1.00 82.38 404 GLU A O 1
ATOM 3193 N N . LYS A 1 405 ? -5.268 -18.743 34.586 1.00 87.50 405 LYS A N 1
ATOM 3194 C CA . LYS A 1 405 ? -6.374 -19.414 35.290 1.00 87.50 405 LYS A CA 1
ATOM 3195 C C . LYS A 1 405 ? -6.905 -20.632 34.532 1.00 87.50 405 LYS A C 1
ATOM 3197 O O . LYS A 1 405 ? -7.190 -21.652 35.158 1.00 87.50 405 LYS A O 1
ATOM 3202 N N . LYS A 1 406 ? -7.032 -20.551 33.202 1.00 83.25 406 LYS A N 1
ATOM 3203 C CA . LYS A 1 406 ? -7.458 -21.693 32.373 1.00 83.25 406 LYS A CA 1
ATOM 3204 C C . LYS A 1 406 ? -6.449 -22.838 32.432 1.00 83.25 406 LYS A C 1
ATOM 3206 O O . LYS A 1 406 ? -6.845 -23.967 32.703 1.00 83.25 406 LYS A O 1
ATOM 3211 N N . ILE A 1 407 ? -5.158 -22.534 32.295 1.00 77.44 407 ILE A N 1
ATOM 3212 C CA . ILE A 1 407 ? -4.071 -23.523 32.384 1.00 77.44 407 ILE A CA 1
ATOM 3213 C C . ILE A 1 407 ? -4.055 -24.202 33.768 1.00 77.44 407 ILE A C 1
ATOM 3215 O O . ILE A 1 407 ? -3.903 -25.422 33.878 1.00 77.44 407 ILE A O 1
ATOM 3219 N N . GLN A 1 408 ? -4.279 -23.445 34.847 1.00 83.56 408 GLN A N 1
ATOM 3220 C CA . GLN A 1 408 ? -4.379 -24.000 36.204 1.00 83.56 408 GLN A CA 1
ATOM 3221 C C . GLN A 1 408 ? -5.608 -24.904 36.400 1.00 83.56 408 GLN A C 1
ATOM 3223 O O . GLN A 1 408 ? -5.542 -25.880 37.144 1.00 83.56 408 GLN A O 1
ATOM 3228 N N . HIS A 1 409 ? -6.732 -24.602 35.748 1.00 85.88 409 HIS A N 1
ATOM 3229 C CA . HIS A 1 409 ? -7.931 -25.437 35.822 1.00 85.88 409 HIS A CA 1
ATOM 3230 C C . HIS A 1 409 ? -7.760 -26.749 35.036 1.00 85.88 409 HIS A C 1
ATOM 3232 O O . HIS A 1 409 ? -8.096 -27.822 35.536 1.00 85.88 409 HIS A O 1
ATOM 3238 N N . GLU A 1 410 ? -7.188 -26.685 33.832 1.00 82.88 410 GLU A N 1
ATOM 3239 C CA . GLU A 1 410 ? -6.935 -27.858 32.979 1.00 82.88 410 GLU A CA 1
ATOM 3240 C C . GLU A 1 410 ? -5.893 -28.817 33.582 1.00 82.88 410 GLU A C 1
ATOM 3242 O O . GLU A 1 410 ? -6.039 -30.038 33.493 1.00 82.88 410 GLU A O 1
ATOM 3247 N N . SER A 1 411 ? -4.889 -28.286 34.285 1.00 78.88 411 SER A N 1
ATOM 3248 C CA . SER A 1 411 ? -3.885 -29.101 34.988 1.00 78.88 411 SER A CA 1
ATOM 3249 C C . SER A 1 411 ? -4.413 -29.791 36.256 1.00 78.88 411 SER A C 1
ATOM 3251 O O . SER A 1 411 ? -3.835 -30.783 36.689 1.00 78.88 411 SER A O 1
ATOM 3253 N N . ARG A 1 412 ? -5.528 -29.328 36.843 1.00 84.06 412 ARG A N 1
ATOM 3254 C CA . ARG A 1 412 ? -6.178 -29.988 37.996 1.00 84.06 412 ARG A CA 1
ATOM 3255 C C . ARG A 1 412 ? -7.163 -31.089 37.592 1.00 84.06 412 ARG A C 1
ATOM 3257 O O . ARG A 1 412 ? -7.361 -32.028 38.356 1.00 84.06 412 ARG A O 1
ATOM 3264 N N . GLY A 1 413 ? -7.763 -30.992 36.404 1.00 75.50 413 GLY A N 1
ATOM 3265 C CA . GLY A 1 413 ? -8.767 -31.946 35.906 1.00 75.50 413 GLY A CA 1
ATOM 3266 C C . GLY A 1 413 ? -8.208 -33.233 35.288 1.00 75.50 413 GLY A C 1
ATOM 3267 O O . GLY A 1 413 ? -8.983 -34.105 34.916 1.00 75.50 413 GLY A O 1
ATOM 3268 N N . SER A 1 414 ? -6.886 -33.361 35.164 1.00 60.31 414 SER A N 1
ATOM 3269 C CA . SER A 1 414 ? -6.205 -34.479 34.491 1.00 60.31 414 SER A CA 1
ATOM 3270 C C . SER A 1 414 ? -5.607 -35.521 35.450 1.00 60.31 414 SER A C 1
ATOM 3272 O O . SER A 1 414 ? -4.805 -36.356 35.035 1.00 60.31 414 SER A O 1
ATOM 3274 N N . SER A 1 415 ? -6.027 -35.529 36.721 1.00 56.03 415 SER A N 1
ATOM 3275 C CA . SER A 1 415 ? -5.737 -36.663 37.611 1.00 56.03 415 SER A CA 1
ATOM 3276 C C . SER A 1 415 ? -6.489 -37.902 37.097 1.00 56.03 415 SER A C 1
ATOM 3278 O O . SER A 1 415 ? -7.711 -37.821 36.948 1.00 56.03 415 SER A O 1
ATOM 3280 N N . PRO A 1 416 ? -5.812 -39.026 36.793 1.00 52.25 416 PRO A N 1
ATOM 3281 C CA . PRO A 1 416 ? -6.485 -40.232 36.325 1.00 52.25 416 PRO A CA 1
ATOM 3282 C C . PRO A 1 416 ? -7.476 -40.719 37.392 1.00 52.25 416 PRO A C 1
ATOM 3284 O O . PRO A 1 416 ? -7.133 -40.677 38.577 1.00 52.25 416 PRO A O 1
ATOM 3287 N N . PRO A 1 417 ? -8.676 -41.191 37.013 1.00 63.44 417 PRO A N 1
ATOM 3288 C CA . PRO A 1 417 ? -9.535 -41.884 37.959 1.00 63.44 417 PRO A CA 1
ATOM 3289 C C . PRO A 1 417 ? -8.814 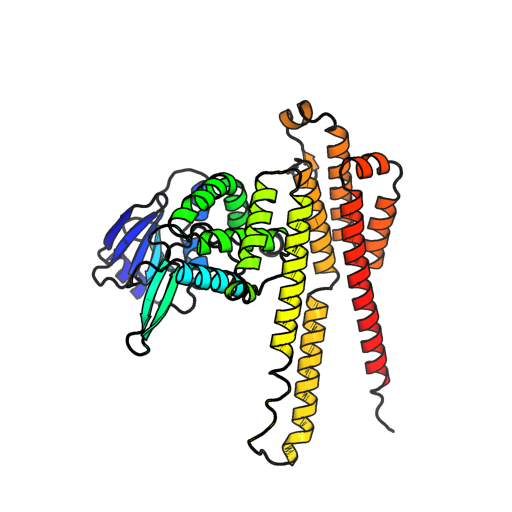-43.155 38.425 1.00 63.44 417 PRO A C 1
ATOM 3291 O O . PRO A 1 417 ? -8.385 -43.957 37.595 1.00 63.44 417 PRO A O 1
ATOM 3294 N N . THR A 1 418 ? -8.635 -43.275 39.741 1.00 66.94 418 THR A N 1
ATOM 3295 C CA . THR A 1 418 ? -8.079 -44.451 40.431 1.00 66.94 418 THR A CA 1
ATOM 3296 C C . THR A 1 418 ? -9.042 -45.618 40.447 1.00 66.94 418 THR A C 1
ATOM 3298 O O . THR A 1 418 ? -10.240 -45.351 40.706 1.00 66.94 418 THR A O 1
#